Protein AF-A0A7J9LMD0-F1 (afdb_monomer_lite)

Secondary structure (DSSP, 8-state):
-----SSS-HHHHHHHHHHTTT--------SS-S---PPP-SHHHHHHHHHHHHHHHHHHHHSTT-HHHHTTTTS-HHHHHHHHHHHTTTTHHHHHHHHHHHHHHHHHHT---S--TTSTTHHHHHHHHHHHHHHHHHHHHHTT--HHHHHHHHHHHHHIIIIIHHHHHHHHHHHHTTPPP--PPPPPS---HHHHHHHHTTPPP--S--HHHHHHHHHHHHHHHHHHHHHHHHHHTTTSHHHHHHHHHHHHHHHHHHHHHTHHHHIIIII--STTSPPHHHHHHHHHHHHHHHHHHH---------PPP---------------------------------SS-------------------------SEEEEEPTTHHHHHHHHHHHHHHHHHHHHHHHHTPPPTT-HHHHHHHHHHHHHHHHHHHHHHHHHHHHTS-EEEEESS-----EEEEE--TTTS-HHHHHHHHHHHHTSSS-TTT--EEEEETT--HHHHHHHHHHHHHHHHHHHHHHHHT-SS-SHHHHHHS---

Structure (mmCIF, N/CA/C/O backbone):
data_AF-A0A7J9LMD0-F1
#
_entry.id   AF-A0A7J9LMD0-F1
#
loop_
_atom_site.group_PDB
_atom_site.id
_atom_site.type_symbol
_atom_site.label_atom_id
_atom_site.label_alt_id
_atom_site.label_comp_id
_atom_site.label_asym_id
_atom_site.label_entity_id
_atom_site.label_seq_id
_atom_site.pdbx_PDB_ins_code
_atom_site.Cartn_x
_atom_site.Cartn_y
_atom_site.Cartn_z
_atom_site.occupancy
_atom_site.B_iso_or_equiv
_atom_site.auth_seq_id
_atom_site.auth_comp_id
_atom_site.auth_asym_id
_atom_site.auth_atom_id
_atom_site.pdbx_PDB_model_num
ATOM 1 N N . MET A 1 1 ? -14.204 -9.144 31.802 1.00 52.28 1 MET A N 1
ATOM 2 C CA . MET A 1 1 ? -13.589 -9.027 30.456 1.00 52.28 1 MET A CA 1
ATOM 3 C C . MET A 1 1 ? -12.744 -7.771 30.478 1.00 52.28 1 MET A C 1
ATOM 5 O O . MET A 1 1 ? -13.214 -6.801 31.047 1.00 52.28 1 MET A O 1
ATOM 9 N N . GLY A 1 2 ? -11.543 -7.792 29.908 1.00 70.75 2 GLY A N 1
ATOM 10 C CA . GLY A 1 2 ? -10.659 -6.626 29.869 1.00 70.75 2 GLY A CA 1
ATOM 11 C C . GLY A 1 2 ? -9.892 -6.560 28.554 1.00 70.75 2 GLY A C 1
ATOM 12 O O . GLY A 1 2 ? -9.972 -7.496 27.745 1.00 70.75 2 GLY A O 1
ATOM 13 N N . LEU A 1 3 ? -9.180 -5.453 28.367 1.00 74.94 3 LEU A N 1
ATOM 14 C CA . LEU A 1 3 ? -8.283 -5.218 27.243 1.00 74.94 3 LEU A CA 1
ATOM 15 C C . LEU A 1 3 ? -7.224 -6.327 27.172 1.00 74.94 3 LEU A C 1
ATOM 17 O O . LEU A 1 3 ? -6.787 -6.874 28.188 1.00 74.94 3 LEU A O 1
ATOM 21 N N . LYS A 1 4 ? -6.881 -6.742 25.956 1.00 76.38 4 LYS A N 1
ATOM 22 C CA . LYS A 1 4 ? -5.884 -7.782 25.716 1.00 76.38 4 LYS A CA 1
ATOM 23 C C . LYS A 1 4 ? -4.528 -7.137 25.471 1.00 76.38 4 LYS A C 1
ATOM 25 O O . LYS A 1 4 ? -4.291 -6.652 24.380 1.00 76.38 4 LYS A O 1
ATOM 30 N N . TYR A 1 5 ? -3.640 -7.229 26.451 1.00 77.38 5 TYR A N 1
ATOM 31 C CA . TYR A 1 5 ? -2.284 -6.685 26.367 1.00 77.38 5 TYR A CA 1
ATOM 32 C C . TYR A 1 5 ? -1.305 -7.595 25.607 1.00 77.38 5 TYR A C 1
ATOM 34 O O . TYR A 1 5 ? -1.550 -8.794 25.414 1.00 77.38 5 TYR A O 1
ATOM 42 N N . GLY A 1 6 ? -0.160 -7.020 25.225 1.00 74.81 6 GLY A N 1
ATOM 43 C CA . GLY A 1 6 ? 1.005 -7.734 24.684 1.00 74.81 6 GLY A CA 1
ATOM 44 C C . GLY A 1 6 ? 1.191 -7.645 23.165 1.00 74.81 6 GLY A C 1
ATOM 45 O O . GLY A 1 6 ? 2.166 -8.186 22.645 1.00 74.81 6 GLY A O 1
ATOM 46 N N . ILE A 1 7 ? 0.289 -6.968 22.447 1.00 79.00 7 ILE A N 1
ATOM 47 C CA . ILE A 1 7 ? 0.409 -6.667 21.011 1.00 79.00 7 ILE A CA 1
ATOM 48 C C . ILE A 1 7 ? 0.034 -5.197 20.790 1.00 79.00 7 ILE A C 1
ATOM 50 O O . ILE A 1 7 ? -0.918 -4.716 21.389 1.00 79.00 7 ILE A O 1
ATOM 54 N N . LEU A 1 8 ? 0.747 -4.504 19.894 1.00 77.75 8 LEU A N 1
ATOM 55 C CA . LEU A 1 8 ? 0.584 -3.062 19.627 1.00 77.75 8 LEU A CA 1
ATOM 56 C C . LEU A 1 8 ? -0.832 -2.624 19.199 1.00 77.75 8 LEU A C 1
ATOM 58 O O . LEU A 1 8 ? -1.192 -1.465 19.398 1.00 77.75 8 LEU A O 1
ATOM 62 N N . VAL A 1 9 ? -1.604 -3.525 18.584 1.00 83.56 9 VAL A N 1
ATOM 63 C CA . VAL A 1 9 ? -3.025 -3.343 18.214 1.00 83.56 9 VAL A CA 1
ATOM 64 C C . VAL A 1 9 ? -3.918 -4.218 19.098 1.00 83.56 9 VAL A C 1
ATOM 66 O O . VAL A 1 9 ? -4.585 -5.164 18.662 1.00 83.56 9 VAL A O 1
ATOM 69 N N . GLU A 1 10 ? -3.859 -3.930 20.393 1.00 81.88 10 GLU A N 1
ATOM 70 C CA . GLU A 1 10 ? -4.643 -4.579 21.445 1.00 81.88 10 GLU A CA 1
ATOM 71 C C . GLU A 1 10 ? -6.157 -4.412 21.275 1.00 81.88 10 GLU A C 1
ATOM 73 O O . GLU A 1 10 ? -6.933 -5.314 21.603 1.00 81.88 10 GLU A O 1
ATOM 78 N N . ASP A 1 11 ? -6.589 -3.305 20.682 1.00 80.38 11 ASP A N 1
ATOM 79 C CA . ASP A 1 11 ? -7.967 -3.033 20.282 1.00 80.38 11 ASP A CA 1
ATOM 80 C C . ASP A 1 11 ? -8.513 -4.114 19.330 1.00 80.38 11 ASP A C 1
ATOM 82 O O . ASP A 1 11 ? -9.594 -4.675 19.558 1.00 80.38 11 ASP A O 1
ATOM 86 N N . ILE A 1 12 ? -7.732 -4.493 18.314 1.00 85.88 12 ILE A N 1
ATOM 87 C CA . ILE A 1 12 ? -8.104 -5.505 17.319 1.00 85.88 12 ILE A CA 1
ATOM 88 C C . ILE A 1 12 ? -8.210 -6.895 17.951 1.00 85.88 12 ILE A C 1
ATOM 90 O O . ILE A 1 12 ? -9.202 -7.599 17.725 1.00 85.88 12 ILE A O 1
ATOM 94 N N . ILE A 1 13 ? -7.228 -7.310 18.761 1.00 87.69 13 ILE A N 1
ATOM 95 C CA . ILE A 1 13 ? -7.275 -8.631 19.416 1.00 87.69 13 ILE A CA 1
ATOM 96 C C . ILE A 1 13 ? -8.349 -8.707 20.497 1.00 87.69 13 ILE A C 1
ATOM 98 O O . ILE A 1 13 ? -8.972 -9.760 20.669 1.00 87.69 13 ILE A O 1
ATOM 102 N N . THR A 1 14 ? -8.621 -7.602 21.189 1.00 84.81 14 THR A N 1
ATOM 103 C CA . THR A 1 14 ? -9.724 -7.512 22.147 1.00 84.81 14 THR A CA 1
ATOM 104 C C . THR A 1 14 ? -11.046 -7.694 21.412 1.00 84.81 14 THR A C 1
ATOM 106 O O . THR A 1 14 ? -11.833 -8.573 21.777 1.00 84.81 14 THR A O 1
ATOM 109 N N . GLY A 1 15 ? -11.239 -6.970 20.304 1.00 85.88 15 GLY A N 1
ATOM 110 C CA . GLY A 1 15 ? -12.392 -7.126 19.421 1.00 85.88 15 GLY A CA 1
ATOM 111 C C . GLY A 1 15 ? -12.563 -8.562 18.923 1.00 85.88 15 GLY A C 1
ATOM 112 O O . GLY A 1 15 ? -13.646 -9.133 19.056 1.00 85.88 15 GLY A O 1
ATOM 113 N N . LEU A 1 16 ? -11.497 -9.193 18.423 1.00 87.44 16 LEU A N 1
ATOM 114 C CA . LEU A 1 16 ? -11.521 -10.592 17.984 1.00 87.44 16 LEU A CA 1
ATOM 115 C C . LEU A 1 16 ? -11.897 -11.551 19.127 1.00 87.44 16 LEU A C 1
ATOM 117 O O . LEU A 1 16 ? -12.738 -12.431 18.946 1.00 87.44 16 LEU A O 1
ATOM 121 N N . SER A 1 17 ? -11.321 -11.370 20.318 1.00 88.69 17 SER A N 1
ATOM 122 C CA . SER A 1 17 ? -11.639 -12.162 21.514 1.00 88.69 17 SER A CA 1
ATOM 123 C C . SER A 1 17 ? -13.117 -12.063 21.890 1.00 88.69 17 SER A C 1
ATOM 125 O O . SER A 1 17 ? -13.746 -13.076 22.196 1.00 88.69 17 SER A O 1
ATOM 127 N N . ILE A 1 18 ? -13.693 -10.863 21.834 1.00 85.81 18 ILE A N 1
ATOM 128 C CA . ILE A 1 18 ? -15.116 -10.633 22.103 1.00 85.81 18 ILE A CA 1
ATOM 129 C C . ILE A 1 18 ? -15.981 -11.324 21.044 1.00 85.81 18 ILE A C 1
ATOM 131 O O . ILE A 1 18 ? -16.909 -12.059 21.382 1.00 85.81 18 ILE A O 1
ATOM 135 N N . LYS A 1 19 ? -15.631 -11.189 19.760 1.00 85.62 19 LYS A N 1
ATOM 136 C CA . LYS A 1 19 ? -16.315 -11.884 18.657 1.00 85.62 19 LYS A CA 1
ATOM 137 C C . LYS A 1 19 ? -16.311 -13.400 18.820 1.00 85.62 19 LYS A C 1
ATOM 139 O O . LYS A 1 19 ? -17.345 -14.035 18.634 1.00 85.62 19 LYS A O 1
ATOM 144 N N . CYS A 1 20 ? -15.181 -13.974 19.221 1.00 88.12 20 CYS A N 1
ATOM 145 C CA . CYS A 1 20 ? -15.042 -15.407 19.483 1.00 88.12 20 CYS A CA 1
ATOM 146 C C . CYS A 1 20 ? -15.902 -15.915 20.649 1.00 88.12 20 CYS A C 1
ATOM 148 O O . CYS A 1 20 ? -16.096 -17.121 20.767 1.00 88.12 20 CYS A O 1
ATOM 150 N N . ARG A 1 21 ? -16.431 -15.022 21.492 1.00 86.00 21 ARG A N 1
ATOM 151 C CA . ARG A 1 21 ? -17.380 -15.351 22.567 1.00 86.00 21 ARG A CA 1
ATOM 152 C C . ARG A 1 21 ? -18.847 -15.232 22.132 1.00 86.00 21 ARG A C 1
ATOM 154 O O . ARG A 1 21 ? -19.725 -15.241 22.982 1.00 86.00 21 ARG A O 1
ATOM 161 N N . GLY A 1 22 ? -19.117 -15.074 20.834 1.00 81.75 22 GLY A N 1
ATOM 162 C CA . GLY A 1 22 ? -20.473 -15.000 20.275 1.00 81.75 22 GLY A CA 1
ATOM 163 C C . GLY A 1 22 ? -21.041 -13.586 20.131 1.00 81.75 22 GLY A C 1
ATOM 164 O O . GLY A 1 22 ? -22.184 -13.421 19.703 1.00 81.75 22 GLY A O 1
ATOM 165 N N . TRP A 1 23 ? -20.256 -12.551 20.437 1.00 79.75 23 TRP A N 1
ATOM 166 C CA . TRP A 1 23 ? -20.729 -11.169 20.405 1.00 79.75 23 TRP A CA 1
ATOM 167 C C . TRP A 1 23 ? -20.833 -10.649 18.971 1.00 79.75 23 TRP A C 1
ATOM 169 O O . TRP A 1 23 ? -19.978 -10.894 18.112 1.00 79.75 23 TRP A O 1
ATOM 179 N N . LYS A 1 24 ? -21.882 -9.870 18.706 1.00 74.06 24 LYS A N 1
ATOM 180 C CA . LYS A 1 24 ? -22.090 -9.185 17.427 1.00 74.06 24 LYS A CA 1
ATOM 181 C C . LYS A 1 24 ? -21.657 -7.723 17.570 1.00 74.06 24 LYS A C 1
ATOM 183 O O . LYS A 1 24 ? -21.805 -7.130 18.626 1.00 74.06 24 LYS A O 1
ATOM 188 N N . SER A 1 25 ? -21.084 -7.167 16.505 1.00 71.19 25 SER A N 1
ATOM 189 C CA . SER A 1 25 ? -20.669 -5.759 16.451 1.00 71.19 25 SER A CA 1
ATOM 190 C C . SER A 1 25 ? -21.558 -5.059 15.447 1.00 71.19 25 SER A C 1
ATOM 192 O O . SER A 1 25 ? -22.014 -5.679 14.479 1.00 71.19 25 SER A O 1
ATOM 194 N N . MET A 1 26 ? -21.786 -3.779 15.695 1.00 68.25 26 MET A N 1
ATOM 195 C CA . MET A 1 26 ? -22.559 -2.902 14.837 1.00 68.25 26 MET A CA 1
ATOM 196 C C . MET A 1 26 ? -21.670 -1.740 14.418 1.00 68.25 26 MET A C 1
ATOM 198 O O . MET A 1 26 ? -20.896 -1.236 15.226 1.00 68.25 26 MET A O 1
ATOM 202 N N . TYR A 1 27 ? -21.786 -1.343 13.156 1.00 68.69 27 TYR A N 1
ATOM 203 C CA . TYR A 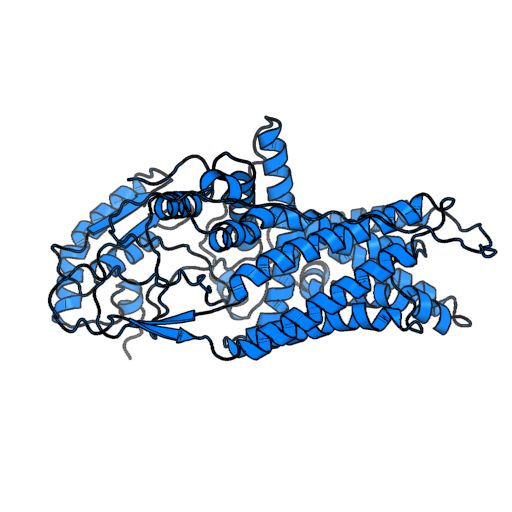1 27 ? -21.206 -0.110 12.644 1.00 68.69 27 TYR A CA 1
ATOM 204 C C . TYR A 1 27 ? -22.355 0.827 12.289 1.00 68.69 27 TYR A C 1
ATOM 206 O O . TYR A 1 27 ? -23.313 0.405 11.635 1.00 68.69 27 TYR A O 1
ATOM 214 N N . LEU A 1 28 ? -22.262 2.065 12.761 1.00 66.62 28 LEU A N 1
ATOM 215 C CA . LEU A 1 28 ? -23.253 3.105 12.555 1.00 66.62 28 LEU A CA 1
ATOM 216 C C . LEU A 1 28 ? -22.550 4.330 11.981 1.00 66.62 28 LEU A C 1
ATOM 218 O O . LEU A 1 28 ? -21.544 4.761 12.536 1.00 66.62 28 LEU A O 1
ATOM 222 N N . ASN A 1 29 ? -23.117 4.891 10.916 1.00 65.19 29 ASN A N 1
ATOM 223 C CA . ASN A 1 29 ? -22.664 6.144 10.327 1.00 65.19 29 ASN A CA 1
ATOM 224 C C . ASN A 1 29 ? -23.802 7.178 10.409 1.00 65.19 29 ASN A C 1
ATOM 226 O O . ASN A 1 29 ? -24.613 7.236 9.480 1.00 65.19 29 ASN A O 1
ATOM 230 N N . PRO A 1 30 ? -23.945 7.889 11.543 1.00 67.38 30 PRO A N 1
ATOM 231 C CA . PRO A 1 30 ? -24.973 8.918 11.709 1.00 67.38 30 PRO A CA 1
ATOM 232 C C . PRO A 1 30 ? -24.759 10.092 10.738 1.00 67.38 30 PRO A C 1
ATOM 234 O O . PRO A 1 30 ? -23.647 10.305 10.270 1.00 67.38 30 PRO A O 1
ATOM 237 N N . GLU A 1 31 ? -25.816 10.858 10.440 1.00 66.06 31 GLU A N 1
ATOM 238 C CA . GLU A 1 31 ? -25.711 12.061 9.587 1.00 66.06 31 GLU A CA 1
ATOM 239 C C . GLU A 1 31 ? -24.780 13.117 10.187 1.00 66.06 31 GLU A C 1
ATOM 241 O O . GLU A 1 31 ? -24.074 13.816 9.467 1.00 66.06 31 GLU A O 1
ATOM 246 N N . ARG A 1 32 ? -24.754 13.200 11.518 1.00 66.69 32 ARG A N 1
ATOM 247 C CA . ARG A 1 32 ? -23.808 14.022 12.261 1.00 66.69 32 ARG A CA 1
ATOM 248 C C . ARG A 1 32 ? -22.679 13.159 12.786 1.00 66.69 32 ARG A C 1
ATOM 250 O O . ARG A 1 32 ? -22.948 12.191 13.495 1.00 66.69 32 ARG A O 1
ATOM 257 N N . GLU A 1 33 ? -21.444 13.577 12.535 1.00 62.94 33 GLU A N 1
ATOM 258 C CA . GLU A 1 33 ? -20.255 12.903 13.053 1.00 62.94 33 GLU A CA 1
ATOM 259 C C . GLU A 1 33 ? -20.336 12.725 14.574 1.00 62.94 33 GLU A C 1
ATOM 261 O O . GLU A 1 33 ? -20.437 13.686 15.341 1.00 62.94 33 GLU A O 1
ATOM 266 N N . GLY A 1 34 ? -20.340 11.464 15.013 1.00 58.56 34 GLY A N 1
ATOM 267 C CA . GLY A 1 34 ? -20.474 11.115 16.428 1.00 58.56 34 GLY A CA 1
ATOM 268 C C . GLY A 1 34 ? -19.187 11.326 17.227 1.00 58.56 34 GLY A C 1
ATOM 269 O O . GLY A 1 34 ? -19.244 11.439 18.451 1.00 58.56 34 GLY A O 1
ATOM 270 N N . PHE A 1 35 ? -18.045 11.370 16.540 1.00 65.31 35 PHE A N 1
ATOM 271 C CA . PHE A 1 35 ? -16.719 11.552 17.115 1.00 65.31 35 PHE A CA 1
ATOM 272 C C . PHE A 1 35 ? -15.859 12.366 16.149 1.00 65.31 35 PHE A C 1
ATOM 274 O O . PHE A 1 35 ? -15.827 12.073 14.958 1.00 65.31 35 PHE A O 1
ATOM 281 N N . LEU A 1 36 ? -15.145 13.358 16.677 1.00 57.50 36 LEU A N 1
ATOM 282 C CA . LEU A 1 36 ? -14.135 14.119 15.948 1.00 57.50 36 LEU A CA 1
ATOM 283 C C . LEU A 1 36 ? -12.775 13.792 16.558 1.00 57.50 36 LEU A C 1
ATOM 285 O O . LEU A 1 36 ? -12.627 13.799 17.779 1.00 57.50 36 LEU A O 1
ATOM 289 N N . GLY A 1 37 ? -11.805 13.464 15.711 1.00 61.44 37 GLY A N 1
ATOM 290 C CA . GLY A 1 37 ? -10.444 13.139 16.122 1.00 61.44 37 GLY A CA 1
ATOM 291 C C . GLY A 1 37 ? -9.423 13.976 15.365 1.00 61.44 37 GLY A C 1
ATOM 292 O O . GLY A 1 37 ? -9.737 14.570 14.336 1.00 61.44 37 GLY A O 1
ATOM 293 N N . VAL A 1 38 ? -8.191 13.991 15.868 1.00 63.31 38 VAL A N 1
ATOM 294 C CA . VAL A 1 38 ? -7.062 14.657 15.213 1.00 63.31 38 VAL A CA 1
ATOM 295 C C . VAL A 1 38 ? -6.354 13.660 14.298 1.00 63.31 38 VAL A C 1
ATOM 297 O O . VAL A 1 38 ? -5.938 12.581 14.735 1.00 63.31 38 VAL A O 1
ATOM 300 N N . ALA A 1 39 ? -6.238 14.012 13.020 1.00 68.81 39 ALA A N 1
ATOM 301 C CA . ALA A 1 39 ? -5.478 13.247 12.040 1.00 68.81 39 ALA A CA 1
ATOM 302 C C . ALA A 1 39 ? -4.008 13.712 12.010 1.00 68.81 39 ALA A C 1
ATOM 304 O O . ALA A 1 39 ? -3.736 14.871 12.317 1.00 68.81 39 ALA A O 1
ATOM 305 N N . PRO A 1 40 ? -3.056 12.839 11.633 1.00 72.50 40 PRO A N 1
ATOM 306 C CA . PRO A 1 40 ? -1.682 13.257 11.365 1.00 72.50 40 PRO A CA 1
ATOM 307 C C . PRO A 1 40 ? -1.637 14.351 10.299 1.00 72.50 40 PRO A C 1
ATOM 309 O O . PRO A 1 40 ? -2.173 14.161 9.206 1.00 72.50 40 PRO A O 1
ATOM 312 N N . THR A 1 41 ? -0.960 15.455 10.600 1.00 79.88 41 THR A N 1
ATOM 313 C CA . THR A 1 41 ? -0.814 16.596 9.684 1.00 79.88 41 THR A CA 1
ATOM 314 C C . THR A 1 41 ? 0.455 16.500 8.835 1.00 79.88 41 THR A C 1
ATOM 316 O O . THR A 1 41 ? 0.536 17.112 7.774 1.00 79.88 41 THR A O 1
ATOM 319 N N . THR A 1 42 ? 1.429 15.668 9.234 1.00 84.75 42 THR A N 1
ATOM 320 C CA . THR A 1 42 ? 2.665 15.427 8.468 1.00 84.75 42 THR A CA 1
ATOM 321 C C . THR A 1 42 ? 2.760 14.004 7.917 1.00 84.75 42 THR A C 1
ATOM 323 O O . THR A 1 42 ? 2.224 13.041 8.480 1.00 84.75 42 THR A O 1
ATOM 326 N N . LEU A 1 43 ? 3.514 13.838 6.822 1.00 87.81 43 LEU A N 1
ATOM 327 C CA . LEU A 1 43 ? 3.745 12.520 6.227 1.00 87.81 43 LEU A CA 1
ATOM 328 C C . LEU A 1 43 ? 4.496 11.589 7.185 1.00 87.81 43 LEU A C 1
ATOM 330 O O . LEU A 1 43 ? 4.155 10.412 7.281 1.00 87.81 43 LEU A O 1
ATOM 334 N N . LEU A 1 44 ? 5.501 12.096 7.906 1.00 88.44 44 LEU A N 1
ATOM 335 C CA . LEU A 1 44 ? 6.286 11.263 8.817 1.00 88.44 44 LEU A CA 1
ATOM 336 C C . LEU A 1 44 ? 5.421 10.704 9.955 1.00 88.44 44 LEU A C 1
ATOM 338 O O . LEU A 1 44 ? 5.478 9.501 10.212 1.00 88.44 44 LEU A O 1
ATOM 342 N N . GLN A 1 45 ? 4.574 11.530 10.581 1.00 84.06 45 GLN A N 1
ATOM 343 C CA . GLN A 1 45 ? 3.638 11.067 11.615 1.00 84.06 45 GLN A CA 1
ATOM 344 C C . GLN A 1 45 ? 2.721 9.957 11.078 1.00 84.06 45 GLN A C 1
ATOM 346 O O . GLN A 1 45 ? 2.552 8.920 11.728 1.00 84.06 45 GLN A O 1
ATOM 351 N N . LEU A 1 46 ? 2.179 10.134 9.866 1.00 87.06 46 LEU A N 1
ATOM 352 C CA . LEU A 1 46 ? 1.349 9.127 9.206 1.00 87.06 46 LEU A CA 1
ATOM 353 C C . LEU A 1 46 ? 2.116 7.812 8.984 1.00 87.06 46 LEU A C 1
ATOM 355 O O . LEU A 1 46 ? 1.594 6.733 9.278 1.00 87.06 46 LEU A O 1
ATOM 359 N N . LEU A 1 47 ? 3.353 7.876 8.481 1.00 89.19 47 LEU A N 1
ATOM 360 C CA . LEU A 1 47 ? 4.169 6.689 8.207 1.00 89.19 47 LEU A CA 1
ATOM 361 C C . LEU A 1 47 ? 4.586 5.960 9.493 1.00 89.19 47 LEU A C 1
ATOM 363 O O . LEU A 1 47 ? 4.535 4.727 9.540 1.00 89.19 47 LEU A O 1
ATOM 367 N N . VAL A 1 48 ? 4.937 6.684 10.557 1.00 86.12 48 VAL A N 1
ATOM 368 C CA . VAL A 1 48 ? 5.258 6.101 11.872 1.00 86.12 48 VAL A CA 1
ATOM 369 C C . VAL A 1 48 ? 4.024 5.437 12.486 1.00 86.12 48 VAL A C 1
ATOM 371 O O . VAL A 1 48 ? 4.096 4.314 12.990 1.00 86.12 48 VAL A O 1
ATOM 374 N N . GLN A 1 49 ? 2.855 6.077 12.402 1.00 83.31 49 GLN A N 1
ATOM 375 C CA . GLN A 1 49 ? 1.594 5.477 12.842 1.00 83.31 49 GLN A CA 1
ATOM 376 C C . GLN A 1 49 ? 1.284 4.182 12.088 1.00 83.31 49 GLN A C 1
ATOM 378 O O . GLN A 1 49 ? 0.997 3.160 12.714 1.00 83.31 49 GLN A O 1
ATOM 383 N N . HIS A 1 50 ? 1.407 4.192 10.762 1.00 89.38 50 HIS A N 1
ATOM 384 C CA . HIS A 1 50 ? 1.162 3.003 9.952 1.00 89.38 50 HIS A CA 1
ATOM 385 C C . HIS A 1 50 ? 2.179 1.885 10.178 1.00 89.38 50 HIS A C 1
ATOM 387 O O . HIS A 1 50 ? 1.822 0.721 10.011 1.00 89.38 50 HIS A O 1
ATOM 393 N N . THR A 1 51 ? 3.406 2.212 10.588 1.00 89.44 51 THR A N 1
ATOM 394 C CA . THR A 1 51 ? 4.415 1.212 10.971 1.00 89.44 51 THR A CA 1
ATOM 395 C C . THR A 1 51 ? 3.946 0.439 12.201 1.00 89.44 51 THR A C 1
ATOM 397 O O . THR A 1 51 ? 3.851 -0.783 12.147 1.00 89.44 51 THR A O 1
ATOM 400 N N . ARG A 1 52 ? 3.517 1.145 13.260 1.00 87.88 52 ARG A N 1
ATOM 401 C CA . ARG A 1 52 ? 2.983 0.525 14.491 1.00 87.88 52 ARG A CA 1
ATOM 402 C C . ARG A 1 52 ? 1.774 -0.370 14.213 1.00 87.88 52 ARG A C 1
ATOM 404 O O . ARG A 1 52 ? 1.684 -1.480 14.732 1.00 87.88 52 ARG A O 1
ATOM 411 N N . TRP A 1 53 ? 0.848 0.106 13.380 1.00 88.19 53 TRP A N 1
ATOM 412 C CA . TRP A 1 53 ? -0.326 -0.674 12.990 1.00 88.19 53 TRP A CA 1
ATOM 413 C C . TRP A 1 53 ? 0.051 -1.923 12.201 1.00 88.19 53 TRP A C 1
ATOM 415 O O . TRP A 1 53 ? -0.413 -3.010 12.530 1.00 88.19 53 TRP A O 1
ATOM 425 N N . ALA A 1 54 ? 0.895 -1.788 11.178 1.00 92.12 54 ALA A N 1
ATOM 426 C CA . ALA A 1 54 ? 1.310 -2.912 10.348 1.00 92.12 54 ALA A CA 1
ATOM 427 C C . ALA A 1 54 ? 2.112 -3.956 11.142 1.00 92.12 54 ALA A C 1
ATOM 429 O O . ALA A 1 54 ? 1.908 -5.151 10.931 1.00 92.12 54 ALA A O 1
ATOM 430 N N . GLU A 1 55 ? 2.966 -3.520 12.074 1.00 91.62 55 GLU A N 1
ATOM 431 C CA . GLU A 1 55 ? 3.743 -4.401 12.954 1.00 91.62 55 GLU A CA 1
ATOM 432 C C . GLU A 1 55 ? 2.801 -5.208 13.843 1.00 91.62 55 GLU A C 1
ATOM 434 O O . GLU A 1 55 ? 2.828 -6.439 13.843 1.00 91.62 55 GLU A O 1
ATOM 439 N N . GLY A 1 56 ? 1.902 -4.526 14.553 1.00 90.31 56 GLY A N 1
ATOM 440 C CA . GLY A 1 56 ? 0.950 -5.201 15.417 1.00 90.31 56 GLY A CA 1
ATOM 441 C C . GLY A 1 56 ? 0.015 -6.139 14.637 1.00 90.31 56 GLY A C 1
ATOM 442 O O . GLY A 1 56 ? -0.241 -7.254 15.081 1.00 90.31 56 GLY A O 1
ATOM 443 N N . HIS A 1 57 ? -0.432 -5.756 13.440 1.00 93.81 57 HIS A N 1
ATOM 444 C CA . HIS A 1 57 ? -1.234 -6.614 12.562 1.00 93.81 57 HIS A CA 1
ATOM 445 C C . HIS A 1 57 ? -0.503 -7.896 12.141 1.00 93.81 57 HIS A C 1
ATOM 447 O O . HIS A 1 57 ? -1.091 -8.983 12.179 1.00 93.81 57 HIS A O 1
ATOM 453 N N . LEU A 1 58 ? 0.779 -7.794 11.788 1.00 94.88 58 LEU A N 1
ATOM 454 C CA . LEU A 1 58 ? 1.588 -8.958 11.438 1.00 94.88 58 LEU A CA 1
ATOM 455 C C . LEU A 1 58 ? 1.879 -9.832 12.671 1.00 94.88 58 LEU A C 1
ATOM 457 O O . LEU A 1 58 ? 1.814 -11.058 12.581 1.00 94.88 58 LEU A O 1
ATOM 461 N N . GLN A 1 59 ? 2.088 -9.228 13.845 1.00 92.56 59 GLN A N 1
ATOM 462 C CA . GLN A 1 59 ? 2.192 -9.949 15.120 1.00 92.56 59 GLN A CA 1
ATOM 463 C C . GLN A 1 59 ? 0.909 -10.728 15.449 1.00 92.56 59 GLN A C 1
ATOM 465 O O . GLN A 1 59 ? 0.982 -11.869 15.906 1.00 92.56 59 GLN A O 1
ATOM 470 N N . ILE A 1 60 ? -0.281 -10.173 15.180 1.00 92.38 60 ILE A N 1
ATOM 471 C CA . ILE A 1 60 ? -1.538 -10.929 15.308 1.00 92.38 60 ILE A CA 1
ATOM 472 C C . ILE A 1 60 ? -1.505 -12.153 14.394 1.00 92.38 60 ILE A C 1
ATOM 474 O O . ILE A 1 60 ? -1.842 -13.248 14.840 1.00 92.38 60 ILE A O 1
ATOM 478 N N . PHE A 1 61 ? -1.100 -11.983 13.132 1.00 94.50 61 PHE A N 1
ATOM 479 C CA . PHE A 1 61 ? -1.067 -13.075 12.159 1.00 94.50 61 PHE A CA 1
ATOM 480 C C . PHE A 1 61 ? -0.144 -14.225 12.574 1.00 94.50 61 PHE A C 1
ATOM 482 O O . PHE A 1 61 ? -0.502 -15.386 12.395 1.00 94.50 61 PHE A O 1
ATOM 489 N N . LEU A 1 62 ? 1.024 -13.892 13.127 1.00 92.56 62 LEU A N 1
ATOM 490 C CA . LEU A 1 62 ? 2.087 -14.842 13.468 1.00 92.56 62 LEU A CA 1
ATOM 491 C C . LEU A 1 62 ? 1.993 -15.370 14.909 1.00 92.56 62 LEU A C 1
ATOM 493 O O . LEU A 1 62 ? 2.779 -16.223 15.309 1.00 92.56 62 LEU A O 1
ATOM 497 N N . SER A 1 63 ? 1.023 -14.898 15.693 1.00 91.00 63 SER A N 1
ATOM 498 C CA . SER A 1 63 ? 0.793 -15.351 17.067 1.00 91.00 63 SER A CA 1
ATOM 499 C C . SER A 1 63 ? -0.395 -16.310 17.174 1.00 91.00 63 SER A C 1
ATOM 501 O O . SER A 1 63 ? -1.180 -16.510 16.244 1.00 91.00 63 SER A O 1
ATOM 503 N N . ARG A 1 64 ? -0.615 -16.839 18.386 1.00 89.88 64 ARG A N 1
ATOM 504 C CA . ARG A 1 64 ? -1.814 -17.625 18.738 1.00 89.88 64 ARG A CA 1
ATOM 505 C C . ARG A 1 64 ? -3.140 -16.893 18.495 1.00 89.88 64 ARG A C 1
ATOM 507 O O . ARG A 1 64 ? -4.189 -17.532 18.514 1.00 89.88 64 ARG A O 1
ATOM 514 N N . TYR A 1 65 ? -3.109 -15.567 18.324 1.00 90.19 65 TYR A N 1
ATOM 515 C CA . TYR A 1 65 ? -4.284 -14.742 18.043 1.00 90.19 65 TYR A CA 1
ATOM 516 C C . TYR A 1 65 ? -4.614 -14.644 16.550 1.00 90.19 65 TYR A C 1
ATOM 518 O O . TYR A 1 65 ? -5.546 -13.925 16.187 1.00 90.19 65 TYR A O 1
ATOM 526 N N . CYS A 1 66 ? -3.913 -15.386 15.686 1.00 93.12 66 CYS A N 1
ATOM 527 C CA . CYS A 1 66 ? -4.238 -15.473 14.269 1.00 93.12 66 CYS A CA 1
ATOM 528 C C . CYS A 1 66 ? -5.727 -15.791 14.075 1.00 93.12 66 CYS A C 1
ATOM 530 O O . CYS A 1 66 ? -6.225 -16.807 14.564 1.00 93.12 66 CYS A O 1
ATOM 532 N N . SER A 1 67 ? -6.452 -14.935 13.346 1.00 90.81 67 SER A N 1
ATOM 533 C CA . SER A 1 67 ? -7.912 -15.038 13.185 1.00 90.81 67 SER A CA 1
ATOM 534 C C . SER A 1 67 ? -8.363 -16.381 12.599 1.00 90.81 67 SER A C 1
ATOM 536 O O . SER A 1 67 ? -9.457 -16.856 12.913 1.00 90.81 67 SER A O 1
ATOM 538 N N . LEU A 1 68 ? -7.519 -17.010 11.777 1.00 93.31 68 LEU A N 1
ATOM 539 C CA . LEU A 1 68 ? -7.775 -18.311 11.160 1.00 93.31 68 LEU A CA 1
ATOM 540 C C . LEU A 1 68 ? -7.803 -19.444 12.193 1.00 93.31 68 LEU A C 1
ATOM 542 O O . LEU A 1 68 ? -8.690 -20.300 12.124 1.00 93.31 68 LEU A O 1
ATOM 546 N N . VAL A 1 69 ? -6.875 -19.400 13.154 1.00 93.50 69 VAL A N 1
ATOM 547 C CA . VAL A 1 69 ? -6.678 -20.412 14.201 1.00 93.50 69 VAL A CA 1
ATOM 548 C C . VAL A 1 69 ? -7.533 -20.088 15.423 1.00 93.50 69 VAL A C 1
ATOM 550 O O . VAL A 1 69 ? -8.390 -20.874 15.815 1.00 93.50 69 VAL A O 1
ATOM 553 N N . TYR A 1 70 ? -7.375 -18.891 15.987 1.00 92.75 70 TYR A N 1
ATOM 554 C CA . TYR A 1 70 ? -8.060 -18.459 17.205 1.00 92.75 70 TYR A CA 1
ATOM 555 C C . TYR A 1 70 ? -9.585 -18.413 17.053 1.00 92.75 70 TYR A C 1
ATOM 557 O O . TYR A 1 70 ? -10.332 -18.678 17.999 1.00 92.75 70 TYR A O 1
ATOM 565 N N . GLY A 1 71 ? -10.052 -18.068 15.850 1.00 89.69 71 GLY A N 1
ATOM 566 C CA . GLY A 1 71 ? -11.466 -18.027 15.503 1.00 89.69 71 GLY A CA 1
ATOM 567 C C . GLY A 1 71 ? -12.052 -19.366 15.054 1.00 89.69 71 GLY A C 1
ATOM 568 O O . GLY A 1 71 ? -13.252 -19.427 14.770 1.00 89.69 71 GLY A O 1
ATOM 569 N N . TYR A 1 72 ? -11.246 -20.425 14.926 1.00 92.94 72 TYR A N 1
ATOM 570 C CA . TYR A 1 72 ? -11.701 -21.720 14.420 1.00 92.94 72 TYR A CA 1
ATOM 571 C C . TYR A 1 72 ? -12.851 -22.269 15.276 1.00 92.94 72 TYR A C 1
ATOM 573 O O . TYR A 1 72 ? -12.783 -22.255 16.502 1.00 92.94 72 TYR A O 1
ATOM 581 N N . LYS A 1 73 ? -13.946 -22.689 14.625 1.00 90.19 73 LYS A N 1
ATOM 582 C CA . LYS A 1 73 ? -15.228 -23.104 15.243 1.00 90.19 73 LYS A CA 1
ATOM 583 C C . LYS A 1 73 ? -15.932 -22.058 16.135 1.00 90.19 73 LYS A C 1
ATOM 585 O O . LYS A 1 73 ? -17.044 -22.315 16.574 1.00 90.19 73 LYS A O 1
ATOM 590 N N . ARG A 1 74 ? -15.347 -20.873 16.356 1.00 90.12 74 ARG A N 1
ATOM 591 C CA . ARG A 1 74 ? -15.910 -19.794 17.194 1.00 90.12 74 ARG A CA 1
ATOM 592 C C . ARG A 1 74 ? -16.557 -18.675 16.384 1.00 90.12 74 ARG A C 1
ATOM 594 O O . ARG A 1 74 ? -17.545 -18.091 16.813 1.00 90.12 74 ARG A O 1
ATOM 601 N N . ILE A 1 75 ? -16.003 -18.373 15.209 1.00 91.25 75 ILE A N 1
ATOM 602 C CA . ILE A 1 75 ? -16.520 -17.358 14.281 1.00 91.25 75 ILE A CA 1
ATOM 603 C C . ILE A 1 75 ? -16.587 -17.893 12.841 1.00 91.25 75 ILE A C 1
ATOM 605 O O . ILE A 1 75 ? -15.794 -18.761 12.450 1.00 91.25 75 ILE A O 1
ATOM 609 N N . PRO A 1 76 ? -17.521 -17.384 12.010 1.00 90.38 76 PRO A N 1
ATOM 610 C CA . PRO A 1 76 ? -17.699 -17.867 10.644 1.00 90.38 76 PRO A CA 1
ATOM 611 C C . PRO A 1 76 ? -16.436 -17.659 9.801 1.00 90.38 76 PRO A C 1
ATOM 613 O O . PRO A 1 76 ? -15.720 -16.672 9.969 1.00 90.38 76 PRO A O 1
ATOM 616 N N . LEU A 1 77 ? -16.181 -18.571 8.853 1.00 89.75 77 LEU A N 1
ATOM 617 C CA . LEU A 1 77 ? -14.988 -18.538 7.992 1.00 89.75 77 LEU A CA 1
ATOM 618 C C . LEU A 1 77 ? -14.819 -17.192 7.280 1.00 89.75 77 LEU A C 1
ATOM 620 O O . LEU A 1 77 ? -13.728 -16.636 7.262 1.00 89.75 77 LEU A O 1
ATOM 624 N N . LYS A 1 78 ? -15.919 -16.629 6.773 1.00 87.12 78 LYS A N 1
ATOM 625 C CA . LYS A 1 78 ? -15.915 -15.321 6.116 1.00 87.12 78 LYS A CA 1
ATOM 626 C C . LYS A 1 78 ? -15.371 -14.211 7.022 1.00 87.12 78 LYS A C 1
ATOM 628 O O . LYS A 1 78 ? -14.607 -13.373 6.562 1.00 87.12 78 LYS A O 1
ATOM 633 N N . LEU A 1 79 ? -15.744 -14.217 8.305 1.00 86.50 79 LEU A N 1
ATOM 634 C CA . LEU A 1 79 ? -15.244 -13.237 9.268 1.00 86.50 79 LEU A CA 1
ATOM 635 C C . LEU A 1 79 ? -13.769 -13.490 9.588 1.00 86.50 79 LEU A C 1
ATOM 637 O O . LEU A 1 79 ? -13.007 -12.537 9.640 1.00 86.50 79 LEU A O 1
ATOM 641 N N . ARG A 1 80 ? -13.348 -14.755 9.728 1.00 90.75 80 ARG A N 1
ATOM 642 C CA . ARG A 1 80 ? -11.929 -15.106 9.929 1.00 90.75 80 ARG A CA 1
ATOM 643 C C . ARG A 1 80 ? -11.045 -14.573 8.804 1.00 90.75 80 ARG A C 1
ATOM 645 O O . ARG A 1 80 ? -10.032 -13.935 9.086 1.00 90.75 80 ARG A O 1
ATOM 652 N N . LEU A 1 81 ? -11.474 -14.791 7.560 1.00 90.25 81 LEU A N 1
ATOM 653 C CA . LEU A 1 81 ? -10.791 -14.317 6.358 1.00 90.25 81 LEU A CA 1
ATOM 654 C C . LEU A 1 81 ? -10.821 -12.789 6.231 1.00 90.25 81 LEU A C 1
ATOM 656 O O . LEU A 1 81 ? -9.860 -12.214 5.740 1.00 90.25 81 LEU A O 1
ATOM 660 N N . ALA A 1 82 ? -11.864 -12.114 6.725 1.00 87.69 82 ALA A N 1
ATOM 661 C CA . ALA A 1 82 ? -11.958 -10.652 6.679 1.00 87.69 82 ALA A CA 1
ATOM 662 C C . ALA A 1 82 ? -10.901 -9.931 7.541 1.00 87.69 82 ALA A C 1
ATOM 664 O O . ALA A 1 82 ? -10.568 -8.788 7.245 1.00 87.69 82 ALA A O 1
ATOM 665 N N . TYR A 1 83 ? -10.339 -10.584 8.567 1.00 89.69 83 TYR A N 1
ATOM 666 C CA . TYR A 1 83 ? -9.208 -10.038 9.334 1.00 89.69 83 TYR A CA 1
ATOM 667 C C . TYR A 1 83 ? -7.866 -10.165 8.589 1.00 89.69 83 TYR A C 1
ATOM 669 O O . TYR A 1 83 ? -6.953 -9.376 8.828 1.00 89.69 83 TYR A O 1
ATOM 677 N N . CYS A 1 84 ? -7.727 -11.139 7.681 1.00 91.31 84 CYS A N 1
ATOM 678 C CA . CYS A 1 84 ? -6.452 -11.456 7.032 1.00 91.31 84 CYS A CA 1
ATOM 679 C C . CYS A 1 84 ? -5.868 -10.306 6.189 1.00 91.31 84 CYS A C 1
ATOM 681 O O . CYS A 1 84 ? -4.672 -10.063 6.329 1.00 91.31 84 CYS A O 1
ATOM 683 N N . PRO A 1 85 ? -6.641 -9.554 5.374 1.00 90.00 85 PRO A N 1
ATOM 684 C CA . PRO A 1 85 ? -6.106 -8.416 4.628 1.00 90.00 85 PRO A CA 1
ATOM 685 C C . PRO A 1 85 ? -5.391 -7.373 5.489 1.00 90.00 85 PRO A C 1
ATOM 687 O O . PRO A 1 85 ? -4.382 -6.825 5.058 1.00 90.00 85 PRO A O 1
ATOM 690 N N . PHE A 1 86 ? -5.902 -7.097 6.690 1.00 89.31 86 PHE A N 1
ATOM 691 C CA . PHE A 1 86 ? -5.300 -6.138 7.619 1.00 89.31 86 PHE A CA 1
ATOM 692 C C . PHE A 1 86 ? -4.042 -6.725 8.258 1.00 89.31 86 PHE A C 1
ATOM 694 O O . PHE A 1 86 ? -2.975 -6.119 8.235 1.00 89.31 86 PHE A O 1
ATOM 701 N N . ASN A 1 87 ? -4.148 -7.971 8.722 1.00 93.31 87 ASN A N 1
ATOM 702 C CA . ASN A 1 87 ? -3.053 -8.720 9.333 1.00 93.31 87 ASN A CA 1
ATOM 703 C C . ASN A 1 87 ? -1.855 -8.945 8.386 1.00 93.31 87 ASN A C 1
ATOM 705 O O . ASN A 1 87 ? -0.728 -9.109 8.842 1.00 93.31 87 ASN A O 1
ATOM 709 N N . LEU A 1 88 ? -2.084 -8.916 7.070 1.00 94.25 88 LEU A N 1
ATOM 710 C CA . LEU A 1 88 ? -1.064 -9.082 6.030 1.00 94.25 88 LEU A CA 1
ATOM 711 C C . LEU A 1 88 ? -0.628 -7.761 5.372 1.00 94.25 88 LEU A C 1
ATOM 713 O O . LEU A 1 88 ? -0.000 -7.784 4.314 1.00 94.25 88 LEU A O 1
ATOM 717 N N . TRP A 1 89 ? -0.932 -6.600 5.967 1.00 93.50 89 TRP A N 1
ATOM 718 C CA . TRP A 1 89 ? -0.467 -5.303 5.458 1.00 93.50 89 TRP A CA 1
ATOM 719 C C . TRP A 1 89 ? 1.045 -5.251 5.282 1.00 93.50 89 TRP A C 1
ATOM 721 O O . TRP A 1 89 ? 1.502 -4.997 4.169 1.00 93.50 89 TRP A O 1
ATOM 731 N N . ALA A 1 90 ? 1.798 -5.569 6.337 1.00 94.75 90 ALA A N 1
ATOM 732 C CA . ALA A 1 90 ? 3.257 -5.555 6.319 1.00 94.75 90 ALA A CA 1
ATOM 733 C C . ALA A 1 90 ? 3.829 -6.424 5.182 1.00 94.75 90 ALA A C 1
ATOM 735 O O . ALA A 1 90 ? 4.641 -5.957 4.394 1.00 94.75 90 ALA A O 1
ATOM 736 N N . ALA A 1 91 ? 3.320 -7.648 5.008 1.00 95.19 91 ALA A N 1
ATOM 737 C CA . ALA A 1 91 ? 3.804 -8.587 3.994 1.00 95.19 91 ALA A CA 1
ATOM 738 C C . ALA A 1 91 ? 3.611 -8.109 2.535 1.00 95.19 91 ALA A C 1
ATOM 740 O O . ALA A 1 91 ? 4.351 -8.530 1.646 1.00 95.19 91 ALA A O 1
ATOM 741 N N . ASN A 1 92 ? 2.689 -7.172 2.266 1.00 93.19 92 ASN A N 1
ATOM 742 C CA . ASN A 1 92 ? 2.554 -6.570 0.931 1.00 93.19 92 ASN A CA 1
ATOM 743 C C . ASN A 1 92 ? 3.759 -5.725 0.502 1.00 93.19 92 ASN A C 1
ATOM 745 O O . ASN A 1 92 ? 3.857 -5.390 -0.685 1.00 93.19 92 ASN A O 1
ATOM 749 N N . CYS A 1 93 ? 4.652 -5.352 1.426 1.00 95.88 93 CYS A N 1
ATOM 750 C CA . CYS A 1 93 ? 5.841 -4.582 1.081 1.00 95.88 93 CYS A CA 1
ATOM 751 C C . CYS A 1 93 ? 6.716 -5.325 0.068 1.00 95.88 93 CYS A C 1
ATOM 753 O O . CYS A 1 93 ? 7.206 -4.699 -0.863 1.00 95.88 93 CYS A O 1
ATOM 755 N N . LEU A 1 94 ? 6.843 -6.653 0.184 1.00 94.69 94 LEU A N 1
ATOM 756 C CA . LEU A 1 94 ? 7.735 -7.462 -0.651 1.00 94.69 94 LEU A CA 1
ATOM 757 C C . LEU A 1 94 ? 7.317 -7.423 -2.123 1.00 94.69 94 LEU A C 1
ATOM 759 O O . LEU A 1 94 ? 8.108 -7.045 -2.984 1.00 94.69 94 LEU A O 1
ATOM 763 N N . ALA A 1 95 ? 6.048 -7.731 -2.405 1.00 95.38 95 ALA A N 1
ATOM 764 C CA . ALA A 1 95 ? 5.507 -7.682 -3.761 1.00 95.38 95 ALA A CA 1
ATOM 765 C C . ALA A 1 95 ? 5.547 -6.257 -4.345 1.00 95.38 95 ALA A C 1
ATOM 767 O O . ALA A 1 95 ? 5.842 -6.070 -5.524 1.00 95.38 95 ALA A O 1
ATOM 768 N N . THR A 1 96 ? 5.301 -5.238 -3.512 1.00 95.75 96 THR A N 1
ATOM 769 C CA . THR A 1 96 ? 5.320 -3.831 -3.948 1.00 95.75 96 THR A CA 1
ATOM 770 C C . THR A 1 96 ? 6.732 -3.363 -4.283 1.00 95.75 96 THR A C 1
ATOM 772 O O . THR A 1 96 ? 6.944 -2.803 -5.353 1.00 95.75 96 THR A O 1
ATOM 775 N N . LEU A 1 97 ? 7.710 -3.628 -3.414 1.00 96.31 97 LEU A N 1
ATOM 776 C CA . LEU A 1 97 ? 9.113 -3.293 -3.656 1.00 96.31 97 LEU A CA 1
ATOM 777 C C . LEU A 1 97 ? 9.638 -3.991 -4.910 1.00 96.31 97 LEU A C 1
ATOM 779 O O . LEU A 1 97 ? 10.333 -3.362 -5.703 1.00 96.31 97 LEU A O 1
ATOM 783 N N . TYR A 1 98 ? 9.236 -5.245 -5.139 1.00 95.25 98 TYR A N 1
ATOM 784 C CA . TYR A 1 98 ? 9.591 -5.962 -6.359 1.00 95.25 98 TYR A CA 1
ATOM 785 C C . TYR A 1 98 ? 9.125 -5.211 -7.613 1.00 95.25 98 TYR A C 1
ATOM 787 O O . TYR A 1 98 ? 9.925 -4.951 -8.507 1.00 95.25 98 TYR A O 1
ATOM 795 N N . TYR A 1 99 ? 7.859 -4.786 -7.649 1.00 93.81 99 TYR A N 1
ATOM 796 C CA . TYR A 1 99 ? 7.289 -4.025 -8.766 1.00 93.81 99 TYR A CA 1
ATOM 797 C C . TYR A 1 99 ? 7.883 -2.625 -8.951 1.00 93.81 99 TYR A C 1
ATOM 799 O O . TYR A 1 99 ? 7.910 -2.124 -10.071 1.00 93.81 99 TYR A O 1
ATOM 807 N N . VAL A 1 100 ? 8.338 -1.984 -7.875 1.00 95.44 100 VAL A N 1
ATOM 808 C CA . VAL A 1 100 ? 8.910 -0.628 -7.929 1.00 95.44 100 VAL A CA 1
ATOM 809 C C . VAL A 1 100 ? 10.385 -0.643 -8.342 1.00 95.44 100 VAL A C 1
ATOM 811 O O . VAL A 1 100 ? 10.860 0.323 -8.931 1.00 95.44 100 VAL A O 1
ATOM 814 N N . VAL A 1 101 ? 11.117 -1.720 -8.042 1.00 95.06 101 VAL A N 1
ATOM 815 C CA . VAL A 1 101 ? 12.571 -1.807 -8.265 1.00 95.06 101 VAL A CA 1
ATOM 816 C C . VAL A 1 101 ? 12.910 -2.626 -9.509 1.00 95.06 101 VAL A C 1
ATOM 818 O O . VAL A 1 101 ? 13.648 -2.168 -10.383 1.00 95.06 101 VAL A O 1
ATOM 821 N N . VAL A 1 102 ? 12.384 -3.848 -9.613 1.00 94.19 102 VAL A N 1
ATOM 822 C CA . VAL A 1 102 ? 12.876 -4.842 -10.579 1.00 94.19 102 VAL A CA 1
ATOM 823 C C . VAL A 1 102 ? 12.545 -4.486 -12.030 1.00 94.19 102 VAL A C 1
ATOM 825 O O . VAL A 1 102 ? 13.453 -4.583 -12.857 1.00 94.19 102 VAL A O 1
ATOM 828 N N . PRO A 1 103 ? 11.326 -4.025 -12.381 1.00 93.31 103 PRO A N 1
ATOM 829 C CA . PRO A 1 103 ? 11.023 -3.606 -13.748 1.00 93.31 103 PRO A CA 1
ATOM 830 C C . PRO A 1 103 ? 11.938 -2.501 -14.270 1.00 93.31 103 PRO A C 1
ATOM 832 O O . PRO A 1 103 ? 12.358 -2.574 -15.423 1.00 93.31 103 PRO A O 1
ATOM 835 N N . CYS A 1 104 ? 12.293 -1.541 -13.412 1.00 93.50 104 CYS A N 1
ATOM 836 C CA . CYS A 1 104 ? 13.209 -0.448 -13.724 1.00 93.50 104 CYS A CA 1
ATOM 837 C C . CYS A 1 104 ? 14.632 -0.961 -14.000 1.00 93.50 104 CYS A C 1
ATOM 839 O O . CYS A 1 104 ? 15.232 -0.638 -15.024 1.00 93.50 104 CYS A O 1
ATOM 841 N N . LEU A 1 105 ? 15.170 -1.817 -13.127 1.00 92.00 105 LEU A N 1
ATOM 842 C CA . LEU A 1 105 ? 16.503 -2.400 -13.326 1.00 92.00 105 LEU A CA 1
ATOM 843 C C . LEU A 1 105 ? 16.558 -3.311 -14.563 1.00 92.00 105 LEU A C 1
ATOM 845 O O . LEU A 1 105 ? 17.530 -3.289 -15.318 1.00 92.00 105 LEU A O 1
ATOM 849 N N . CYS A 1 106 ? 15.496 -4.080 -14.813 1.00 90.56 106 CYS A N 1
ATOM 850 C CA . CYS A 1 106 ? 15.384 -4.924 -16.002 1.00 90.56 106 CYS A CA 1
ATOM 851 C C . CYS A 1 106 ? 15.303 -4.093 -17.288 1.00 90.56 106 CYS A C 1
ATOM 853 O O . CYS A 1 106 ? 15.924 -4.466 -18.281 1.00 90.56 106 CYS A O 1
ATOM 855 N N . LEU A 1 107 ? 14.622 -2.944 -17.261 1.00 89.50 107 LEU A N 1
ATOM 856 C CA . LEU A 1 107 ? 14.566 -2.004 -18.383 1.00 89.50 107 LEU A CA 1
ATOM 857 C C . LEU A 1 107 ? 15.962 -1.475 -18.748 1.00 89.50 107 LEU A C 1
ATOM 859 O O . LEU A 1 107 ? 16.347 -1.481 -19.920 1.00 89.50 107 LEU A O 1
ATOM 863 N N . LEU A 1 108 ? 16.771 -1.108 -17.749 1.00 87.19 108 LEU A N 1
ATOM 864 C CA . LEU A 1 108 ? 18.162 -0.691 -17.960 1.00 87.19 108 LEU A CA 1
ATOM 865 C C . LEU A 1 108 ? 19.027 -1.824 -18.526 1.00 87.19 108 LEU A C 1
ATOM 867 O O . LEU A 1 108 ? 19.828 -1.588 -19.430 1.00 87.19 108 LEU A O 1
ATOM 871 N N . LYS A 1 109 ? 18.795 -3.065 -18.093 1.00 85.31 109 LYS A N 1
ATOM 872 C CA . LYS A 1 109 ? 19.508 -4.251 -18.591 1.00 85.31 109 LYS A CA 1
ATOM 873 C C . LYS A 1 109 ? 19.030 -4.752 -19.963 1.00 85.31 109 LYS A C 1
ATOM 875 O O . LYS A 1 109 ? 19.769 -5.451 -20.644 1.00 85.31 109 LYS A O 1
ATOM 880 N N . GLY A 1 110 ? 17.823 -4.380 -20.390 1.00 84.38 110 GLY A N 1
ATOM 881 C CA . GLY A 1 110 ? 17.209 -4.861 -21.635 1.00 84.38 110 GLY A CA 1
ATOM 882 C C . GLY A 1 110 ? 16.434 -6.177 -21.488 1.00 84.38 110 GLY A C 1
ATOM 883 O O . GLY A 1 110 ? 16.214 -6.876 -22.472 1.00 84.38 110 GLY A O 1
ATOM 884 N N . PHE A 1 111 ? 16.006 -6.529 -20.274 1.00 87.62 111 PHE A N 1
ATOM 885 C CA . PHE A 1 111 ? 15.143 -7.686 -20.023 1.00 87.62 111 PHE A CA 1
ATOM 886 C C . PHE A 1 111 ? 13.674 -7.268 -20.050 1.00 87.62 111 PHE A C 1
ATOM 888 O O . PHE A 1 111 ? 13.246 -6.436 -19.242 1.00 87.62 111 PHE A O 1
ATOM 895 N N . SER A 1 112 ? 12.908 -7.850 -20.978 1.00 89.81 112 SER A N 1
ATOM 896 C CA . SER A 1 112 ? 11.473 -7.586 -21.080 1.00 89.81 112 SER A CA 1
ATOM 897 C C . SER A 1 112 ? 10.703 -8.478 -20.108 1.00 89.81 112 SER A C 1
ATOM 899 O O . SER A 1 112 ? 10.772 -9.703 -20.180 1.00 89.81 112 SER A O 1
ATOM 901 N N . LEU A 1 113 ? 9.992 -7.859 -19.165 1.00 91.31 113 LEU A N 1
ATOM 902 C CA . LEU A 1 113 ? 9.190 -8.558 -18.151 1.00 91.31 113 LEU A CA 1
ATOM 903 C C . LEU A 1 113 ? 7.696 -8.586 -18.484 1.00 91.31 113 LEU A C 1
ATOM 905 O O . LEU A 1 113 ? 6.906 -9.151 -17.730 1.00 91.31 113 LEU A O 1
ATOM 909 N N . PHE A 1 114 ? 7.277 -7.949 -19.568 1.00 93.31 114 PHE A N 1
ATOM 910 C CA . PHE A 1 114 ? 5.874 -7.776 -19.932 1.00 93.31 114 PHE A CA 1
ATOM 911 C C . PHE A 1 114 ? 5.681 -8.144 -21.406 1.00 93.31 114 PHE A C 1
ATOM 913 O O . PHE A 1 114 ? 6.659 -8.207 -22.147 1.00 93.31 114 PHE A O 1
ATOM 920 N N . PRO A 1 115 ? 4.450 -8.452 -21.841 1.00 93.88 115 PRO A N 1
ATOM 921 C CA . PRO A 1 115 ? 4.203 -8.743 -23.247 1.00 93.88 115 PRO A CA 1
ATOM 922 C C . PRO A 1 115 ? 4.502 -7.525 -24.123 1.00 93.88 115 PRO A C 1
ATOM 924 O O . PRO A 1 115 ? 4.341 -6.381 -23.692 1.00 93.88 115 PRO A O 1
ATOM 927 N N . LYS A 1 116 ? 4.905 -7.799 -25.366 1.00 92.62 116 LYS A N 1
ATOM 928 C CA . LYS A 1 116 ? 5.097 -6.776 -26.399 1.00 92.62 116 LYS A CA 1
ATOM 929 C C . LYS A 1 116 ? 3.798 -6.031 -26.682 1.00 92.62 116 LYS A C 1
ATOM 931 O O . LYS A 1 116 ? 2.778 -6.709 -26.741 1.00 92.62 116 LYS A O 1
ATOM 936 N N . ILE A 1 117 ? 3.828 -4.719 -26.939 1.00 92.12 117 ILE A N 1
ATOM 937 C CA . ILE A 1 117 ? 2.633 -3.893 -27.227 1.00 92.12 117 ILE A CA 1
ATOM 938 C C . ILE A 1 117 ? 1.763 -4.502 -28.340 1.00 92.12 117 ILE A C 1
ATOM 940 O O . ILE A 1 117 ? 0.542 -4.542 -28.214 1.00 92.12 117 ILE A O 1
ATOM 944 N N . SER A 1 118 ? 2.389 -5.012 -29.398 1.00 90.44 118 SER A N 1
ATOM 945 C CA . SER A 1 118 ? 1.740 -5.668 -30.539 1.00 90.44 118 SER A CA 1
ATOM 946 C C . SER A 1 118 ? 1.055 -6.998 -30.202 1.00 90.44 118 SER A C 1
ATOM 948 O O . SER A 1 118 ? 0.236 -7.493 -30.977 1.00 90.44 118 SER A O 1
ATOM 950 N N . SER A 1 119 ? 1.376 -7.603 -29.058 1.00 94.00 119 SER A N 1
ATOM 951 C CA . SER A 1 119 ? 0.835 -8.893 -28.645 1.00 94.00 119 SER A CA 1
ATOM 952 C C . SER A 1 119 ? -0.555 -8.746 -28.017 1.00 94.00 119 SER A C 1
ATOM 954 O O . SER A 1 119 ? -0.745 -7.902 -27.136 1.00 94.00 119 SER A O 1
ATOM 956 N N . PRO A 1 120 ? -1.512 -9.644 -28.329 1.00 94.56 120 PRO A N 1
ATOM 957 C CA . PRO A 1 120 ? -2.825 -9.645 -27.677 1.00 94.56 120 PRO A CA 1
ATOM 958 C C . PRO A 1 120 ? -2.733 -9.840 -26.154 1.00 94.56 120 PRO A C 1
ATOM 960 O O . PRO A 1 120 ? -3.626 -9.427 -25.414 1.00 94.56 120 PRO A O 1
ATOM 963 N N . TRP A 1 121 ? -1.631 -10.412 -25.656 1.00 95.06 121 TRP A N 1
ATOM 964 C CA . TRP A 1 121 ? -1.390 -10.609 -24.226 1.00 95.06 121 TRP A CA 1
ATOM 965 C C . TRP A 1 121 ? -1.218 -9.315 -23.429 1.00 95.06 121 TRP A C 1
ATOM 967 O O . TRP A 1 121 ? -1.278 -9.367 -22.205 1.00 95.06 121 TRP A O 1
ATOM 977 N N . VAL A 1 122 ? -1.050 -8.159 -24.075 1.00 95.38 122 VAL A N 1
ATOM 978 C CA . VAL A 1 122 ? -1.024 -6.844 -23.408 1.00 95.38 122 VAL A CA 1
ATOM 979 C C . VAL A 1 122 ? -2.377 -6.467 -22.829 1.00 95.38 122 VAL A C 1
ATOM 981 O O . VAL A 1 122 ? -2.434 -5.819 -21.781 1.00 95.38 122 VAL A O 1
ATOM 984 N N . VAL A 1 123 ? -3.463 -6.898 -23.477 1.00 95.50 123 VAL A N 1
ATOM 985 C CA . VAL A 1 123 ? -4.830 -6.509 -23.117 1.00 95.50 123 VAL A CA 1
ATOM 986 C C . VAL A 1 123 ? -5.136 -6.830 -21.647 1.00 95.50 123 VAL A C 1
ATOM 988 O O . VAL A 1 123 ? -5.546 -5.909 -20.940 1.00 95.50 123 VAL A O 1
ATOM 991 N N . PRO A 1 124 ? -4.863 -8.043 -21.117 1.00 96.06 124 PRO A N 1
ATOM 992 C CA . PRO A 1 124 ? -5.035 -8.325 -19.694 1.00 96.06 124 PRO A CA 1
ATOM 993 C C . PRO A 1 124 ? -4.301 -7.372 -18.739 1.00 96.06 124 PRO A C 1
ATOM 995 O O . PRO A 1 124 ? -4.873 -6.938 -17.737 1.00 96.06 124 PRO A O 1
ATOM 998 N N . PHE A 1 125 ? -3.048 -7.017 -19.040 1.00 94.50 125 PHE A N 1
ATOM 999 C CA . PHE A 1 125 ? -2.239 -6.153 -18.174 1.00 94.50 125 PHE A CA 1
ATOM 1000 C C . PHE A 1 125 ? -2.774 -4.723 -18.151 1.00 94.50 125 PHE A C 1
ATOM 1002 O O . PHE A 1 125 ? -2.960 -4.148 -17.076 1.00 94.50 125 PHE A O 1
ATOM 1009 N N . VAL A 1 126 ? -3.063 -4.165 -19.329 1.00 94.00 126 VAL A N 1
ATOM 1010 C CA . VAL A 1 126 ? -3.623 -2.813 -19.458 1.00 94.00 126 VAL A CA 1
ATOM 1011 C C . VAL A 1 126 ? -5.019 -2.754 -18.848 1.00 94.00 126 VAL A C 1
ATOM 1013 O O . VAL A 1 126 ? -5.320 -1.814 -18.115 1.00 94.00 126 VAL A O 1
ATOM 1016 N N . TYR A 1 127 ? -5.846 -3.778 -19.074 1.00 95.56 127 TYR A N 1
ATOM 1017 C CA . TYR A 1 127 ? -7.188 -3.861 -18.508 1.00 95.56 127 TYR A CA 1
ATOM 1018 C C . TYR A 1 127 ? -7.152 -3.827 -16.979 1.00 95.56 127 TYR A C 1
ATOM 1020 O O . TYR A 1 127 ? -7.806 -2.978 -16.379 1.00 95.56 127 TYR A O 1
ATOM 1028 N N . VAL A 1 128 ? -6.358 -4.689 -16.329 1.00 92.88 128 VAL A N 1
ATOM 1029 C CA . VAL A 1 128 ? -6.256 -4.689 -14.859 1.00 92.88 128 VAL A CA 1
ATOM 1030 C C . VAL A 1 128 ? -5.716 -3.355 -14.352 1.00 92.88 128 VAL A C 1
ATOM 1032 O O . VAL A 1 128 ? -6.282 -2.801 -13.412 1.00 92.88 128 VAL A O 1
ATOM 1035 N N . ALA A 1 129 ? -4.667 -2.811 -14.976 1.00 88.62 129 ALA A N 1
ATOM 1036 C CA . ALA A 1 129 ? -4.074 -1.545 -14.554 1.00 88.62 129 ALA A CA 1
ATOM 1037 C C . ALA A 1 129 ? -5.064 -0.374 -14.662 1.00 88.62 129 ALA A C 1
ATOM 1039 O O . ALA A 1 129 ? -5.206 0.396 -13.713 1.00 88.62 129 ALA A O 1
ATOM 1040 N N . PHE A 1 130 ? -5.779 -0.254 -15.781 1.00 91.25 130 PHE A N 1
ATOM 1041 C CA . PHE A 1 130 ? -6.703 0.849 -16.026 1.00 91.25 130 PHE A CA 1
ATOM 1042 C C . PHE A 1 130 ? -8.019 0.681 -15.263 1.00 91.25 130 PHE A C 1
ATOM 1044 O O . PHE A 1 130 ? -8.408 1.565 -14.502 1.00 91.25 130 PHE A O 1
ATOM 1051 N N . VAL A 1 131 ? -8.690 -0.465 -15.404 1.00 93.25 131 VAL A N 1
ATOM 1052 C CA . VAL A 1 131 ? -10.031 -0.694 -14.842 1.00 93.25 131 VAL A CA 1
ATOM 1053 C C . VAL A 1 131 ? -9.997 -0.697 -13.317 1.00 93.25 131 VAL A C 1
ATOM 1055 O O . VAL A 1 131 ? -10.891 -0.133 -12.688 1.00 93.25 131 VAL A O 1
ATOM 1058 N N . HIS A 1 132 ? -8.942 -1.240 -12.698 1.00 89.00 132 HIS A N 1
ATOM 1059 C CA . HIS A 1 132 ? -8.778 -1.164 -11.246 1.00 89.00 132 HIS A CA 1
ATOM 1060 C C . HIS A 1 132 ? -8.665 0.285 -10.750 1.00 89.00 132 HIS A C 1
ATOM 1062 O O . HIS A 1 132 ? -9.302 0.651 -9.760 1.00 89.00 132 HIS A O 1
ATOM 1068 N N . ARG A 1 133 ? -7.882 1.124 -11.442 1.00 89.25 133 ARG A N 1
ATOM 1069 C CA . ARG A 1 133 ? -7.685 2.534 -11.069 1.00 89.25 133 ARG A CA 1
ATOM 1070 C C . ARG A 1 133 ? -8.924 3.374 -11.357 1.00 89.25 133 ARG A C 1
ATOM 1072 O O . ARG A 1 133 ? -9.316 4.151 -10.496 1.00 89.25 133 ARG A O 1
ATOM 1079 N N . ALA A 1 134 ? -9.579 3.163 -12.496 1.00 92.19 134 ALA A N 1
ATOM 1080 C CA . ALA A 1 134 ? -10.830 3.828 -12.847 1.00 92.19 134 ALA A CA 1
ATOM 1081 C C . ALA A 1 134 ? -11.942 3.505 -11.837 1.00 92.19 134 ALA A C 1
ATOM 1083 O O . ALA A 1 134 ? -12.616 4.412 -11.352 1.00 92.19 134 ALA A O 1
ATOM 1084 N N . TYR A 1 135 ? -12.085 2.232 -11.445 1.00 90.50 135 TYR A N 1
ATOM 1085 C CA . TYR A 1 135 ? -13.041 1.838 -10.409 1.00 90.50 135 TYR A CA 1
ATOM 1086 C C . TYR A 1 135 ? -12.692 2.458 -9.051 1.00 90.50 135 TYR A C 1
ATOM 1088 O O . TYR A 1 135 ? -13.575 2.972 -8.369 1.00 90.50 135 TYR A O 1
ATOM 1096 N N . SER A 1 136 ? -11.412 2.450 -8.661 1.00 88.69 136 SER A N 1
ATOM 1097 C CA . SER A 1 136 ? -10.956 3.083 -7.417 1.00 88.69 136 SER A CA 1
ATOM 1098 C C . SER A 1 136 ? -11.240 4.587 -7.394 1.00 88.69 136 SER A C 1
ATOM 1100 O O . SER A 1 136 ? -11.704 5.088 -6.373 1.00 88.69 136 SER A O 1
ATOM 1102 N N . LEU A 1 137 ? -11.007 5.292 -8.503 1.00 90.00 137 LEU A N 1
ATOM 1103 C CA . LEU A 1 137 ? -11.330 6.710 -8.635 1.00 90.00 137 LEU A CA 1
ATOM 1104 C C . LEU A 1 137 ? -12.842 6.935 -8.533 1.00 90.00 137 LEU A C 1
ATOM 1106 O O . LEU A 1 137 ? -13.282 7.789 -7.770 1.00 90.00 137 LEU A O 1
ATOM 1110 N N . GLY A 1 138 ? -13.642 6.129 -9.237 1.00 89.56 138 GLY A N 1
ATOM 1111 C CA . GLY A 1 138 ? -15.101 6.179 -9.150 1.00 89.56 138 GLY A CA 1
ATOM 1112 C C . GLY A 1 138 ? -15.618 5.955 -7.725 1.00 89.56 138 GLY A C 1
ATOM 1113 O O . GLY A 1 138 ? -16.467 6.710 -7.261 1.00 89.56 138 GLY A O 1
ATOM 1114 N N . GLU A 1 139 ? -15.070 4.973 -6.997 1.00 85.88 139 GLU A N 1
ATOM 1115 C CA . GLU A 1 139 ? -15.412 4.705 -5.589 1.00 85.88 139 GLU A CA 1
ATOM 1116 C C . GLU A 1 139 ? -15.028 5.890 -4.686 1.00 85.88 139 GLU A C 1
ATOM 1118 O O . GLU A 1 139 ? -15.802 6.266 -3.804 1.00 85.88 139 GLU A O 1
ATOM 1123 N N . PHE A 1 140 ? -13.870 6.513 -4.930 1.00 84.12 140 PHE A N 1
ATOM 1124 C CA . PHE A 1 140 ? -13.381 7.657 -4.157 1.00 84.12 140 PHE A CA 1
ATOM 1125 C C . PHE A 1 140 ? -14.250 8.907 -4.355 1.00 84.12 140 PHE A C 1
ATOM 1127 O O . PHE A 1 140 ? -14.676 9.523 -3.376 1.00 84.12 140 PHE A O 1
ATOM 1134 N N . LEU A 1 141 ? -14.583 9.239 -5.607 1.00 88.25 141 LEU A N 1
ATOM 1135 C CA . LEU A 1 141 ? -15.473 10.355 -5.947 1.00 88.25 141 LEU A CA 1
ATOM 1136 C C . LEU A 1 141 ? -16.899 10.114 -5.433 1.00 88.25 141 LEU A C 1
ATOM 1138 O O . LEU A 1 141 ? -17.519 11.014 -4.873 1.00 88.25 141 LEU A O 1
ATOM 1142 N N . TRP A 1 142 ? -17.403 8.878 -5.534 1.00 84.00 142 TRP A N 1
ATOM 1143 C CA . TRP A 1 142 ? -18.712 8.499 -4.987 1.00 84.00 142 TRP A CA 1
ATOM 1144 C C . TRP A 1 142 ? -18.791 8.671 -3.462 1.00 84.00 142 TRP A C 1
ATOM 1146 O O . TRP A 1 142 ? -19.866 8.890 -2.902 1.00 84.00 142 TRP A O 1
ATOM 1156 N N . CYS A 1 143 ? -17.653 8.583 -2.770 1.00 79.50 143 CYS A N 1
ATOM 1157 C CA . CYS A 1 143 ? -17.560 8.834 -1.334 1.00 79.50 143 CYS A CA 1
ATOM 1158 C C . CYS A 1 143 ? -17.393 10.321 -0.971 1.00 79.50 143 CYS A C 1
ATOM 1160 O O . CYS A 1 143 ? -17.214 10.612 0.209 1.00 79.50 143 CYS A O 1
ATOM 1162 N N . GLY A 1 144 ? -17.478 11.241 -1.939 1.00 81.81 144 GLY A N 1
ATOM 1163 C CA . GLY A 1 144 ? -17.313 12.682 -1.725 1.00 81.81 144 GLY A CA 1
ATOM 1164 C C . GLY A 1 144 ? -15.860 13.161 -1.753 1.00 81.81 144 GLY A C 1
ATOM 1165 O O . GLY A 1 144 ? -15.582 14.278 -1.331 1.00 81.81 144 GLY A O 1
ATOM 1166 N N . GLY A 1 145 ? -14.923 12.327 -2.214 1.00 81.62 145 GLY A N 1
ATOM 1167 C CA . GLY A 1 145 ? -13.526 12.719 -2.382 1.00 81.62 145 GLY A CA 1
ATOM 1168 C C . GLY A 1 145 ? -13.282 13.548 -3.650 1.00 81.62 145 GLY A C 1
ATOM 1169 O O . GLY A 1 145 ? -14.090 13.550 -4.575 1.00 81.62 145 GLY A O 1
ATOM 1170 N N . THR A 1 146 ? -12.135 14.229 -3.716 1.00 88.44 146 THR A N 1
ATOM 1171 C CA . THR A 1 146 ? -11.685 14.995 -4.893 1.00 88.44 146 THR A CA 1
ATOM 1172 C C . THR A 1 146 ? -10.701 14.189 -5.749 1.00 88.44 146 THR A C 1
ATOM 1174 O O . THR A 1 146 ? -10.061 13.252 -5.270 1.00 88.44 146 THR A O 1
ATOM 1177 N N . PHE A 1 147 ? -10.513 14.562 -7.021 1.00 89.06 147 PHE A N 1
ATOM 1178 C CA . PHE A 1 147 ? -9.500 13.922 -7.877 1.00 89.06 147 PHE A CA 1
ATOM 1179 C C . PHE A 1 147 ? -8.075 14.091 -7.318 1.00 89.06 147 PHE A C 1
ATOM 1181 O O . PHE A 1 147 ? -7.290 13.141 -7.298 1.00 89.06 147 PHE A O 1
ATOM 1188 N N . ARG A 1 148 ? -7.747 15.285 -6.801 1.00 88.06 148 ARG A N 1
ATOM 1189 C CA . ARG A 1 148 ? -6.459 15.552 -6.140 1.00 88.06 148 ARG A CA 1
ATOM 1190 C C . ARG A 1 148 ? -6.290 14.695 -4.881 1.00 88.06 148 ARG A C 1
ATOM 1192 O O . ARG A 1 148 ? -5.227 14.097 -4.704 1.00 88.06 148 ARG A O 1
ATOM 1199 N N . GLY A 1 149 ? -7.353 14.549 -4.088 1.00 85.50 149 GLY A N 1
ATOM 1200 C CA . GLY A 1 149 ? -7.409 13.647 -2.940 1.00 85.50 149 GLY A CA 1
ATOM 1201 C C . GLY A 1 149 ? -7.159 12.187 -3.321 1.00 85.50 149 GLY A C 1
ATOM 1202 O O . GLY A 1 149 ? -6.353 11.525 -2.673 1.00 85.50 149 GLY A O 1
ATOM 1203 N N . TRP A 1 150 ? -7.750 11.701 -4.418 1.00 87.50 150 TRP A N 1
ATOM 1204 C CA . TRP A 1 150 ? -7.506 10.341 -4.912 1.00 87.50 150 TRP A CA 1
ATOM 1205 C C . TRP A 1 150 ? -6.044 10.142 -5.324 1.00 87.50 150 TRP A C 1
ATOM 1207 O O . TRP A 1 150 ? -5.420 9.159 -4.927 1.00 87.50 150 TRP A O 1
ATOM 1217 N N . CYS A 1 151 ? -5.462 11.095 -6.059 1.00 89.69 151 CYS A N 1
ATOM 1218 C CA . CYS A 1 151 ? -4.042 11.067 -6.412 1.00 89.69 151 CYS A CA 1
ATOM 1219 C C . CYS A 1 151 ? -3.143 11.025 -5.164 1.00 89.69 151 CYS A C 1
ATOM 1221 O O . CYS A 1 151 ? -2.171 10.269 -5.126 1.00 89.69 151 CYS A O 1
ATOM 1223 N N . ASN A 1 152 ? -3.472 11.800 -4.128 1.00 88.56 152 ASN A N 1
ATOM 1224 C CA . ASN A 1 152 ? -2.764 11.768 -2.849 1.00 88.56 152 ASN A CA 1
ATOM 1225 C C . ASN A 1 152 ? -2.938 10.425 -2.125 1.00 88.56 152 ASN A C 1
ATOM 1227 O O . ASN A 1 152 ? -1.959 9.899 -1.597 1.00 88.56 152 ASN A O 1
ATOM 1231 N N . ASP A 1 153 ? -4.123 9.817 -2.169 1.00 86.19 153 ASP A N 1
ATOM 1232 C CA . ASP A 1 153 ? -4.354 8.477 -1.624 1.00 86.19 153 ASP A CA 1
ATOM 1233 C C . ASP A 1 153 ? -3.497 7.417 -2.337 1.00 86.19 153 ASP A C 1
ATOM 1235 O O . ASP A 1 153 ? -2.836 6.614 -1.676 1.00 86.19 153 ASP A O 1
ATOM 1239 N N . GLN A 1 154 ? -3.383 7.476 -3.672 1.00 90.69 154 GLN A N 1
ATOM 1240 C CA . GLN A 1 154 ? -2.514 6.563 -4.430 1.00 90.69 154 GLN A CA 1
ATOM 1241 C C . GLN A 1 154 ? -1.033 6.707 -4.037 1.00 90.69 154 GLN A C 1
ATOM 1243 O O . GLN A 1 154 ? -0.316 5.708 -3.924 1.00 90.69 154 GLN A O 1
ATOM 1248 N N . ARG A 1 155 ? -0.570 7.940 -3.787 1.00 91.56 155 ARG A N 1
ATOM 1249 C CA . ARG A 1 155 ? 0.798 8.223 -3.312 1.00 91.56 155 ARG A CA 1
ATOM 1250 C C . ARG A 1 155 ? 1.038 7.645 -1.932 1.00 91.56 155 ARG A C 1
ATOM 1252 O O . ARG A 1 155 ? 1.981 6.890 -1.719 1.00 91.56 155 ARG A O 1
ATOM 1259 N N . VAL A 1 156 ? 0.149 7.968 -1.003 1.00 90.19 156 VAL A N 1
ATOM 1260 C CA . VAL A 1 156 ? 0.227 7.524 0.386 1.00 90.19 156 VAL A CA 1
ATOM 1261 C C . VAL A 1 156 ? 0.138 5.996 0.475 1.00 90.19 156 VAL A C 1
ATOM 1263 O O . VAL A 1 156 ? 0.852 5.386 1.273 1.00 90.19 156 VAL A O 1
ATOM 1266 N N . TRP A 1 157 ? -0.673 5.358 -0.372 1.00 92.62 157 TRP A N 1
ATOM 1267 C CA . TRP A 1 157 ? -0.728 3.904 -0.518 1.00 92.62 157 TRP A CA 1
ATOM 1268 C C . TRP A 1 157 ? 0.630 3.310 -0.909 1.00 92.62 157 TRP A C 1
ATOM 1270 O O . TRP A 1 157 ? 1.064 2.330 -0.294 1.00 92.62 157 TRP A O 1
ATOM 1280 N N . LEU A 1 158 ? 1.320 3.914 -1.884 1.00 94.31 158 LEU A N 1
ATOM 1281 C CA . LEU A 1 158 ? 2.652 3.479 -2.302 1.00 94.31 158 LEU A CA 1
ATOM 1282 C C . LEU A 1 158 ? 3.665 3.684 -1.169 1.00 94.31 158 LEU A C 1
ATOM 1284 O O . LEU A 1 158 ? 4.363 2.741 -0.802 1.00 94.31 158 LEU A O 1
ATOM 1288 N N . PHE A 1 159 ? 3.678 4.873 -0.558 1.00 94.94 159 PHE A N 1
ATOM 1289 C CA . PHE A 1 159 ? 4.640 5.236 0.485 1.00 94.94 159 PHE A CA 1
ATOM 1290 C C . PHE A 1 159 ? 4.541 4.319 1.702 1.00 94.94 159 PHE A C 1
ATOM 1292 O O . PHE A 1 159 ? 5.561 3.819 2.180 1.00 94.94 159 PHE A O 1
ATOM 1299 N N . LYS A 1 160 ? 3.321 4.024 2.171 1.00 94.69 160 LYS A N 1
ATOM 1300 C CA . LYS A 1 160 ? 3.097 3.093 3.289 1.00 94.69 160 LYS A CA 1
ATOM 1301 C C . LYS A 1 160 ? 3.672 1.710 2.988 1.00 94.69 160 LYS A C 1
ATOM 1303 O O . LYS A 1 160 ? 4.297 1.109 3.856 1.00 94.69 160 LYS A O 1
ATOM 1308 N N . ARG A 1 161 ? 3.486 1.205 1.764 1.00 95.19 161 ARG A N 1
ATOM 1309 C CA . ARG A 1 161 ? 3.922 -0.143 1.369 1.00 95.19 161 ARG A CA 1
ATOM 1310 C C . ARG A 1 161 ? 5.429 -0.264 1.196 1.00 95.19 161 ARG A C 1
ATOM 1312 O O . ARG A 1 161 ? 5.981 -1.297 1.558 1.00 95.19 161 ARG A O 1
ATOM 1319 N N . THR A 1 162 ? 6.086 0.758 0.659 1.00 96.19 162 THR A N 1
ATOM 1320 C CA . THR A 1 162 ? 7.539 0.739 0.440 1.00 96.19 162 THR A CA 1
ATOM 1321 C C . THR A 1 162 ? 8.337 1.099 1.690 1.00 96.19 162 THR A C 1
ATOM 1323 O O . THR A 1 162 ? 9.502 0.732 1.772 1.00 96.19 162 THR A O 1
ATOM 1326 N N . THR A 1 163 ? 7.728 1.788 2.664 1.00 95.44 163 THR A N 1
ATOM 1327 C CA . THR A 1 163 ? 8.403 2.217 3.902 1.00 95.44 163 THR A CA 1
ATOM 1328 C C . THR A 1 163 ? 7.806 1.589 5.153 1.00 95.44 163 THR A C 1
ATOM 1330 O O . THR A 1 163 ? 8.362 0.622 5.661 1.00 95.44 163 THR A O 1
ATOM 1333 N N . SER A 1 164 ? 6.670 2.086 5.649 1.00 94.38 164 SER A N 1
ATOM 1334 C CA . SER A 1 164 ? 6.065 1.659 6.914 1.00 94.38 164 SER A CA 1
ATOM 1335 C C . SER A 1 164 ? 5.901 0.146 7.010 1.00 94.38 164 SER A C 1
ATOM 1337 O O . SER A 1 164 ? 6.252 -0.463 8.013 1.00 94.38 164 SER A O 1
ATOM 1339 N N . TYR A 1 165 ? 5.377 -0.475 5.955 1.00 95.56 165 TYR A N 1
ATOM 1340 C CA . TYR A 1 165 ? 5.135 -1.914 5.906 1.00 95.56 165 TYR A CA 1
ATOM 1341 C C . TYR A 1 165 ? 6.436 -2.704 5.796 1.00 95.56 165 TYR A C 1
ATOM 1343 O O . TYR A 1 165 ? 6.526 -3.778 6.379 1.00 95.56 165 TYR A O 1
ATOM 1351 N N . PHE A 1 166 ? 7.443 -2.158 5.109 1.00 95.44 166 PHE A N 1
ATOM 1352 C CA . PHE A 1 166 ? 8.775 -2.750 5.027 1.00 95.44 166 PHE A CA 1
ATOM 1353 C C . PHE A 1 166 ? 9.463 -2.771 6.398 1.00 95.44 166 PHE A C 1
ATOM 1355 O O . PHE A 1 166 ? 9.888 -3.835 6.849 1.00 95.44 166 PHE A O 1
ATOM 1362 N N . PHE A 1 167 ? 9.480 -1.635 7.104 1.00 93.56 167 PHE A N 1
ATOM 1363 C CA . PHE A 1 167 ? 9.996 -1.558 8.473 1.00 93.56 167 PHE A CA 1
ATOM 1364 C C . PHE A 1 167 ? 9.226 -2.480 9.418 1.00 93.56 167 PHE A C 1
ATOM 1366 O O . PHE A 1 167 ? 9.841 -3.274 10.123 1.00 93.56 167 PHE A O 1
ATOM 1373 N N . ALA A 1 168 ? 7.892 -2.442 9.376 1.00 92.88 168 ALA A N 1
ATOM 1374 C CA . ALA A 1 168 ? 7.045 -3.289 10.207 1.00 92.88 168 ALA A CA 1
ATOM 1375 C C . ALA A 1 168 ? 7.269 -4.789 9.954 1.00 92.88 168 ALA A C 1
ATOM 1377 O O . ALA A 1 168 ? 7.304 -5.581 10.898 1.00 92.88 168 ALA A O 1
ATOM 1378 N N . PHE A 1 169 ? 7.427 -5.190 8.687 1.00 95.06 169 PHE A N 1
ATOM 1379 C CA . PHE A 1 169 ? 7.726 -6.568 8.313 1.00 95.06 169 PHE A CA 1
ATOM 1380 C C . PHE A 1 169 ? 9.064 -6.998 8.912 1.00 95.06 169 PHE A C 1
ATOM 1382 O O . PHE A 1 169 ? 9.115 -7.978 9.652 1.00 95.06 169 PHE A O 1
ATOM 1389 N N . PHE A 1 170 ? 10.125 -6.227 8.664 1.00 91.69 170 PHE A N 1
ATOM 1390 C CA . PHE A 1 170 ? 11.464 -6.564 9.134 1.00 91.69 170 PHE A CA 1
ATOM 1391 C C . PHE A 1 170 ? 11.558 -6.575 10.665 1.00 91.69 170 PHE A C 1
ATOM 1393 O O . PHE A 1 170 ? 12.061 -7.537 11.234 1.00 91.69 170 PHE A O 1
ATOM 1400 N N . GLN A 1 171 ? 10.990 -5.573 11.343 1.00 89.75 171 GLN A N 1
ATOM 1401 C CA . GLN A 1 171 ? 10.914 -5.524 12.808 1.00 89.75 171 GLN A CA 1
ATOM 1402 C C . GLN A 1 171 ? 10.181 -6.738 13.384 1.00 89.75 171 GLN A C 1
ATOM 1404 O O . GLN A 1 171 ? 10.632 -7.321 14.368 1.00 89.75 171 GLN A O 1
ATOM 1409 N N . THR A 1 172 ? 9.072 -7.154 12.768 1.00 90.94 172 THR A N 1
ATOM 1410 C CA . THR A 1 172 ? 8.325 -8.328 13.238 1.00 90.94 172 THR A CA 1
ATOM 1411 C C . THR A 1 172 ? 9.132 -9.612 13.058 1.00 90.94 172 THR A C 1
ATOM 1413 O O . THR A 1 172 ? 9.161 -10.433 13.969 1.00 90.94 172 THR A O 1
ATOM 1416 N N . ILE A 1 173 ? 9.817 -9.781 11.922 1.00 90.94 173 ILE A N 1
ATOM 1417 C CA . ILE A 1 173 ? 10.687 -10.941 11.687 1.00 90.94 173 ILE A CA 1
ATOM 1418 C C . ILE A 1 173 ? 11.865 -10.953 12.667 1.00 90.94 173 ILE A C 1
ATOM 1420 O O . ILE A 1 173 ? 12.110 -11.977 13.296 1.00 90.94 173 ILE A O 1
ATOM 1424 N N . LEU A 1 174 ? 12.545 -9.821 12.873 1.00 89.31 174 LEU A N 1
ATOM 1425 C CA . LEU A 1 174 ? 13.624 -9.702 13.859 1.00 89.31 174 LEU A CA 1
ATOM 1426 C C . LEU A 1 174 ? 13.157 -10.063 15.273 1.00 89.31 174 LEU A C 1
ATOM 1428 O O . LEU A 1 174 ? 13.837 -10.809 15.973 1.00 89.31 174 LEU A O 1
ATOM 1432 N N . LYS A 1 175 ? 11.966 -9.595 15.664 1.00 86.69 175 LYS A N 1
ATOM 1433 C CA . LYS A 1 175 ? 11.358 -9.918 16.958 1.00 86.69 175 LYS A CA 1
ATOM 1434 C C . LYS A 1 175 ? 11.049 -11.410 17.093 1.00 86.69 175 LYS A C 1
ATOM 1436 O O . LYS A 1 175 ? 11.218 -11.966 18.173 1.00 86.69 175 LYS A O 1
ATOM 1441 N N . LEU A 1 176 ? 10.625 -12.072 16.013 1.00 86.56 176 LEU A N 1
ATOM 1442 C CA . LEU A 1 176 ? 10.425 -13.528 15.999 1.00 86.56 176 LEU A CA 1
ATOM 1443 C C . LEU A 1 176 ? 11.740 -14.307 16.108 1.00 86.56 176 LEU A C 1
ATOM 1445 O O . LEU A 1 176 ? 11.743 -15.400 16.664 1.00 86.56 176 LEU A O 1
ATOM 1449 N N . LEU A 1 177 ? 12.841 -13.741 15.614 1.00 87.19 177 LEU A N 1
ATOM 1450 C CA . LEU A 1 177 ? 14.189 -14.303 15.729 1.00 87.19 177 LEU A CA 1
ATOM 1451 C C . LEU A 1 177 ? 14.876 -13.978 17.071 1.00 87.19 177 LEU A C 1
ATOM 1453 O O . LEU A 1 177 ? 16.003 -14.410 17.288 1.00 87.19 177 LEU A O 1
ATOM 1457 N N . GLY A 1 178 ? 14.215 -13.245 17.974 1.00 83.25 178 GLY A N 1
ATOM 1458 C CA . GLY A 1 178 ? 14.734 -12.925 19.308 1.00 83.25 178 GLY A CA 1
ATOM 1459 C C . GLY A 1 178 ? 15.602 -11.665 19.397 1.00 83.25 178 GLY A C 1
ATOM 1460 O O . GLY A 1 178 ? 16.170 -11.406 20.455 1.00 83.25 178 GLY A O 1
ATOM 1461 N N . TYR A 1 179 ? 15.692 -10.860 18.334 1.00 79.88 179 TYR A N 1
ATOM 1462 C CA . TYR A 1 179 ? 16.417 -9.584 18.359 1.00 79.88 179 TYR A CA 1
ATOM 1463 C C . TYR A 1 179 ? 15.569 -8.446 18.956 1.00 79.88 179 TYR A C 1
ATOM 1465 O O . TYR A 1 179 ? 14.337 -8.443 18.862 1.00 79.88 179 TYR A O 1
ATOM 1473 N N . SER A 1 180 ? 16.238 -7.462 19.571 1.00 60.62 180 SER A N 1
ATOM 1474 C CA . SER A 1 180 ? 15.609 -6.278 20.168 1.00 60.62 180 SER A CA 1
ATOM 1475 C C . SER A 1 180 ? 15.019 -5.326 19.115 1.00 60.62 180 SER A C 1
ATOM 1477 O O . SER A 1 180 ? 15.337 -5.383 17.926 1.00 60.62 180 SER A O 1
ATOM 1479 N N . GLN A 1 181 ? 14.099 -4.458 19.550 1.00 60.00 181 GLN A N 1
ATOM 1480 C CA . GLN A 1 181 ? 13.372 -3.556 18.656 1.00 60.00 181 GLN A CA 1
ATOM 1481 C C . GLN A 1 181 ? 14.276 -2.463 18.069 1.00 60.00 181 GLN A C 1
ATOM 1483 O O . GLN A 1 181 ? 15.047 -1.830 18.784 1.00 60.00 181 GLN A O 1
ATOM 1488 N N . LEU A 1 182 ? 14.101 -2.169 16.777 1.00 53.59 182 LEU A N 1
ATOM 1489 C CA . LEU A 1 182 ? 14.538 -0.899 16.195 1.00 53.59 182 LEU A CA 1
ATOM 1490 C C . LEU A 1 182 ? 13.624 0.200 16.746 1.00 53.59 182 LEU A C 1
ATOM 1492 O O . LEU A 1 182 ? 12.486 0.333 16.290 1.00 53.59 182 LEU A O 1
ATOM 1496 N N . THR A 1 183 ? 14.093 0.946 17.744 1.00 48.03 183 THR A N 1
ATOM 1497 C CA . THR A 1 183 ? 13.341 2.030 18.383 1.00 48.03 183 THR A CA 1
ATOM 1498 C C . THR A 1 183 ? 13.073 3.134 17.362 1.00 48.03 183 THR A C 1
ATOM 1500 O O . THR A 1 183 ? 13.949 3.939 17.054 1.00 48.03 183 THR A O 1
ATOM 1503 N N . PHE A 1 184 ? 11.864 3.181 16.801 1.00 48.91 184 PHE A N 1
ATOM 1504 C CA . PHE A 1 184 ? 11.422 4.360 16.063 1.00 48.91 184 PHE A CA 1
ATOM 1505 C C . PHE A 1 184 ? 10.898 5.389 17.062 1.00 48.91 184 PHE A C 1
ATOM 1507 O O . PHE A 1 184 ? 9.995 5.097 17.847 1.00 48.91 184 PHE A O 1
ATOM 1514 N N . ALA A 1 185 ? 11.482 6.587 17.026 1.00 45.53 185 ALA A N 1
ATOM 1515 C CA . ALA A 1 185 ? 11.101 7.701 17.879 1.00 45.53 185 ALA A CA 1
ATOM 1516 C C . ALA A 1 185 ? 9.605 8.026 17.728 1.00 45.53 185 ALA A C 1
ATOM 1518 O O . ALA A 1 185 ? 9.082 8.196 16.620 1.00 45.53 185 ALA A O 1
ATOM 1519 N N . LEU A 1 186 ? 8.915 8.091 18.867 1.00 44.91 186 LEU A N 1
ATOM 1520 C CA . LEU A 1 186 ? 7.515 8.486 18.967 1.00 44.91 186 LEU A CA 1
ATOM 1521 C C . LEU A 1 186 ? 7.403 9.968 18.596 1.00 44.91 186 LEU A C 1
ATOM 1523 O O . LEU A 1 186 ? 8.050 10.813 19.202 1.00 44.91 186 LEU A O 1
ATOM 1527 N N . THR A 1 187 ? 6.601 10.282 17.583 1.00 46.84 187 THR A N 1
ATOM 1528 C CA . THR A 1 187 ? 6.357 11.665 17.151 1.00 46.84 187 THR A CA 1
ATOM 1529 C C . THR A 1 187 ? 5.060 12.183 17.770 1.00 46.84 187 THR A C 1
ATOM 1531 O O . THR A 1 187 ? 4.033 11.496 17.726 1.00 46.84 187 THR A O 1
ATOM 1534 N N . ALA A 1 188 ? 5.112 13.386 18.346 1.00 50.25 188 ALA A N 1
ATOM 1535 C CA . ALA A 1 188 ? 3.957 14.089 18.901 1.00 50.25 188 ALA A CA 1
ATOM 1536 C C . ALA A 1 188 ? 2.925 14.403 17.803 1.00 50.25 188 ALA A C 1
ATOM 1538 O O . ALA A 1 188 ? 3.301 14.638 16.654 1.00 50.25 188 ALA A O 1
ATOM 1539 N N . LYS A 1 189 ? 1.629 14.392 18.147 1.00 49.34 189 LYS A N 1
ATOM 1540 C CA . LYS A 1 189 ? 0.515 14.684 17.217 1.00 49.34 189 LYS A CA 1
ATOM 1541 C C . LYS A 1 189 ? 0.148 16.172 17.123 1.00 49.34 189 LYS A C 1
ATOM 1543 O O . LYS A 1 189 ? -0.769 16.515 16.386 1.00 49.34 189 LYS A O 1
ATOM 1548 N N . VAL A 1 190 ? 0.829 17.042 17.866 1.00 51.47 190 VAL A N 1
ATOM 1549 C CA . VAL A 1 190 ? 0.619 18.495 17.813 1.00 51.47 190 VAL A CA 1
ATOM 1550 C C . VAL A 1 190 ? 1.562 19.075 16.765 1.00 51.47 190 VAL A C 1
ATOM 1552 O O . VAL A 1 190 ? 2.745 18.739 16.755 1.00 51.47 190 VAL A O 1
ATOM 1555 N N . SER A 1 191 ? 1.031 19.892 15.860 1.00 58.09 191 SER A N 1
ATOM 1556 C CA . SER A 1 191 ? 1.796 20.526 14.788 1.00 58.09 191 SER A CA 1
ATOM 1557 C C . SER A 1 191 ? 1.711 22.042 14.878 1.00 58.09 191 SER A C 1
ATOM 1559 O O . SER A 1 191 ? 0.634 22.571 15.147 1.00 58.09 191 SER A O 1
ATOM 1561 N N . ASP A 1 192 ? 2.827 22.713 14.603 1.00 66.19 192 ASP A N 1
ATOM 1562 C CA . ASP A 1 192 ? 2.926 24.174 14.556 1.00 66.19 192 ASP A CA 1
ATOM 1563 C C . ASP A 1 192 ? 1.978 24.777 13.500 1.00 66.19 192 ASP A C 1
ATOM 1565 O O . ASP A 1 192 ? 1.645 24.125 12.506 1.00 66.19 192 ASP A O 1
ATOM 1569 N N . GLU A 1 193 ? 1.573 26.041 13.664 1.00 68.50 193 GLU A N 1
ATOM 1570 C CA . GLU A 1 193 ? 0.610 26.719 12.770 1.00 68.50 193 GLU A CA 1
ATOM 1571 C C . GLU A 1 193 ? 1.028 26.654 11.289 1.00 68.50 193 GLU A C 1
ATOM 1573 O O . GLU A 1 193 ? 0.230 26.278 10.430 1.00 68.50 193 GLU A O 1
ATOM 1578 N N . ASN A 1 194 ? 2.318 26.859 11.004 1.00 74.88 194 ASN A N 1
ATOM 1579 C CA . ASN A 1 194 ? 2.887 26.769 9.653 1.00 74.88 194 ASN A CA 1
ATOM 1580 C C . ASN A 1 194 ? 2.730 25.375 9.007 1.00 74.88 194 ASN A C 1
ATOM 1582 O O . ASN A 1 194 ? 2.669 25.256 7.782 1.00 74.88 194 ASN A O 1
ATOM 1586 N N . VAL A 1 195 ? 2.730 24.303 9.805 1.00 77.62 195 VAL A N 1
ATOM 1587 C CA . VAL A 1 195 ? 2.504 22.923 9.334 1.00 77.62 195 VAL A CA 1
ATOM 1588 C C . VAL A 1 195 ? 1.025 22.722 9.011 1.00 77.62 195 VAL A C 1
ATOM 1590 O O . VAL A 1 195 ? 0.690 22.127 7.986 1.00 77.62 195 VAL A O 1
ATOM 1593 N N . SER A 1 196 ? 0.145 23.261 9.859 1.00 75.94 196 SER A N 1
ATOM 1594 C CA . SER A 1 196 ? -1.304 23.177 9.677 1.00 75.94 196 SER A CA 1
ATOM 1595 C C . SER A 1 196 ? -1.760 23.885 8.400 1.00 75.94 196 SER A C 1
ATOM 1597 O O . SER A 1 196 ? -2.548 23.321 7.648 1.00 75.94 196 SER A O 1
ATOM 1599 N N . GLU A 1 197 ? -1.231 25.073 8.097 1.00 79.50 197 GLU A N 1
ATOM 1600 C CA . GLU A 1 197 ? -1.571 25.794 6.860 1.00 79.50 197 GLU A CA 1
ATOM 1601 C C . GLU A 1 197 ? -1.209 24.998 5.599 1.00 79.50 197 GLU A C 1
ATOM 1603 O O . GLU A 1 197 ? -2.000 24.908 4.659 1.00 79.50 197 GLU A O 1
ATOM 1608 N N . ARG A 1 198 ? -0.032 24.357 5.583 1.00 80.12 198 ARG A N 1
ATOM 1609 C CA . ARG A 1 198 ? 0.376 23.492 4.464 1.00 80.12 198 ARG A CA 1
ATOM 1610 C C . ARG A 1 198 ? -0.536 22.279 4.321 1.00 80.12 198 ARG A C 1
ATOM 1612 O O . ARG A 1 198 ? -0.861 21.892 3.198 1.00 80.12 198 ARG A O 1
ATOM 1619 N N . TYR A 1 199 ? -0.939 21.687 5.442 1.00 79.69 199 TYR A N 1
ATOM 1620 C CA . TYR A 1 199 ? -1.866 20.564 5.453 1.00 79.69 199 TYR A CA 1
ATOM 1621 C C . TYR A 1 199 ? -3.224 20.948 4.841 1.00 79.69 199 TYR A C 1
ATOM 1623 O O . TYR A 1 199 ? -3.698 20.242 3.950 1.00 79.69 199 TYR A O 1
ATOM 1631 N N . GLU A 1 200 ? -3.792 22.096 5.227 1.00 79.62 200 GLU A N 1
ATOM 1632 C CA . GLU A 1 200 ? -5.051 22.619 4.664 1.00 79.62 200 GLU A CA 1
ATOM 1633 C C . GLU A 1 200 ? -4.948 22.918 3.156 1.00 79.62 200 GLU A C 1
ATOM 1635 O O . GLU A 1 200 ? -5.908 22.746 2.407 1.00 79.62 200 GLU A O 1
ATOM 1640 N N . GLN A 1 201 ? -3.763 23.290 2.663 1.00 81.00 201 GLN A N 1
ATOM 1641 C CA . GLN A 1 201 ? -3.491 23.482 1.229 1.00 81.00 201 GLN A CA 1
ATOM 1642 C C . GLN A 1 201 ? -3.232 22.168 0.453 1.00 81.00 201 GLN A C 1
ATOM 1644 O O . GLN A 1 201 ? -2.850 22.192 -0.728 1.00 81.00 201 GLN A O 1
ATOM 1649 N N . GLU A 1 202 ? -3.411 21.009 1.098 1.00 77.94 202 GLU A N 1
ATOM 1650 C CA . GLU A 1 202 ? -3.083 19.676 0.580 1.00 77.94 202 GLU A CA 1
ATOM 1651 C C . GLU A 1 202 ? -1.614 19.558 0.104 1.00 77.94 202 GLU A C 1
ATOM 1653 O O . GLU A 1 202 ? -1.325 18.918 -0.921 1.00 77.94 202 GLU A O 1
ATOM 1658 N N . LEU A 1 203 ? -0.678 20.208 0.812 1.00 81.00 203 LEU A N 1
ATOM 1659 C CA . LEU A 1 203 ? 0.767 20.128 0.576 1.00 81.00 203 LEU A CA 1
ATOM 1660 C C . LEU A 1 203 ? 1.424 19.150 1.558 1.00 81.00 203 LEU A C 1
ATOM 1662 O O . LEU A 1 203 ? 1.327 19.285 2.773 1.00 81.00 203 LEU A O 1
ATOM 1666 N N . ILE A 1 204 ? 2.147 18.164 1.022 1.00 84.69 204 ILE A N 1
ATOM 1667 C CA . ILE A 1 204 ? 2.801 17.119 1.821 1.00 84.69 204 ILE A CA 1
ATOM 1668 C C . ILE A 1 204 ? 4.076 17.665 2.468 1.00 84.69 204 ILE A C 1
ATOM 1670 O O . ILE A 1 204 ? 4.900 18.275 1.792 1.00 84.69 204 ILE A O 1
ATOM 1674 N N . GLU A 1 205 ? 4.287 17.402 3.753 1.00 86.75 205 GLU A N 1
ATOM 1675 C CA . GLU A 1 205 ? 5.497 17.807 4.474 1.00 86.75 205 GLU A CA 1
ATOM 1676 C C . GLU A 1 205 ? 6.611 16.748 4.436 1.00 86.75 205 GLU A C 1
ATOM 1678 O O . GLU A 1 205 ? 6.391 15.603 4.835 1.00 86.75 205 GLU A O 1
ATOM 1683 N N . PHE A 1 206 ? 7.818 17.149 4.011 1.00 86.50 206 PHE A N 1
ATOM 1684 C CA . PHE A 1 206 ? 9.010 16.288 3.933 1.00 86.50 206 PHE A CA 1
ATOM 1685 C C . PHE A 1 206 ? 10.204 16.791 4.766 1.00 86.50 206 PHE A C 1
ATOM 1687 O O . PHE A 1 206 ? 11.287 16.222 4.663 1.00 86.50 206 PHE A O 1
ATOM 1694 N N . GLY A 1 207 ? 10.019 17.829 5.591 1.00 81.94 207 GLY A N 1
ATOM 1695 C CA . GLY A 1 207 ? 11.095 18.522 6.320 1.00 81.94 207 GLY A CA 1
ATOM 1696 C C . GLY A 1 207 ? 11.880 17.675 7.326 1.00 81.94 207 GLY A C 1
ATOM 1697 O O . GLY A 1 207 ? 13.019 17.994 7.657 1.00 81.94 207 GLY A O 1
ATOM 1698 N N . ALA A 1 208 ? 11.298 16.579 7.808 1.00 83.44 208 ALA A N 1
ATOM 1699 C CA . ALA A 1 208 ? 11.906 15.750 8.840 1.00 83.44 208 ALA A CA 1
ATOM 1700 C C . ALA A 1 208 ? 13.004 14.815 8.299 1.00 83.44 208 ALA A C 1
ATOM 1702 O O . ALA A 1 208 ? 12.923 14.302 7.186 1.00 83.44 208 ALA A O 1
ATOM 1703 N N . THR A 1 209 ? 14.015 14.515 9.114 1.00 82.06 209 THR A N 1
ATOM 1704 C CA . THR A 1 209 ? 15.017 13.483 8.813 1.00 82.06 209 THR A CA 1
ATOM 1705 C C . THR A 1 209 ? 14.493 12.104 9.221 1.00 82.06 209 THR A C 1
ATOM 1707 O O . THR A 1 209 ? 14.142 11.868 10.375 1.00 82.06 209 THR A O 1
ATOM 1710 N N . SER A 1 210 ? 14.410 11.163 8.275 1.00 87.81 210 SER A N 1
ATOM 1711 C CA . SER A 1 210 ? 13.951 9.797 8.556 1.00 87.81 210 SER A CA 1
ATOM 1712 C C . SER A 1 210 ? 14.476 8.793 7.525 1.00 87.81 210 SER A C 1
ATOM 1714 O O . SER A 1 210 ? 14.406 9.080 6.326 1.00 87.81 210 SER A O 1
ATOM 1716 N N . PRO A 1 211 ? 14.881 7.574 7.940 1.00 89.19 211 PRO A N 1
ATOM 1717 C CA . PRO A 1 211 ? 15.209 6.484 7.017 1.00 89.19 211 PRO A CA 1
ATOM 1718 C C . PRO A 1 211 ? 14.066 6.126 6.055 1.00 89.19 211 PRO A C 1
ATOM 1720 O O . PRO A 1 211 ? 14.294 5.610 4.964 1.00 89.19 211 PRO A O 1
ATOM 1723 N N . MET A 1 212 ? 12.812 6.408 6.431 1.00 92.06 212 MET A N 1
ATOM 1724 C CA . MET A 1 212 ? 11.670 6.219 5.533 1.00 92.06 212 MET A CA 1
ATOM 1725 C C . MET A 1 212 ? 11.766 7.144 4.317 1.00 92.06 212 MET A C 1
ATOM 1727 O O . MET A 1 212 ? 11.493 6.717 3.199 1.00 92.06 212 MET A O 1
ATOM 1731 N N . PHE A 1 213 ? 12.198 8.391 4.510 1.00 93.44 213 PHE A N 1
ATOM 1732 C CA . PHE A 1 213 ? 12.386 9.333 3.410 1.00 93.44 213 PHE A CA 1
ATOM 1733 C C . PHE A 1 213 ? 13.601 8.981 2.555 1.00 93.44 213 PHE A C 1
ATOM 1735 O O . PHE A 1 213 ? 13.505 9.109 1.337 1.00 93.44 213 PHE A O 1
ATOM 1742 N N . ASP A 1 214 ? 14.668 8.435 3.150 1.00 92.19 214 ASP A N 1
ATOM 1743 C CA . ASP A 1 214 ? 15.793 7.867 2.393 1.00 92.19 214 ASP A CA 1
ATOM 1744 C C . ASP A 1 214 ? 15.304 6.789 1.403 1.00 92.19 214 ASP A C 1
ATOM 1746 O O . ASP A 1 214 ? 15.658 6.826 0.222 1.00 92.19 214 ASP A O 1
ATOM 1750 N N . ILE A 1 215 ? 14.424 5.873 1.836 1.00 95.12 215 ILE A N 1
ATOM 1751 C CA . ILE A 1 215 ? 13.836 4.841 0.960 1.00 95.12 215 ILE A CA 1
ATOM 1752 C C . ILE A 1 215 ? 12.943 5.465 -0.122 1.00 95.12 215 ILE A C 1
ATOM 1754 O O . ILE A 1 215 ? 13.091 5.121 -1.295 1.00 95.12 215 ILE A O 1
ATOM 1758 N N . LEU A 1 216 ? 12.026 6.377 0.234 1.00 95.88 216 LEU A N 1
ATOM 1759 C CA . LEU A 1 216 ? 11.133 7.017 -0.748 1.00 95.88 216 LEU A CA 1
ATOM 1760 C C . LEU A 1 216 ? 11.919 7.759 -1.826 1.00 95.88 216 LEU A C 1
ATOM 1762 O O . LEU A 1 216 ? 11.666 7.559 -3.014 1.00 95.88 216 LEU A O 1
ATOM 1766 N N . ALA A 1 217 ? 12.886 8.578 -1.413 1.00 96.25 217 ALA A N 1
ATOM 1767 C CA . ALA A 1 217 ? 13.725 9.340 -2.320 1.00 96.25 217 ALA A CA 1
ATOM 1768 C C . ALA A 1 217 ? 14.559 8.411 -3.210 1.00 96.25 217 ALA A C 1
ATOM 1770 O O . ALA A 1 217 ? 14.597 8.607 -4.420 1.00 96.25 217 ALA A O 1
ATOM 1771 N N . THR A 1 218 ? 15.157 7.351 -2.654 1.00 96.88 218 THR A N 1
ATOM 1772 C CA . THR A 1 218 ? 15.957 6.392 -3.438 1.00 96.88 218 THR A CA 1
ATOM 1773 C C . THR A 1 218 ? 15.112 5.674 -4.492 1.00 96.88 218 THR A C 1
ATOM 1775 O O . THR A 1 218 ? 15.524 5.578 -5.645 1.00 96.88 218 THR A O 1
ATOM 1778 N N . LEU A 1 219 ? 13.905 5.212 -4.141 1.00 97.25 219 LEU A N 1
ATOM 1779 C CA . LEU A 1 219 ? 13.000 4.550 -5.091 1.00 97.25 219 LEU A CA 1
ATOM 1780 C C . LEU A 1 219 ? 12.478 5.508 -6.170 1.00 97.25 219 LEU A C 1
ATOM 1782 O O . LEU A 1 219 ? 12.339 5.109 -7.331 1.00 97.25 219 LEU A O 1
ATOM 1786 N N . ALA A 1 220 ? 12.208 6.765 -5.806 1.00 96.81 220 ALA A N 1
ATOM 1787 C CA . ALA A 1 220 ? 11.836 7.807 -6.754 1.00 96.81 220 ALA A CA 1
ATOM 1788 C C . ALA A 1 220 ? 12.995 8.105 -7.722 1.00 96.81 220 ALA A C 1
ATOM 1790 O O . ALA A 1 220 ? 12.795 8.108 -8.937 1.00 96.81 220 ALA A O 1
ATOM 1791 N N . MET A 1 221 ? 14.216 8.293 -7.216 1.00 96.69 221 MET A N 1
ATOM 1792 C CA . MET A 1 221 ? 15.400 8.545 -8.046 1.00 96.69 221 MET A CA 1
ATOM 1793 C C . MET A 1 221 ? 15.737 7.356 -8.949 1.00 96.69 221 MET A C 1
ATOM 1795 O O . MET A 1 221 ? 16.046 7.558 -10.121 1.00 96.69 221 MET A O 1
ATOM 1799 N N . LEU A 1 222 ? 15.596 6.123 -8.454 1.00 96.19 222 LEU A N 1
ATOM 1800 C CA . LEU A 1 222 ? 15.792 4.910 -9.247 1.00 96.19 222 LEU A CA 1
ATOM 1801 C C . LEU A 1 222 ? 14.872 4.888 -10.476 1.00 96.19 222 LEU A C 1
ATOM 1803 O O . LEU A 1 222 ? 15.350 4.727 -11.595 1.00 96.19 222 LEU A O 1
ATOM 1807 N N . ASN A 1 223 ? 13.567 5.100 -10.284 1.00 95.75 223 ASN A N 1
ATOM 1808 C CA . ASN A 1 223 ? 12.599 5.094 -11.387 1.00 95.75 223 ASN A CA 1
ATOM 1809 C C . ASN A 1 223 ? 12.763 6.296 -12.330 1.00 95.75 223 ASN A C 1
ATOM 1811 O O . ASN A 1 223 ? 12.499 6.173 -13.529 1.00 95.75 223 ASN A O 1
ATOM 1815 N N . LEU A 1 224 ? 13.247 7.433 -11.820 1.00 95.38 224 LEU A N 1
ATOM 1816 C CA . LEU A 1 224 ? 13.601 8.588 -12.644 1.00 95.38 224 LEU A CA 1
ATOM 1817 C C . LEU A 1 224 ? 14.791 8.266 -13.559 1.00 95.38 224 LEU A C 1
ATOM 1819 O O . LEU A 1 224 ? 14.701 8.449 -14.771 1.00 95.38 224 LEU A O 1
ATOM 1823 N N . PHE A 1 225 ? 15.877 7.721 -13.006 1.00 93.62 225 PHE A N 1
ATOM 1824 C CA . PHE A 1 225 ? 17.043 7.299 -13.786 1.00 93.62 225 PHE A CA 1
ATOM 1825 C C . PHE A 1 225 ? 16.716 6.163 -14.756 1.00 93.62 225 PHE A C 1
ATOM 1827 O O . PHE A 1 225 ? 17.189 6.184 -15.889 1.00 93.62 225 PHE A O 1
ATOM 1834 N N . GLY A 1 226 ? 15.863 5.218 -14.359 1.00 90.38 226 GLY A N 1
ATOM 1835 C CA . GLY A 1 226 ? 15.331 4.190 -15.253 1.00 90.38 226 GLY A CA 1
ATOM 1836 C C . GLY A 1 226 ? 14.593 4.772 -16.452 1.00 90.38 226 GLY A C 1
ATOM 1837 O O . GLY A 1 226 ? 14.837 4.358 -17.584 1.00 90.38 226 GLY A O 1
ATOM 1838 N N . SER A 1 227 ? 13.744 5.773 -16.213 1.00 90.06 227 SER A N 1
ATOM 1839 C CA . SER A 1 227 ? 13.000 6.468 -17.268 1.00 90.06 227 SER A CA 1
ATOM 1840 C C . SER A 1 227 ? 13.936 7.232 -18.208 1.00 90.06 227 SER A C 1
ATOM 1842 O O . SER A 1 227 ? 13.801 7.114 -19.422 1.00 90.06 227 SER A O 1
ATOM 1844 N N . PHE A 1 228 ? 14.943 7.937 -17.678 1.00 90.12 228 PHE A N 1
ATOM 1845 C CA . PHE A 1 228 ? 15.975 8.576 -18.505 1.00 90.12 228 PHE A CA 1
ATOM 1846 C C . PHE A 1 228 ? 16.786 7.563 -19.316 1.00 90.12 228 PHE A C 1
ATOM 1848 O O . PHE A 1 228 ? 17.047 7.789 -20.494 1.00 90.12 228 PHE A O 1
ATOM 1855 N N . GLY A 1 229 ? 17.155 6.430 -18.715 1.00 86.19 229 GLY A N 1
ATOM 1856 C CA . GLY A 1 229 ? 17.839 5.346 -19.414 1.00 86.19 229 GLY A CA 1
ATOM 1857 C C . GLY A 1 229 ? 16.994 4.756 -20.543 1.00 86.19 229 GLY A C 1
ATOM 1858 O O . GLY A 1 229 ? 17.529 4.453 -21.605 1.00 86.19 229 GLY A O 1
ATOM 1859 N N . ALA A 1 230 ? 15.679 4.648 -20.350 1.00 84.25 230 ALA A N 1
ATOM 1860 C CA . ALA A 1 230 ? 14.753 4.204 -21.385 1.00 84.25 230 ALA A CA 1
ATOM 1861 C C . ALA A 1 230 ? 14.625 5.218 -22.525 1.00 84.25 230 ALA A C 1
ATOM 1863 O O . ALA A 1 230 ? 14.754 4.838 -23.682 1.00 84.25 230 ALA A O 1
ATOM 1864 N N . ILE A 1 231 ? 14.449 6.504 -22.205 1.00 84.25 231 ILE A N 1
ATOM 1865 C CA . ILE A 1 231 ? 14.397 7.584 -23.201 1.00 84.25 231 ILE A CA 1
ATOM 1866 C C . ILE A 1 231 ? 15.699 7.629 -24.006 1.00 84.25 231 ILE A C 1
ATOM 1868 O O . ILE A 1 231 ? 15.657 7.720 -25.226 1.00 84.25 231 ILE A O 1
ATOM 1872 N N . LYS A 1 232 ? 16.855 7.499 -23.343 1.00 84.00 232 LYS A N 1
ATOM 1873 C CA . LYS A 1 232 ? 18.158 7.432 -24.013 1.00 84.00 232 LYS A CA 1
ATOM 1874 C C . LYS A 1 232 ? 18.245 6.249 -24.980 1.00 84.00 232 LYS A C 1
ATOM 1876 O O . LYS A 1 232 ? 18.781 6.422 -26.064 1.00 84.00 232 LYS A O 1
ATOM 1881 N N . LYS A 1 233 ? 17.747 5.067 -24.594 1.00 78.25 233 LYS A N 1
ATOM 1882 C CA . LYS A 1 233 ? 17.715 3.890 -25.479 1.00 78.25 233 LYS A CA 1
ATOM 1883 C C . LYS A 1 233 ? 16.835 4.113 -26.703 1.00 78.25 233 LYS A C 1
ATOM 1885 O O . LYS A 1 233 ? 17.251 3.746 -27.782 1.00 78.25 233 LYS A O 1
ATOM 1890 N N . VAL A 1 234 ? 15.669 4.736 -26.529 1.00 80.00 234 VAL A N 1
ATOM 1891 C CA . VAL A 1 234 ? 14.797 5.108 -27.652 1.00 80.00 234 VAL A CA 1
ATOM 1892 C C . VAL A 1 234 ? 15.553 6.079 -28.571 1.00 80.00 234 VAL A C 1
ATOM 1894 O O . VAL A 1 234 ? 15.935 5.711 -29.664 1.00 80.00 234 VAL A O 1
ATOM 1897 N N . ILE A 1 235 ? 15.961 7.250 -28.072 1.00 79.81 235 ILE A N 1
ATOM 1898 C CA . ILE A 1 235 ? 16.590 8.298 -28.901 1.00 79.81 235 ILE A CA 1
ATOM 1899 C C . ILE A 1 235 ? 17.865 7.834 -29.632 1.00 79.81 235 ILE A C 1
ATOM 1901 O O . ILE A 1 235 ? 18.115 8.274 -30.752 1.00 79.81 235 ILE A O 1
ATOM 1905 N N . LEU A 1 236 ? 18.712 7.012 -28.999 1.00 75.56 236 LEU A N 1
ATOM 1906 C CA . LEU A 1 236 ? 19.964 6.558 -29.619 1.00 75.56 236 LEU A CA 1
ATOM 1907 C C . LEU A 1 236 ? 19.757 5.476 -30.684 1.00 75.56 236 LEU A C 1
ATOM 1909 O O . LEU A 1 236 ? 20.561 5.402 -31.610 1.00 75.56 236 LEU A O 1
ATOM 1913 N N . ASP A 1 237 ? 18.697 4.676 -30.572 1.00 68.00 237 ASP A N 1
ATOM 1914 C CA . ASP A 1 237 ? 18.373 3.598 -31.506 1.00 68.00 237 ASP A CA 1
ATOM 1915 C C . ASP A 1 237 ? 17.265 4.051 -32.482 1.00 68.00 237 ASP A C 1
ATOM 1917 O O . ASP A 1 237 ? 16.332 3.300 -32.749 1.00 68.00 237 ASP A O 1
ATOM 1921 N N . ALA A 1 238 ? 17.364 5.277 -33.018 1.00 58.50 238 ALA A N 1
ATOM 1922 C CA . ALA A 1 238 ? 16.303 5.967 -33.773 1.00 58.50 238 ALA A CA 1
ATOM 1923 C C . ALA A 1 238 ? 15.724 5.192 -34.985 1.00 58.50 238 ALA A C 1
ATOM 1925 O O . ALA A 1 238 ? 14.574 5.406 -35.360 1.00 58.50 238 ALA A O 1
ATOM 1926 N N . ASP A 1 239 ? 16.474 4.254 -35.578 1.00 61.62 239 ASP A N 1
ATOM 1927 C CA . ASP A 1 239 ? 15.982 3.361 -36.650 1.00 61.62 239 ASP A CA 1
ATOM 1928 C C . ASP A 1 239 ? 15.142 2.169 -36.122 1.00 61.62 239 ASP A C 1
ATOM 1930 O O . ASP A 1 239 ? 14.420 1.507 -36.869 1.00 61.62 239 ASP A O 1
ATOM 1934 N N . GLU A 1 240 ? 15.203 1.883 -34.817 1.00 67.00 240 GLU A N 1
ATOM 1935 C CA . GLU A 1 240 ? 14.509 0.791 -34.120 1.00 67.00 240 GLU A CA 1
ATOM 1936 C C . GLU A 1 240 ? 13.536 1.286 -33.028 1.00 67.00 240 GLU A C 1
ATOM 1938 O O . GLU A 1 240 ? 13.022 0.475 -32.250 1.00 67.00 240 GLU A O 1
ATOM 1943 N N . ASP A 1 241 ? 13.212 2.584 -32.991 1.00 68.00 241 ASP A N 1
ATOM 1944 C CA . ASP A 1 241 ? 12.321 3.213 -31.998 1.00 68.00 241 ASP A CA 1
ATOM 1945 C C . ASP A 1 241 ? 11.034 2.414 -31.756 1.00 68.00 241 ASP A C 1
ATOM 1947 O O . ASP A 1 241 ? 10.637 2.131 -30.617 1.00 68.00 241 ASP A O 1
ATOM 1951 N N . PHE A 1 242 ? 10.399 1.978 -32.847 1.00 76.12 242 PHE A N 1
ATOM 1952 C CA . PHE A 1 242 ? 9.164 1.205 -32.788 1.00 76.12 242 PHE A CA 1
ATOM 1953 C C . PHE A 1 242 ? 9.362 -0.168 -32.128 1.00 76.12 242 PHE A C 1
ATOM 1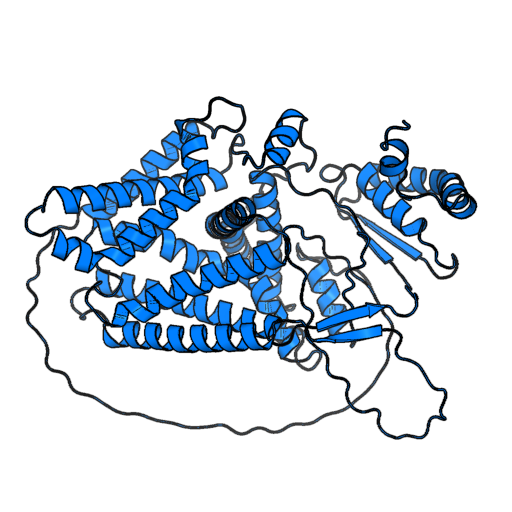955 O O . PHE A 1 242 ? 8.480 -0.640 -31.413 1.00 76.12 242 PHE A O 1
ATOM 1962 N N . LYS A 1 243 ? 10.527 -0.805 -32.305 1.00 81.56 243 LYS A N 1
ATOM 1963 C CA . LYS A 1 243 ? 10.851 -2.107 -31.700 1.00 81.56 243 LYS A CA 1
ATOM 1964 C C . LYS A 1 243 ? 11.139 -1.979 -30.207 1.00 81.56 243 LYS A C 1
ATOM 1966 O O . LYS A 1 243 ? 10.695 -2.830 -29.435 1.00 81.56 243 LYS A O 1
ATOM 1971 N N . VAL A 1 244 ? 11.831 -0.919 -29.782 1.00 83.44 244 VAL A N 1
ATOM 1972 C CA . VAL A 1 244 ? 12.096 -0.654 -28.357 1.00 83.44 244 VAL A CA 1
ATOM 1973 C C . VAL A 1 244 ? 10.787 -0.380 -27.619 1.00 83.44 244 VAL A C 1
ATOM 1975 O O . VAL A 1 244 ? 10.537 -0.967 -26.560 1.00 83.44 244 VAL A O 1
ATOM 1978 N N . LEU A 1 245 ? 9.920 0.459 -28.196 1.00 85.12 245 LEU A N 1
ATOM 1979 C CA . LEU A 1 245 ? 8.603 0.747 -27.635 1.00 85.12 245 LEU A CA 1
ATOM 1980 C C . LEU A 1 245 ? 7.723 -0.511 -27.600 1.00 85.12 245 LEU A C 1
ATOM 1982 O O . LEU A 1 245 ? 7.104 -0.793 -26.574 1.00 85.12 245 LEU A O 1
ATOM 1986 N N . ASP A 1 246 ? 7.712 -1.300 -28.677 1.00 88.19 246 ASP A N 1
ATOM 1987 C CA . ASP A 1 246 ? 6.969 -2.558 -28.735 1.00 88.19 246 ASP A CA 1
ATOM 1988 C C . ASP A 1 246 ? 7.439 -3.537 -27.653 1.00 88.19 246 ASP A C 1
ATOM 1990 O O . ASP A 1 246 ? 6.618 -4.121 -26.951 1.00 88.19 246 ASP A O 1
ATOM 1994 N N . GLN A 1 247 ? 8.750 -3.678 -27.444 1.00 89.56 247 GLN A N 1
ATOM 1995 C CA . GLN A 1 247 ? 9.314 -4.652 -26.508 1.00 89.56 247 GLN A CA 1
ATOM 1996 C C . GLN A 1 247 ? 9.242 -4.237 -25.032 1.00 89.56 247 GLN A C 1
ATOM 1998 O O . GLN A 1 247 ? 9.079 -5.104 -24.165 1.00 89.56 247 GLN A O 1
ATOM 2003 N N . PHE A 1 248 ? 9.396 -2.947 -24.725 1.00 90.75 248 PHE A N 1
ATOM 2004 C CA . PHE A 1 248 ? 9.532 -2.450 -23.349 1.00 90.75 248 PHE A CA 1
ATOM 2005 C C . PHE A 1 248 ? 8.417 -1.502 -22.911 1.00 90.75 248 PHE A C 1
ATOM 2007 O O . PHE A 1 248 ? 8.419 -1.049 -21.765 1.00 90.75 248 PHE A O 1
ATOM 2014 N N . GLY A 1 249 ? 7.448 -1.202 -23.772 1.00 90.75 249 GLY A N 1
ATOM 2015 C CA . GLY A 1 249 ? 6.499 -0.117 -23.547 1.00 90.75 249 GLY A CA 1
ATOM 2016 C C . GLY A 1 249 ? 5.701 -0.202 -22.246 1.00 90.75 249 GLY A C 1
ATOM 2017 O O . GLY A 1 249 ? 5.534 0.813 -21.576 1.00 90.75 249 GLY A O 1
ATOM 2018 N N . LEU A 1 250 ? 5.294 -1.399 -21.802 1.00 92.50 250 LEU A N 1
ATOM 2019 C CA . LEU A 1 250 ? 4.628 -1.564 -20.500 1.00 92.50 250 LEU A CA 1
ATOM 2020 C C . LEU A 1 250 ? 5.557 -1.281 -19.302 1.00 92.50 250 LEU A C 1
ATOM 2022 O O . LEU A 1 250 ? 5.097 -0.747 -18.294 1.00 92.50 250 LEU A O 1
ATOM 2026 N N . GLN A 1 251 ? 6.857 -1.590 -19.399 1.00 92.81 251 GLN A N 1
ATOM 2027 C CA . GLN A 1 251 ? 7.841 -1.242 -18.358 1.00 92.81 251 GLN A CA 1
ATOM 2028 C C . GLN A 1 251 ? 8.122 0.254 -18.340 1.00 92.81 251 GLN A C 1
ATOM 2030 O O . GLN A 1 251 ? 8.181 0.841 -17.263 1.00 92.81 251 GLN A O 1
ATOM 2035 N N . ILE A 1 252 ? 8.255 0.866 -19.520 1.00 92.00 252 ILE A N 1
ATOM 2036 C CA . ILE A 1 252 ? 8.428 2.314 -19.661 1.00 92.00 252 ILE A CA 1
ATOM 2037 C C . ILE A 1 252 ? 7.220 3.027 -19.047 1.00 92.00 252 ILE A C 1
ATOM 2039 O O . ILE A 1 252 ? 7.391 3.888 -18.187 1.00 92.00 252 ILE A O 1
ATOM 2043 N N . LEU A 1 253 ? 6.001 2.607 -19.403 1.00 92.56 253 LEU A N 1
ATOM 2044 C CA . LEU A 1 253 ? 4.766 3.145 -18.838 1.00 92.56 253 LEU A CA 1
ATOM 2045 C C . LEU A 1 253 ? 4.723 2.992 -17.313 1.00 92.56 253 LEU A C 1
ATOM 2047 O O . LEU A 1 253 ? 4.381 3.945 -16.617 1.00 92.56 253 LEU A O 1
ATOM 2051 N N . LEU A 1 254 ? 5.100 1.828 -16.776 1.00 93.31 254 LEU A N 1
ATOM 2052 C CA . LEU A 1 254 ? 5.159 1.605 -15.330 1.00 93.31 254 LEU A CA 1
ATOM 2053 C C . LEU A 1 254 ? 6.140 2.569 -14.643 1.00 93.31 254 LEU A C 1
ATOM 2055 O O . LEU A 1 254 ? 5.778 3.181 -13.638 1.00 93.31 254 LEU A O 1
ATOM 2059 N N . CYS A 1 255 ? 7.350 2.740 -15.183 1.00 93.50 255 CYS A N 1
ATOM 2060 C CA . CYS A 1 255 ? 8.335 3.681 -14.647 1.00 93.50 255 CYS A CA 1
ATOM 2061 C C . CYS A 1 255 ? 7.821 5.127 -14.698 1.00 93.50 255 CYS A C 1
ATOM 2063 O O . CYS A 1 255 ? 7.905 5.831 -13.693 1.00 93.50 255 CYS A O 1
ATOM 2065 N N . LEU A 1 256 ? 7.200 5.549 -15.804 1.00 94.06 256 LEU A N 1
ATOM 2066 C CA . LEU A 1 256 ? 6.595 6.880 -15.931 1.00 94.06 256 LEU A CA 1
ATOM 2067 C C . LEU A 1 256 ? 5.452 7.093 -14.925 1.00 94.06 256 LEU A C 1
ATOM 2069 O O . LEU A 1 256 ? 5.367 8.142 -14.284 1.00 94.06 256 LEU A O 1
ATOM 2073 N N . VAL A 1 257 ? 4.596 6.090 -14.714 1.00 93.44 257 VAL A N 1
ATOM 2074 C CA . VAL A 1 257 ? 3.546 6.139 -13.683 1.00 93.44 257 VAL A CA 1
ATOM 2075 C C . VAL A 1 257 ? 4.160 6.265 -12.282 1.00 93.44 257 VAL A C 1
ATOM 2077 O O . VAL A 1 257 ? 3.686 7.053 -11.467 1.00 93.44 257 VAL A O 1
ATOM 2080 N N . LEU A 1 258 ? 5.250 5.556 -11.986 1.00 95.44 258 LEU A N 1
ATOM 2081 C CA . LEU A 1 258 ? 5.941 5.687 -10.700 1.00 95.44 258 LEU A CA 1
ATOM 2082 C C . LEU A 1 258 ? 6.602 7.062 -10.526 1.00 95.44 258 LEU A C 1
ATOM 2084 O O . LEU A 1 258 ? 6.537 7.624 -9.432 1.00 95.44 258 LEU A O 1
ATOM 2088 N N . VAL A 1 259 ? 7.180 7.636 -11.584 1.00 96.44 259 VAL A N 1
ATOM 2089 C CA . VAL A 1 259 ? 7.729 9.003 -11.578 1.00 96.44 259 VAL A CA 1
ATOM 2090 C C . VAL A 1 259 ? 6.614 10.023 -11.314 1.00 96.44 259 VAL A C 1
ATOM 2092 O O . VAL A 1 259 ? 6.737 10.862 -10.425 1.00 96.44 259 VAL A O 1
ATOM 2095 N N . THR A 1 260 ? 5.477 9.921 -12.005 1.00 93.75 260 THR A N 1
ATOM 2096 C CA . THR A 1 260 ? 4.343 10.852 -11.822 1.00 93.75 260 THR A CA 1
ATOM 2097 C C . THR A 1 260 ? 3.702 10.764 -10.434 1.00 93.75 260 THR A C 1
ATOM 2099 O O . THR A 1 260 ? 3.372 11.795 -9.839 1.00 93.75 260 THR A O 1
ATOM 2102 N N . ILE A 1 261 ? 3.578 9.562 -9.860 1.00 92.88 261 ILE A N 1
ATOM 2103 C CA . ILE A 1 261 ? 3.136 9.386 -8.468 1.00 92.88 261 ILE A CA 1
ATOM 2104 C C . ILE A 1 261 ? 4.105 10.109 -7.518 1.00 92.88 261 ILE A C 1
ATOM 2106 O O . ILE A 1 261 ? 3.659 10.846 -6.637 1.00 92.88 261 ILE A O 1
ATOM 2110 N N . ASN A 1 262 ? 5.415 9.978 -7.737 1.00 95.56 262 ASN A N 1
ATOM 2111 C CA . ASN A 1 262 ? 6.458 10.583 -6.905 1.00 95.56 262 ASN A CA 1
ATOM 2112 C C . ASN A 1 262 ? 6.748 12.068 -7.199 1.00 95.56 262 ASN A C 1
ATOM 2114 O O . ASN A 1 262 ? 7.681 12.618 -6.618 1.00 95.56 262 ASN A O 1
ATOM 2118 N N . LEU A 1 263 ? 5.948 12.759 -8.020 1.00 94.19 263 LEU A N 1
ATOM 2119 C CA . LEU A 1 263 ? 6.179 14.174 -8.346 1.00 94.19 263 LEU A CA 1
ATOM 2120 C C . LEU A 1 263 ? 6.383 15.087 -7.113 1.00 94.19 263 LEU A C 1
ATOM 2122 O O . LEU A 1 263 ? 7.341 15.864 -7.117 1.00 94.19 263 LEU A O 1
ATOM 2126 N N . PRO A 1 264 ? 5.593 14.967 -6.022 1.00 93.12 264 PRO A N 1
ATOM 2127 C CA . PRO A 1 264 ? 5.825 15.755 -4.808 1.00 93.12 264 PRO A CA 1
ATOM 2128 C C . PRO A 1 264 ? 7.166 15.462 -4.119 1.00 93.12 264 PRO A C 1
ATOM 2130 O O . PRO A 1 264 ? 7.715 16.338 -3.457 1.00 93.12 264 PRO A O 1
ATOM 2133 N N . VAL A 1 265 ? 7.715 14.252 -4.286 1.00 94.94 265 VAL A N 1
ATOM 2134 C CA . VAL A 1 265 ? 9.036 13.884 -3.754 1.00 94.94 265 VAL A CA 1
ATOM 2135 C C . VAL A 1 265 ? 10.125 14.636 -4.515 1.00 94.94 265 VAL A C 1
ATOM 2137 O O . VAL A 1 265 ? 10.985 15.237 -3.884 1.00 94.94 265 VAL A O 1
ATOM 2140 N N . TYR A 1 266 ? 10.064 14.706 -5.851 1.00 95.25 266 TYR A N 1
ATOM 2141 C CA . TYR A 1 266 ? 11.032 15.499 -6.626 1.00 95.25 266 TYR A CA 1
ATOM 2142 C C . TYR A 1 266 ? 10.914 16.999 -6.340 1.00 95.25 266 TYR A C 1
ATOM 2144 O O . TYR A 1 266 ? 11.930 17.683 -6.219 1.00 95.25 266 TYR A O 1
ATOM 2152 N N . GLN A 1 267 ? 9.686 17.505 -6.170 1.00 93.31 267 GLN A N 1
ATOM 2153 C CA . GLN A 1 267 ? 9.463 18.877 -5.707 1.00 93.31 267 GLN A CA 1
ATOM 2154 C C . GLN A 1 267 ? 10.153 19.120 -4.362 1.00 93.31 267 GLN A C 1
ATOM 2156 O O . GLN A 1 267 ? 10.864 20.112 -4.217 1.00 93.31 267 GLN A O 1
ATOM 2161 N N . ALA A 1 268 ? 10.010 18.200 -3.408 1.00 92.56 268 ALA A N 1
ATOM 2162 C CA . ALA A 1 268 ? 10.648 18.301 -2.101 1.00 92.56 268 ALA A CA 1
ATOM 2163 C C . ALA A 1 268 ? 12.175 18.146 -2.129 1.00 92.56 268 ALA A C 1
ATOM 2165 O O . ALA A 1 268 ? 12.843 18.781 -1.317 1.00 92.56 268 ALA A O 1
ATOM 2166 N N . LEU A 1 269 ? 12.726 17.341 -3.041 1.00 93.38 269 LEU A N 1
ATOM 2167 C CA . LEU A 1 269 ? 14.170 17.118 -3.175 1.00 93.38 269 LEU A CA 1
ATOM 2168 C C . LEU A 1 269 ? 14.897 18.310 -3.813 1.00 93.38 269 LEU A C 1
ATOM 2170 O O . LEU A 1 269 ? 15.975 18.682 -3.348 1.00 93.38 269 LEU A O 1
ATOM 2174 N N . PHE A 1 270 ? 14.324 18.895 -4.871 1.00 93.19 270 PHE A N 1
ATOM 2175 C CA . PHE A 1 270 ? 15.049 19.825 -5.747 1.00 93.19 270 PHE A CA 1
ATOM 2176 C C . PHE A 1 270 ? 14.484 21.247 -5.781 1.00 93.19 270 PHE A C 1
ATOM 2178 O O . PHE A 1 270 ? 15.256 22.198 -5.875 1.00 93.19 270 PHE A O 1
ATOM 2185 N N . PHE A 1 271 ? 13.160 21.414 -5.707 1.00 91.25 271 PHE A N 1
ATOM 2186 C CA . PHE A 1 271 ? 12.512 22.677 -6.089 1.00 91.25 271 PHE A CA 1
ATOM 2187 C C . PHE A 1 271 ? 11.956 23.483 -4.911 1.00 91.25 271 PHE A C 1
ATOM 2189 O O . PHE A 1 271 ? 11.887 24.710 -4.987 1.00 91.25 271 PHE A O 1
ATOM 2196 N N . ARG A 1 272 ? 11.569 22.825 -3.813 1.00 90.69 272 ARG A N 1
ATOM 2197 C CA . ARG A 1 272 ? 11.037 23.502 -2.623 1.00 90.69 272 ARG A CA 1
ATOM 2198 C C . ARG A 1 272 ? 12.109 24.329 -1.918 1.00 90.69 272 ARG A C 1
ATOM 2200 O O . ARG A 1 272 ? 13.258 23.906 -1.787 1.00 90.69 272 ARG A O 1
ATOM 2207 N N . LYS A 1 273 ? 11.695 25.505 -1.442 1.00 86.69 273 LYS A N 1
ATOM 2208 C CA . LYS A 1 273 ? 12.516 26.444 -0.658 1.00 86.69 273 LYS A CA 1
ATOM 2209 C C . LYS A 1 273 ? 11.976 26.676 0.757 1.00 86.69 273 LYS A C 1
ATOM 2211 O O . LYS A 1 273 ? 12.639 27.326 1.552 1.00 86.69 273 LYS A O 1
ATOM 2216 N N . ASP A 1 274 ? 10.788 26.166 1.054 1.00 87.44 274 ASP A N 1
ATOM 2217 C CA . ASP A 1 274 ? 10.128 26.274 2.350 1.00 87.44 274 ASP A CA 1
ATOM 2218 C C . ASP A 1 274 ? 10.530 25.127 3.297 1.00 87.44 274 ASP A C 1
ATOM 2220 O O . ASP A 1 274 ? 11.169 24.155 2.892 1.00 87.44 274 ASP A O 1
ATOM 2224 N N . ASN A 1 275 ? 10.099 25.202 4.560 1.00 82.69 275 ASN A N 1
ATOM 2225 C CA . ASN A 1 275 ? 10.444 24.220 5.601 1.00 82.69 275 ASN A CA 1
ATOM 2226 C C . ASN A 1 275 ? 9.905 22.801 5.342 1.00 82.69 275 ASN A C 1
ATOM 2228 O O . ASN A 1 275 ? 10.316 21.854 6.006 1.00 82.69 275 ASN A O 1
ATOM 2232 N N . GLY A 1 276 ? 9.006 22.618 4.369 1.00 82.94 276 GLY A N 1
ATOM 2233 C CA . GLY A 1 276 ? 8.574 21.289 3.934 1.00 82.94 276 GLY A CA 1
ATOM 2234 C C . GLY A 1 276 ? 9.497 20.622 2.905 1.00 82.94 276 GLY A C 1
ATOM 2235 O O . GLY A 1 276 ? 9.160 19.532 2.435 1.00 82.94 276 GLY A O 1
ATOM 2236 N N . LYS A 1 277 ? 10.621 21.254 2.535 1.00 90.19 277 LYS A N 1
ATOM 2237 C CA . LYS A 1 277 ? 11.684 20.688 1.689 1.00 90.19 277 LYS A CA 1
ATOM 2238 C C . LYS A 1 277 ? 12.353 19.492 2.369 1.00 90.19 277 LYS A C 1
ATOM 2240 O O . LYS A 1 277 ? 12.611 19.523 3.564 1.00 90.19 277 LYS A O 1
ATOM 2245 N N . MET A 1 278 ? 12.694 18.461 1.602 1.00 91.81 278 MET A N 1
ATOM 2246 C CA . MET A 1 278 ? 13.429 17.315 2.135 1.00 91.81 278 MET A CA 1
ATOM 2247 C C . MET A 1 278 ? 14.885 17.703 2.483 1.00 91.81 278 MET A C 1
ATOM 2249 O O . MET A 1 278 ? 15.499 18.471 1.734 1.00 91.81 278 MET A O 1
ATOM 2253 N N . PRO A 1 279 ? 15.471 17.191 3.586 1.00 91.06 279 PRO A N 1
ATOM 2254 C CA . PRO A 1 279 ? 16.848 17.507 3.963 1.00 91.06 279 PRO A CA 1
ATOM 2255 C C . PRO A 1 279 ? 17.854 17.150 2.864 1.00 91.06 279 PRO A C 1
ATOM 2257 O O . PRO A 1 279 ? 17.800 16.060 2.294 1.00 91.06 279 PRO A O 1
ATOM 2260 N N . SER A 1 280 ? 18.837 18.022 2.618 1.00 90.94 280 SER A N 1
ATOM 2261 C CA . SER A 1 280 ? 19.832 17.830 1.549 1.00 90.94 280 SER A CA 1
ATOM 2262 C C . SER A 1 280 ? 20.614 16.516 1.676 1.00 90.94 280 SER A C 1
ATOM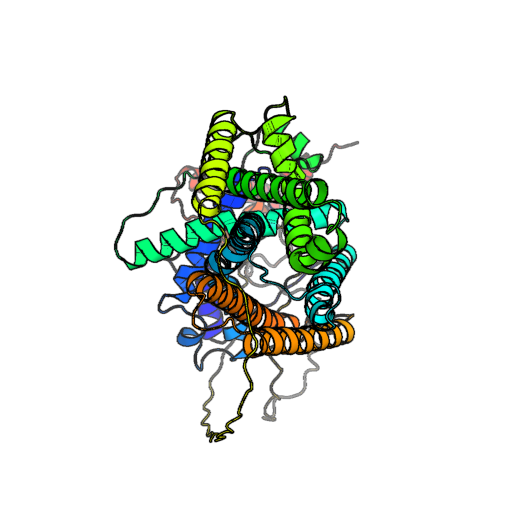 2264 O O . SER A 1 280 ? 20.997 15.925 0.669 1.00 90.94 280 SER A O 1
ATOM 2266 N N . SER A 1 281 ? 20.824 16.022 2.901 1.00 91.50 281 SER A N 1
ATOM 2267 C CA . SER A 1 281 ? 21.476 14.731 3.154 1.00 91.50 281 SER A CA 1
ATOM 2268 C C . SER A 1 281 ? 20.716 13.552 2.534 1.00 91.50 281 SER A C 1
ATOM 2270 O O . SER A 1 281 ? 21.347 12.642 1.999 1.00 91.50 281 SER A O 1
ATOM 2272 N N . VAL A 1 282 ? 19.379 13.589 2.543 1.00 92.25 282 VAL A N 1
ATOM 2273 C CA . VAL A 1 282 ? 18.518 12.579 1.908 1.00 92.25 282 VAL A CA 1
ATOM 2274 C C . VAL A 1 282 ? 18.659 12.647 0.386 1.00 92.25 282 VAL A C 1
ATOM 2276 O O . VAL A 1 282 ? 18.772 11.616 -0.280 1.00 92.25 282 VAL A O 1
ATOM 2279 N N . THR A 1 283 ? 18.743 13.856 -0.177 1.00 92.88 283 THR A N 1
ATOM 2280 C CA . THR A 1 283 ? 18.975 14.059 -1.614 1.00 92.88 283 THR A CA 1
ATOM 2281 C C . THR A 1 283 ? 20.292 13.428 -2.064 1.00 92.88 283 THR A C 1
ATOM 2283 O O . THR A 1 283 ? 20.289 12.614 -2.985 1.00 92.88 283 THR A O 1
ATOM 2286 N N . TYR A 1 284 ? 21.406 13.706 -1.379 1.00 93.19 284 TYR A N 1
ATOM 2287 C CA . TYR A 1 284 ? 22.702 13.111 -1.732 1.00 93.19 284 TYR A CA 1
ATOM 2288 C C . TYR A 1 284 ? 22.701 11.583 -1.610 1.00 93.19 284 TYR A C 1
ATOM 2290 O O . TYR A 1 284 ? 23.106 10.894 -2.548 1.00 93.19 284 TYR A O 1
ATOM 2298 N N . LYS A 1 285 ? 22.193 11.038 -0.494 1.00 94.12 285 LYS A N 1
ATOM 2299 C CA . LYS A 1 285 ? 22.091 9.583 -0.291 1.00 94.12 285 LYS A CA 1
ATOM 2300 C C . LYS A 1 285 ? 21.258 8.913 -1.381 1.00 94.12 285 LYS A C 1
ATOM 2302 O O . LYS A 1 285 ? 21.689 7.912 -1.945 1.00 94.12 285 LYS A O 1
ATOM 2307 N N . SER A 1 286 ? 20.088 9.470 -1.694 1.00 95.38 286 SER A N 1
ATOM 2308 C CA . SER A 1 286 ? 19.171 8.884 -2.677 1.00 95.38 286 SER A CA 1
ATOM 2309 C C . SER A 1 286 ? 19.747 8.855 -4.090 1.00 95.38 286 SER A C 1
ATOM 2311 O O . SER A 1 286 ? 19.602 7.844 -4.774 1.00 95.38 286 SER A O 1
ATOM 2313 N N . ILE A 1 287 ? 20.452 9.912 -4.510 1.00 94.94 287 ILE A N 1
ATOM 2314 C CA . ILE A 1 287 ? 21.154 9.951 -5.799 1.00 94.94 287 ILE A CA 1
ATOM 2315 C C . ILE A 1 287 ? 22.242 8.875 -5.838 1.00 94.94 287 ILE A C 1
ATOM 2317 O O . ILE A 1 287 ? 22.278 8.088 -6.782 1.00 94.94 287 ILE A O 1
ATOM 2321 N N . ILE A 1 288 ? 23.094 8.806 -4.808 1.00 94.88 288 ILE A N 1
ATOM 2322 C CA . ILE A 1 288 ? 24.194 7.834 -4.742 1.00 94.88 288 ILE A CA 1
ATOM 2323 C C . ILE A 1 288 ? 23.649 6.404 -4.784 1.00 94.88 288 ILE A C 1
ATOM 2325 O O . ILE A 1 288 ? 24.070 5.616 -5.628 1.00 94.88 288 ILE A O 1
ATOM 2329 N N . PHE A 1 289 ? 22.681 6.064 -3.928 1.00 94.25 289 PHE A N 1
ATOM 2330 C CA . PHE A 1 289 ? 22.115 4.715 -3.890 1.00 94.25 289 PHE A CA 1
ATOM 2331 C C . PHE A 1 289 ? 21.393 4.339 -5.186 1.00 94.25 289 PHE A C 1
ATOM 2333 O O . PHE A 1 289 ? 21.552 3.214 -5.662 1.00 94.25 289 PHE A O 1
ATOM 2340 N N . ALA A 1 290 ? 20.643 5.264 -5.792 1.00 94.19 290 ALA A N 1
ATOM 2341 C CA . ALA A 1 290 ? 19.980 5.009 -7.067 1.00 94.19 290 ALA A CA 1
ATOM 2342 C C . ALA A 1 290 ? 20.990 4.803 -8.208 1.00 94.19 290 ALA A C 1
ATOM 2344 O O . ALA A 1 290 ? 20.831 3.871 -8.995 1.00 94.19 290 ALA A O 1
ATOM 2345 N N . LEU A 1 291 ? 22.057 5.608 -8.279 1.00 92.19 291 LEU A N 1
ATOM 2346 C CA . LEU A 1 291 ? 23.121 5.429 -9.272 1.00 92.19 291 LEU A CA 1
ATOM 2347 C C . LEU A 1 291 ? 23.853 4.099 -9.083 1.00 92.19 291 LEU A C 1
ATOM 2349 O O . LEU A 1 291 ? 24.030 3.376 -10.060 1.00 92.19 291 LEU A O 1
ATOM 2353 N N . LEU A 1 292 ? 24.220 3.744 -7.846 1.00 91.06 292 LEU A N 1
ATOM 2354 C CA . LEU A 1 292 ? 24.856 2.460 -7.531 1.00 91.06 292 LEU A CA 1
ATOM 2355 C C . LEU A 1 292 ? 23.977 1.272 -7.943 1.00 91.06 292 LEU A C 1
ATOM 2357 O O . LEU A 1 292 ? 24.474 0.295 -8.506 1.00 91.06 292 LEU A O 1
ATOM 2361 N N . ALA A 1 293 ? 22.665 1.350 -7.709 1.00 88.81 293 ALA A N 1
ATOM 2362 C CA . ALA A 1 293 ? 21.725 0.322 -8.150 1.00 88.81 293 ALA A CA 1
ATOM 2363 C C . ALA A 1 293 ? 21.663 0.221 -9.687 1.00 88.81 293 ALA A C 1
ATOM 2365 O O . ALA A 1 293 ? 21.692 -0.881 -10.232 1.00 88.81 293 ALA A O 1
ATOM 2366 N N . CYS A 1 294 ? 21.637 1.352 -10.398 1.00 86.12 294 CYS A N 1
ATOM 2367 C CA . CYS A 1 294 ? 21.629 1.378 -11.862 1.00 86.12 294 CYS A CA 1
ATOM 2368 C C . CYS A 1 294 ? 22.931 0.833 -12.477 1.00 86.12 294 CYS A C 1
ATOM 2370 O O . CYS A 1 294 ? 22.881 0.086 -13.455 1.00 86.12 294 CYS A O 1
ATOM 2372 N N . THR A 1 295 ? 24.097 1.181 -11.923 1.00 82.69 295 THR A N 1
ATOM 2373 C CA . THR A 1 295 ? 25.405 0.779 -12.471 1.00 82.69 295 THR A CA 1
ATOM 2374 C C . THR A 1 295 ? 25.734 -0.681 -12.177 1.00 82.69 295 THR A C 1
ATOM 2376 O O . THR A 1 295 ? 26.167 -1.397 -13.081 1.00 82.69 295 THR A O 1
ATOM 2379 N N . SER A 1 296 ? 25.460 -1.157 -10.958 1.00 75.06 296 SER A N 1
ATOM 2380 C CA . SER A 1 296 ? 25.680 -2.560 -10.570 1.00 75.06 296 SER A CA 1
ATOM 2381 C C . SER A 1 296 ? 24.850 -3.547 -11.398 1.00 75.06 296 SER A C 1
ATOM 2383 O O . SER A 1 296 ? 25.309 -4.651 -11.686 1.00 75.06 296 SER A O 1
ATOM 2385 N N . PHE A 1 297 ? 23.658 -3.143 -11.850 1.00 65.19 297 PHE A N 1
ATOM 2386 C CA . PHE A 1 297 ? 22.815 -3.955 -12.733 1.00 65.19 297 PHE A CA 1
ATOM 2387 C C . PHE A 1 297 ? 23.084 -3.751 -14.237 1.00 65.19 297 PHE A C 1
ATOM 2389 O O . PHE A 1 297 ? 22.738 -4.633 -15.028 1.00 65.19 297 PHE A O 1
ATOM 2396 N N . GLY A 1 298 ? 23.700 -2.633 -14.641 1.00 50.44 298 GLY A N 1
ATOM 2397 C CA . GLY A 1 298 ? 23.960 -2.271 -16.043 1.00 50.44 298 GLY A CA 1
ATOM 2398 C C . GLY A 1 298 ? 25.235 -2.860 -16.668 1.00 50.44 298 GLY A C 1
ATOM 2399 O O . GLY A 1 298 ? 25.358 -2.872 -17.888 1.00 50.44 298 GLY A O 1
ATOM 2400 N N . ALA A 1 299 ? 26.176 -3.382 -15.874 1.00 38.91 299 ALA A N 1
ATOM 2401 C CA . ALA A 1 299 ? 27.502 -3.800 -16.358 1.00 38.91 299 ALA A CA 1
ATOM 2402 C C . ALA A 1 299 ? 27.570 -5.175 -17.074 1.00 38.91 299 ALA A C 1
ATOM 2404 O O . ALA A 1 299 ? 28.644 -5.581 -17.512 1.00 38.91 299 ALA A O 1
ATOM 2405 N N . ALA A 1 300 ? 26.462 -5.911 -17.232 1.00 36.91 300 ALA A N 1
ATOM 2406 C CA . ALA A 1 300 ? 26.466 -7.226 -17.891 1.00 36.91 300 ALA A CA 1
ATOM 2407 C C . ALA A 1 300 ? 26.057 -7.114 -19.376 1.00 36.91 300 ALA A C 1
ATOM 2409 O O . ALA A 1 300 ? 24.871 -7.054 -19.696 1.00 36.91 300 ALA A O 1
ATOM 2410 N N . LYS A 1 301 ? 27.051 -7.060 -20.271 1.00 34.78 301 LYS A N 1
ATOM 2411 C CA . LYS A 1 301 ? 26.912 -6.858 -21.727 1.00 34.78 301 LYS A CA 1
ATOM 2412 C C . LYS A 1 301 ? 26.315 -8.083 -22.450 1.00 34.78 301 LYS A C 1
ATOM 2414 O O . LYS A 1 301 ? 26.602 -9.222 -22.092 1.00 34.78 301 LYS A O 1
ATOM 2419 N N . LEU A 1 302 ? 25.493 -7.806 -23.470 1.00 35.25 302 LEU A N 1
ATOM 2420 C CA . LEU A 1 302 ? 24.765 -8.736 -24.343 1.00 35.25 302 LEU A CA 1
ATOM 2421 C C . LEU A 1 302 ? 25.681 -9.678 -25.146 1.00 35.25 302 LEU A C 1
ATOM 2423 O O . LEU A 1 302 ? 26.427 -9.206 -25.997 1.00 35.25 302 LEU A O 1
ATOM 2427 N N . THR A 1 303 ? 25.482 -10.991 -25.016 1.00 30.12 303 THR A N 1
ATOM 2428 C CA . THR A 1 303 ? 25.691 -11.971 -26.097 1.00 30.12 303 THR A CA 1
ATOM 2429 C C . THR A 1 303 ? 24.768 -13.176 -25.883 1.00 30.12 303 THR A C 1
ATOM 2431 O O . THR A 1 303 ? 25.005 -13.984 -24.997 1.00 30.12 303 THR A O 1
ATOM 2434 N N . SER A 1 304 ? 23.705 -13.318 -26.681 1.00 27.81 304 SER A N 1
ATOM 2435 C CA . SER A 1 304 ? 23.235 -14.639 -27.139 1.00 27.81 304 SER A CA 1
ATOM 2436 C C . SER A 1 304 ? 22.131 -14.501 -28.196 1.00 27.81 304 SER A C 1
ATOM 2438 O O . SER A 1 304 ? 21.080 -13.908 -27.950 1.00 27.81 304 SER A O 1
ATOM 2440 N N . LYS A 1 305 ? 22.395 -15.056 -29.385 1.00 30.44 305 LYS A N 1
ATOM 2441 C CA . LYS A 1 305 ? 21.449 -15.254 -30.492 1.00 30.44 305 LYS A CA 1
ATOM 2442 C C . LYS A 1 305 ? 20.450 -16.358 -30.105 1.00 30.44 305 LYS A C 1
ATOM 2444 O O . LYS A 1 305 ? 20.873 -17.449 -29.740 1.00 30.44 305 LYS A O 1
ATOM 2449 N N . ARG A 1 306 ? 19.138 -16.111 -30.224 1.00 29.06 306 ARG A N 1
ATOM 2450 C CA . ARG A 1 306 ? 18.087 -17.144 -30.081 1.00 29.06 306 ARG A CA 1
ATOM 2451 C C . ARG A 1 306 ? 17.827 -17.846 -31.420 1.00 29.06 306 ARG A C 1
ATOM 2453 O O . ARG A 1 306 ? 17.571 -17.168 -32.410 1.00 29.06 306 ARG A O 1
ATOM 2460 N N . HIS A 1 307 ? 17.769 -19.178 -31.402 1.00 26.64 307 HIS A N 1
ATOM 2461 C CA . HIS A 1 307 ? 17.026 -19.998 -32.370 1.00 26.64 307 HIS A CA 1
ATOM 2462 C C . HIS A 1 307 ? 15.937 -20.821 -31.640 1.00 26.64 307 HIS A C 1
ATOM 2464 O O . HIS A 1 307 ? 16.077 -21.067 -30.441 1.00 26.64 307 HIS A O 1
ATOM 2470 N N . PRO A 1 308 ? 14.819 -21.169 -32.311 1.00 28.80 308 PRO A N 1
ATOM 2471 C CA . PRO A 1 308 ? 13.561 -21.564 -31.670 1.00 28.80 308 PRO A CA 1
ATOM 2472 C C . PRO A 1 308 ? 13.454 -23.066 -31.348 1.00 28.80 308 PRO A C 1
ATOM 2474 O O . PRO A 1 308 ? 13.936 -23.912 -32.097 1.00 28.80 308 PRO A O 1
ATOM 2477 N N . CYS A 1 309 ? 12.746 -23.385 -30.257 1.00 26.69 309 CYS A N 1
ATOM 2478 C CA . CYS A 1 309 ? 12.400 -24.745 -29.830 1.00 26.69 309 CYS A CA 1
ATOM 2479 C C . CYS A 1 309 ? 11.018 -25.187 -30.343 1.00 26.69 309 CYS A C 1
ATOM 2481 O O . CYS A 1 309 ? 10.062 -24.413 -30.303 1.00 26.69 309 CYS A O 1
ATOM 2483 N N . ASN A 1 310 ? 10.909 -26.469 -30.706 1.00 25.38 310 ASN A N 1
ATOM 2484 C CA . ASN A 1 310 ? 9.652 -27.198 -30.899 1.00 25.38 310 ASN A CA 1
ATOM 2485 C C . ASN A 1 310 ? 9.237 -27.909 -29.599 1.00 25.38 310 ASN A C 1
ATOM 2487 O O . ASN A 1 310 ? 10.077 -28.445 -28.878 1.00 25.38 310 ASN A O 1
ATOM 2491 N N . GLY A 1 311 ? 7.935 -27.887 -29.305 1.00 27.64 311 GLY A N 1
ATOM 2492 C CA . GLY A 1 311 ? 7.352 -28.363 -28.049 1.00 27.64 311 GLY A CA 1
ATOM 2493 C C . GLY A 1 311 ? 7.055 -29.861 -27.973 1.00 27.64 311 GLY A C 1
ATOM 2494 O O . GLY A 1 311 ? 7.226 -30.596 -28.943 1.00 27.64 311 GLY A O 1
ATOM 2495 N N . LYS A 1 312 ? 6.548 -30.278 -26.804 1.00 27.09 312 LYS A N 1
ATOM 2496 C CA . LYS A 1 312 ? 5.628 -31.412 -26.606 1.00 27.09 312 LYS A CA 1
ATOM 2497 C C . LYS A 1 312 ? 4.973 -31.343 -25.217 1.00 27.09 312 LYS A C 1
ATOM 2499 O O . LYS A 1 312 ? 5.622 -31.042 -24.221 1.00 27.09 312 LYS A O 1
ATOM 2504 N N . ASN A 1 313 ? 3.667 -31.600 -25.219 1.00 26.66 313 ASN A N 1
ATOM 2505 C CA . ASN A 1 313 ? 2.723 -31.601 -24.099 1.00 26.66 313 ASN A CA 1
ATOM 2506 C C . ASN A 1 313 ? 2.906 -32.805 -23.164 1.00 26.66 313 ASN A C 1
ATOM 2508 O O . ASN A 1 313 ? 3.305 -33.867 -23.634 1.00 26.66 313 ASN A O 1
ATOM 2512 N N . LEU A 1 314 ? 2.444 -32.691 -21.910 1.00 27.94 314 LEU A N 1
ATOM 2513 C CA . LEU A 1 314 ? 1.868 -33.823 -21.170 1.00 27.94 314 LEU A CA 1
ATOM 2514 C C . LEU A 1 314 ? 0.868 -33.375 -20.081 1.00 27.94 314 LEU A C 1
ATOM 2516 O O . LEU A 1 314 ? 1.166 -32.572 -19.200 1.00 27.94 314 LEU A O 1
ATOM 2520 N N . VAL A 1 315 ? -0.338 -33.928 -20.228 1.00 25.77 315 VAL A N 1
ATOM 2521 C CA . VAL A 1 315 ? -1.517 -34.039 -19.341 1.00 25.77 315 VAL A CA 1
ATOM 2522 C C . VAL A 1 315 ? -1.126 -34.863 -18.095 1.00 25.77 315 VAL A C 1
ATOM 2524 O O . VAL A 1 315 ? -0.231 -35.688 -18.208 1.00 25.77 315 VAL A O 1
ATOM 2527 N N . GLY A 1 316 ? -1.675 -34.809 -16.879 1.00 24.25 316 GLY A N 1
ATOM 2528 C CA . GLY A 1 316 ? -2.856 -34.240 -16.222 1.00 24.25 316 GLY A CA 1
ATOM 2529 C C . GLY A 1 316 ? -3.185 -35.177 -15.034 1.00 24.25 316 GLY A C 1
ATOM 2530 O O . GLY A 1 316 ? -2.917 -36.368 -15.139 1.00 24.25 316 GLY A O 1
ATOM 2531 N N . ALA A 1 317 ? -3.736 -34.695 -13.910 1.00 24.22 317 ALA A N 1
ATOM 2532 C CA . ALA A 1 317 ? -4.418 -35.553 -12.921 1.00 24.22 317 ALA A CA 1
ATOM 2533 C C . ALA A 1 317 ? -5.285 -34.739 -11.941 1.00 24.22 317 ALA A C 1
ATOM 2535 O O . ALA A 1 317 ? -4.813 -33.848 -11.238 1.00 24.22 317 ALA A O 1
ATOM 2536 N N . HIS A 1 318 ? -6.570 -35.085 -11.903 1.00 24.73 318 HIS A N 1
ATOM 2537 C CA . HIS A 1 318 ? -7.596 -34.629 -10.965 1.00 24.73 318 HIS A CA 1
ATOM 2538 C C . HIS A 1 318 ? -7.653 -35.551 -9.738 1.00 24.73 318 HIS A C 1
ATOM 2540 O O . HIS A 1 318 ? -7.537 -36.755 -9.914 1.00 24.73 318 HIS A O 1
ATOM 2546 N N . PHE A 1 319 ? -8.005 -35.034 -8.550 1.00 22.20 319 PHE A N 1
ATOM 2547 C CA . PHE A 1 319 ? -8.898 -35.739 -7.609 1.00 22.20 319 PHE A CA 1
ATOM 2548 C C . PHE A 1 319 ? -9.562 -34.761 -6.613 1.00 22.20 319 PHE A C 1
ATOM 2550 O O . PHE A 1 319 ? -8.970 -33.758 -6.216 1.00 22.20 319 PHE A O 1
ATOM 2557 N N . ARG A 1 320 ? -10.831 -35.023 -6.265 1.00 23.67 320 ARG A N 1
ATOM 2558 C CA . ARG A 1 320 ? -11.752 -34.175 -5.473 1.00 23.67 320 ARG A CA 1
ATOM 2559 C C . ARG A 1 320 ? -12.104 -34.812 -4.101 1.00 23.67 320 ARG A C 1
ATOM 2561 O O . ARG A 1 320 ? -11.774 -35.972 -3.881 1.00 23.67 320 ARG A O 1
ATOM 2568 N N . PRO A 1 321 ? -12.762 -34.063 -3.183 1.00 29.75 321 PRO A N 1
ATOM 2569 C CA . PRO A 1 321 ? -12.697 -34.233 -1.724 1.00 29.75 321 PRO A CA 1
ATOM 2570 C C . PRO A 1 321 ? -13.923 -34.934 -1.107 1.00 29.75 321 PRO A C 1
ATOM 2572 O O . PRO A 1 321 ? -14.936 -35.128 -1.777 1.00 29.75 321 PRO A O 1
ATOM 2575 N N . LYS A 1 322 ? -13.888 -35.195 0.212 1.00 21.81 322 LYS A N 1
ATOM 2576 C CA . LYS A 1 322 ? -15.086 -35.478 1.026 1.00 21.81 322 LYS A CA 1
ATOM 2577 C C . LYS A 1 322 ? -15.074 -34.764 2.384 1.00 21.81 322 LYS A C 1
ATOM 2579 O O . LYS A 1 322 ? -14.036 -34.486 2.971 1.00 21.81 322 LYS A O 1
ATOM 2584 N N . LEU A 1 323 ? -16.290 -34.443 2.808 1.00 21.94 323 LEU A N 1
ATOM 2585 C CA . LEU A 1 323 ? -16.752 -33.577 3.892 1.00 21.94 323 LEU A CA 1
ATOM 2586 C C . LEU A 1 323 ? -17.450 -34.455 4.950 1.00 21.94 323 LEU A C 1
ATOM 2588 O O . LEU A 1 323 ? -18.077 -35.425 4.538 1.00 21.94 323 LEU A O 1
ATOM 2592 N N . LEU A 1 324 ? -17.467 -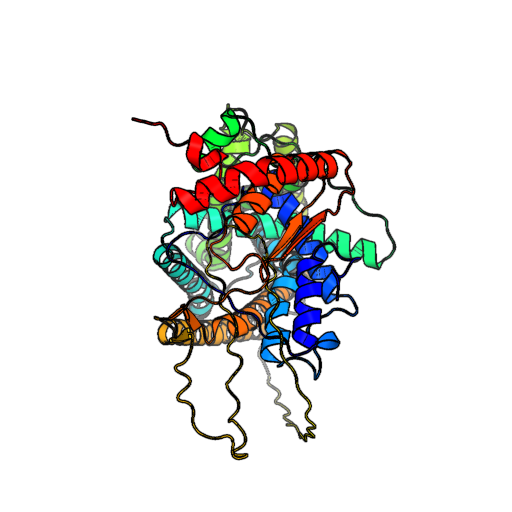34.085 6.241 1.00 21.02 324 LEU A N 1
ATOM 2593 C CA . LEU A 1 324 ? -18.672 -34.216 7.088 1.00 21.02 324 LEU A CA 1
ATOM 2594 C C . LEU A 1 324 ? -18.580 -33.417 8.410 1.00 21.02 324 LEU A C 1
ATOM 2596 O O . LEU A 1 324 ? -17.497 -33.128 8.914 1.00 21.02 324 LEU A O 1
ATOM 2600 N N . PHE A 1 325 ? -19.753 -33.034 8.923 1.00 21.11 325 PHE A N 1
ATOM 2601 C CA . PHE A 1 325 ? -20.046 -32.080 10.003 1.00 21.11 325 PHE A CA 1
ATOM 2602 C C . PHE A 1 325 ? -20.349 -32.751 11.358 1.00 21.11 325 PHE A C 1
ATOM 2604 O O . PHE A 1 325 ? -20.837 -33.872 11.381 1.00 21.11 325 PHE A O 1
ATOM 2611 N N . HIS A 1 326 ? -20.247 -31.989 12.460 1.00 20.03 326 HIS A N 1
ATOM 2612 C CA . HIS A 1 326 ? -21.197 -32.083 13.585 1.00 20.03 326 HIS A CA 1
ATOM 2613 C C . HIS A 1 326 ? -21.301 -30.752 14.369 1.00 20.03 326 HIS A C 1
ATOM 2615 O O . HIS A 1 326 ? -20.319 -30.020 14.501 1.00 20.03 326 HIS A O 1
ATOM 2621 N N . LEU A 1 327 ? -22.514 -30.431 14.839 1.00 21.22 327 LEU A N 1
ATOM 2622 C CA . LEU A 1 327 ? -22.949 -29.203 15.528 1.00 21.22 327 LEU A CA 1
ATOM 2623 C C . LEU A 1 327 ? -23.277 -29.500 17.001 1.00 21.22 327 LEU A C 1
ATOM 2625 O O . LEU A 1 327 ? -23.817 -30.560 17.294 1.00 21.22 327 LEU A O 1
ATOM 2629 N N . SER A 1 328 ? -23.064 -28.527 17.892 1.00 20.75 328 SER A N 1
ATOM 2630 C CA . SER A 1 328 ? -23.821 -28.383 19.146 1.00 20.75 328 SER A CA 1
ATOM 2631 C C . SER A 1 328 ? -23.789 -26.921 19.626 1.00 20.75 328 SER A C 1
ATOM 2633 O O . SER A 1 328 ? -22.834 -26.188 19.366 1.00 20.75 328 SER A O 1
ATOM 2635 N N . SER A 1 329 ? -24.891 -26.497 20.242 1.00 22.25 329 SER A N 1
ATOM 2636 C CA . SER A 1 329 ? -25.362 -25.129 20.501 1.00 22.25 329 SER A CA 1
ATOM 2637 C C . SER A 1 329 ? -25.160 -24.650 21.947 1.00 22.25 329 SER A C 1
ATOM 2639 O O . SER A 1 329 ? -25.137 -25.467 22.859 1.00 22.25 329 SER A O 1
ATOM 2641 N N . GLY A 1 330 ? -25.181 -23.329 22.183 1.00 20.95 330 GLY A N 1
ATOM 2642 C CA . GLY A 1 330 ? -25.424 -22.741 23.514 1.00 20.95 330 GLY A CA 1
ATOM 2643 C C . GLY A 1 330 ? -25.139 -21.230 23.592 1.00 20.95 330 GLY A C 1
ATOM 2644 O O . GLY A 1 330 ? -24.126 -20.772 23.083 1.00 20.95 330 GLY A O 1
ATOM 2645 N N . ALA A 1 331 ? -26.052 -20.451 24.182 1.00 21.98 331 ALA A N 1
ATOM 2646 C CA . ALA A 1 331 ? -26.268 -19.009 23.966 1.00 21.98 331 ALA A CA 1
ATOM 2647 C C . ALA A 1 331 ? -25.679 -18.042 25.024 1.00 21.98 331 ALA A C 1
ATOM 2649 O O . ALA A 1 331 ? -25.442 -18.448 26.159 1.00 21.98 331 ALA A O 1
ATOM 2650 N N . ARG A 1 332 ? -25.577 -16.738 24.678 1.00 21.23 332 ARG A N 1
ATOM 2651 C CA . ARG A 1 332 ? -26.160 -15.543 25.367 1.00 21.23 332 ARG A CA 1
ATOM 2652 C C . ARG A 1 332 ? -25.447 -14.234 24.964 1.00 21.23 332 ARG A C 1
ATOM 2654 O O . ARG A 1 332 ? -24.243 -14.218 24.729 1.00 21.23 332 ARG A O 1
ATOM 2661 N N . TYR A 1 333 ? -26.214 -13.148 24.854 1.00 22.78 333 TYR A N 1
ATOM 2662 C CA . TYR A 1 333 ? -25.808 -11.842 24.317 1.00 22.78 333 TYR A CA 1
ATOM 2663 C C . TYR A 1 333 ? -25.573 -10.822 25.438 1.00 22.78 333 TYR A C 1
ATOM 2665 O O . TYR A 1 333 ? -26.423 -10.716 26.308 1.00 22.78 333 TYR A O 1
ATOM 2673 N N . ASN A 1 334 ? -24.524 -10.000 25.338 1.00 23.42 334 ASN A N 1
ATOM 2674 C CA . ASN A 1 334 ? -24.659 -8.556 25.582 1.00 23.42 334 ASN A CA 1
ATOM 2675 C C . ASN A 1 334 ? -23.962 -7.811 24.413 1.00 23.42 334 ASN A C 1
ATOM 2677 O O . ASN A 1 334 ? -23.557 -8.461 23.444 1.00 23.42 334 ASN A O 1
ATOM 2681 N N . VAL A 1 335 ? -23.845 -6.478 24.438 1.00 23.47 335 VAL A N 1
ATOM 2682 C CA . VAL A 1 335 ? -23.232 -5.666 23.360 1.00 23.47 335 VAL A CA 1
ATOM 2683 C C . VAL A 1 335 ? -22.068 -4.835 23.920 1.00 23.47 335 VAL A C 1
ATOM 2685 O O . VAL A 1 335 ? -22.203 -4.240 24.980 1.00 23.47 335 VAL A O 1
ATOM 2688 N N . LEU A 1 336 ? -20.918 -4.823 23.232 1.00 24.52 336 LEU A N 1
ATOM 2689 C CA . LEU A 1 336 ? -19.744 -3.996 23.550 1.00 24.52 336 LEU A CA 1
ATOM 2690 C C . LEU A 1 336 ? -19.288 -3.286 22.267 1.00 24.52 336 LEU A C 1
ATOM 2692 O O . LEU A 1 336 ? -19.092 -3.942 21.239 1.00 24.52 336 LEU A O 1
ATOM 2696 N N . VAL A 1 337 ? -19.127 -1.964 22.318 1.00 23.94 337 VAL A N 1
ATOM 2697 C CA . VAL A 1 337 ? -18.679 -1.132 21.192 1.00 23.94 337 VAL A CA 1
ATOM 2698 C C . VAL A 1 337 ? -17.222 -0.727 21.425 1.00 23.94 337 VAL A C 1
ATOM 2700 O O . VAL A 1 337 ? -16.920 -0.021 22.381 1.00 23.94 337 VAL A O 1
ATOM 2703 N N . LEU A 1 338 ? -16.322 -1.192 20.554 1.00 22.92 338 LEU A N 1
ATOM 2704 C CA . LEU A 1 338 ? -14.913 -0.789 20.505 1.00 22.92 338 LEU A CA 1
ATOM 2705 C C . LEU A 1 338 ? -14.725 0.156 19.314 1.00 22.92 338 LEU A C 1
ATOM 2707 O O . LEU A 1 338 ? -14.960 -0.245 18.171 1.00 22.92 338 LEU A O 1
ATOM 2711 N N . GLY A 1 339 ? -14.350 1.406 19.585 1.00 21.61 339 GLY A N 1
ATOM 2712 C CA . GLY A 1 339 ? -13.986 2.382 18.561 1.00 21.61 339 GLY A CA 1
ATOM 2713 C C . GLY A 1 339 ? -12.560 2.133 18.080 1.00 21.61 339 GLY A C 1
ATOM 2714 O O . GLY A 1 339 ? -11.629 2.205 18.872 1.00 21.61 339 GLY A O 1
ATOM 2715 N N . ILE A 1 340 ? -12.397 1.831 16.793 1.00 23.80 340 ILE A N 1
ATOM 2716 C CA . ILE A 1 340 ? -11.090 1.789 16.126 1.00 23.80 340 ILE A CA 1
ATOM 2717 C C . ILE A 1 340 ? -10.914 3.144 15.441 1.00 23.80 340 ILE A C 1
ATOM 2719 O O . ILE A 1 340 ? -11.689 3.492 14.548 1.00 23.80 340 ILE A O 1
ATOM 2723 N N . GLY A 1 341 ? -9.921 3.916 15.878 1.00 21.36 341 GLY A N 1
ATOM 2724 C CA . GLY A 1 341 ? -9.543 5.175 15.245 1.00 21.36 341 GLY A CA 1
ATOM 2725 C C . GLY A 1 341 ? -8.755 4.921 13.962 1.00 21.36 341 GLY A C 1
ATOM 2726 O O . GLY A 1 341 ? -7.612 4.473 14.008 1.00 21.36 341 GLY A O 1
ATOM 2727 N N . GLY A 1 342 ? -9.347 5.234 12.813 1.00 21.78 342 GLY A N 1
ATOM 2728 C CA . GLY A 1 342 ? -8.651 5.293 11.532 1.00 21.78 342 GLY A CA 1
ATOM 2729 C C . GLY A 1 342 ? -9.272 6.374 10.659 1.00 21.78 342 GLY A C 1
ATOM 2730 O O . GLY A 1 342 ? -10.474 6.328 10.419 1.00 21.78 342 GLY A O 1
ATOM 2731 N N . HIS A 1 343 ? -8.474 7.336 10.186 1.00 23.95 343 HIS A N 1
ATOM 2732 C CA . HIS A 1 343 ? -8.930 8.313 9.199 1.00 23.95 343 HIS A CA 1
ATOM 2733 C C . HIS A 1 343 ? -8.103 8.236 7.914 1.00 23.95 343 HIS A C 1
ATOM 2735 O O . HIS A 1 343 ? -6.885 8.398 7.912 1.00 23.95 343 HIS A O 1
ATOM 2741 N N . SER A 1 344 ? -8.819 7.951 6.833 1.00 22.00 344 SER A N 1
ATOM 2742 C CA . SER A 1 344 ? -8.671 8.471 5.473 1.00 22.00 344 SER A CA 1
ATOM 2743 C C . SER A 1 344 ? -9.732 7.731 4.662 1.00 22.00 344 SER A C 1
ATOM 2745 O O . SER A 1 344 ? -9.588 6.536 4.424 1.00 22.00 344 SER A O 1
ATOM 2747 N N . SER A 1 345 ? -10.825 8.425 4.337 1.00 23.20 345 SER A N 1
ATOM 2748 C CA . SER A 1 345 ? -11.859 8.060 3.352 1.00 23.20 345 SER A CA 1
ATOM 2749 C C . SER A 1 345 ? -12.171 6.561 3.182 1.00 23.20 345 SER A C 1
ATOM 2751 O O . SER A 1 345 ? -11.613 5.855 2.348 1.00 23.20 345 SER A O 1
ATOM 2753 N N . GLY A 1 346 ? -13.152 6.057 3.929 1.00 23.86 346 GLY A N 1
ATOM 2754 C CA . GLY A 1 346 ? -13.691 4.735 3.631 1.00 23.86 346 GLY A CA 1
ATOM 2755 C C . GLY A 1 346 ? -14.657 4.240 4.681 1.00 23.86 346 GLY A C 1
ATOM 2756 O O . GLY A 1 346 ? -14.251 3.681 5.693 1.00 23.86 346 GLY A O 1
ATOM 2757 N N . LYS A 1 347 ? -15.952 4.401 4.406 1.00 23.58 347 LYS A N 1
ATOM 2758 C CA . LYS A 1 347 ? -17.034 3.685 5.087 1.00 23.58 347 LYS A CA 1
ATOM 2759 C C . LYS A 1 347 ? -16.636 2.209 5.209 1.00 23.58 347 LYS A C 1
ATOM 2761 O O . LYS A 1 347 ? -16.517 1.508 4.204 1.00 23.58 347 LYS A O 1
ATOM 2766 N N . PHE A 1 348 ? -16.383 1.742 6.428 1.00 24.47 348 PHE A N 1
ATOM 2767 C CA . PHE A 1 348 ? -16.014 0.350 6.652 1.00 24.47 348 PHE A CA 1
ATOM 2768 C C . PHE A 1 348 ? -17.249 -0.536 6.473 1.00 24.47 348 PHE A C 1
ATOM 2770 O O . PHE A 1 348 ? -18.285 -0.349 7.110 1.00 24.47 348 PHE A O 1
ATOM 2777 N N . TRP A 1 349 ? -17.136 -1.532 5.601 1.00 25.20 349 TRP A N 1
ATOM 2778 C CA . TRP A 1 349 ? -18.208 -2.476 5.311 1.00 25.20 349 TRP A CA 1
ATOM 2779 C C . TRP A 1 349 ? -18.103 -3.696 6.226 1.00 25.20 349 TRP A C 1
ATOM 2781 O O . TRP A 1 349 ? -17.150 -4.470 6.140 1.00 25.20 349 TRP A O 1
ATOM 2791 N N . VAL A 1 350 ? -19.093 -3.899 7.099 1.00 24.30 350 VAL A N 1
ATOM 2792 C CA . VAL A 1 350 ? -19.143 -5.080 7.973 1.00 24.30 350 VAL A CA 1
ATOM 2793 C C . VAL A 1 350 ? -19.832 -6.246 7.265 1.00 24.30 350 VAL A C 1
ATOM 2795 O O . VAL A 1 350 ? -20.929 -6.130 6.718 1.00 24.30 350 VAL A O 1
ATOM 2798 N N . VAL A 1 351 ? -19.187 -7.411 7.327 1.00 23.22 351 VAL A N 1
ATOM 2799 C CA . VAL A 1 351 ? -19.691 -8.687 6.816 1.00 23.22 351 VAL A CA 1
ATOM 2800 C C . VAL A 1 351 ? -21.002 -9.090 7.504 1.00 23.22 351 VAL A C 1
ATOM 2802 O O . VAL A 1 351 ? -21.058 -9.282 8.718 1.00 23.22 351 VAL A O 1
ATOM 2805 N N . LYS A 1 352 ? -22.038 -9.308 6.682 1.00 27.39 352 LYS A N 1
ATOM 2806 C CA . LYS A 1 352 ? -23.316 -9.961 7.016 1.00 27.39 352 LYS A CA 1
ATOM 2807 C C . LYS A 1 352 ? -23.102 -11.218 7.882 1.00 27.39 352 LYS A C 1
ATOM 2809 O O . LYS A 1 352 ? -22.617 -12.235 7.389 1.00 27.39 352 LYS A O 1
ATOM 2814 N N . SER A 1 353 ? -23.508 -11.168 9.151 1.00 22.02 353 SER A N 1
ATOM 2815 C CA . SER A 1 353 ? -23.879 -12.365 9.918 1.00 22.02 353 SER A CA 1
ATOM 2816 C C . SER A 1 353 ? -25.336 -12.638 9.564 1.00 22.02 353 SER A C 1
ATOM 2818 O O . SER A 1 353 ? -26.185 -11.790 9.823 1.00 22.02 353 SER A O 1
ATOM 2820 N N . TRP A 1 354 ? -25.594 -13.740 8.860 1.00 24.34 354 TRP A N 1
ATOM 2821 C CA . TRP A 1 354 ? -26.948 -14.140 8.491 1.00 24.34 354 TRP A CA 1
ATOM 2822 C C . TRP A 1 354 ? -27.799 -14.389 9.736 1.00 24.34 354 TRP A C 1
ATOM 2824 O O . TRP A 1 354 ? -27.326 -14.975 10.713 1.00 24.34 354 TRP A O 1
ATOM 2834 N N . ASP A 1 355 ? -29.047 -13.943 9.646 1.00 24.16 355 ASP A N 1
ATOM 2835 C CA . ASP A 1 355 ? -30.146 -14.345 10.507 1.00 24.16 355 ASP A CA 1
ATOM 2836 C C . ASP A 1 355 ? -30.388 -15.837 10.282 1.00 24.16 355 ASP A C 1
ATOM 2838 O O . ASP A 1 355 ? -30.791 -16.258 9.196 1.00 24.16 355 ASP A O 1
ATOM 2842 N N . PHE A 1 356 ? -30.055 -16.645 11.286 1.00 20.80 356 PHE A N 1
ATOM 2843 C CA . PHE A 1 356 ? -30.505 -18.024 11.328 1.00 20.80 356 PHE A CA 1
ATOM 2844 C C . PHE A 1 356 ? -31.870 -18.036 12.005 1.00 20.80 356 PHE A C 1
ATOM 2846 O O . PHE A 1 356 ? -32.049 -17.459 13.078 1.00 20.80 356 PHE A O 1
ATOM 2853 N N . ILE A 1 357 ? -32.802 -18.657 11.293 1.00 24.77 357 ILE A N 1
ATOM 2854 C CA . ILE A 1 357 ? -34.202 -18.902 11.609 1.00 24.77 357 ILE A CA 1
ATOM 2855 C C . ILE A 1 357 ? -34.368 -19.192 13.102 1.00 24.77 357 ILE A C 1
ATOM 2857 O O . ILE A 1 357 ? -33.793 -20.143 13.633 1.00 24.77 357 ILE A O 1
ATOM 2861 N N . MET A 1 358 ? -35.158 -18.341 13.763 1.00 23.89 358 MET A N 1
ATOM 2862 C CA . MET A 1 358 ? -35.711 -18.614 15.084 1.00 23.89 358 MET A CA 1
ATOM 2863 C C . MET A 1 358 ? -36.357 -19.995 15.034 1.00 23.89 358 MET A C 1
ATOM 2865 O O . MET A 1 358 ? -37.315 -20.218 14.292 1.00 23.89 358 MET A O 1
ATOM 2869 N N . ASN A 1 359 ? -35.798 -20.921 15.807 1.00 24.09 359 ASN A N 1
ATOM 2870 C CA . ASN A 1 359 ? -36.424 -22.196 16.088 1.00 24.09 359 ASN A CA 1
ATOM 2871 C C . ASN A 1 359 ? -37.823 -21.874 16.636 1.00 24.09 359 ASN A C 1
ATOM 2873 O O . ASN A 1 359 ? -37.931 -21.131 17.614 1.00 24.09 359 ASN A O 1
ATOM 2877 N N . LYS A 1 360 ? -38.883 -22.346 15.967 1.00 28.69 360 LYS A N 1
ATOM 2878 C CA . LYS A 1 360 ? -40.276 -22.199 16.414 1.00 28.69 360 LYS A CA 1
ATOM 2879 C C . LYS A 1 360 ? -40.479 -23.017 17.698 1.00 28.69 360 LYS A C 1
ATOM 2881 O O . LYS A 1 360 ? -41.099 -24.071 17.684 1.00 28.69 360 LYS A O 1
ATOM 2886 N N . GLY A 1 361 ? -39.947 -22.531 18.811 1.00 27.03 361 GLY A N 1
ATOM 2887 C CA . GLY A 1 361 ? -40.419 -22.840 20.152 1.00 27.03 361 GLY A CA 1
ATOM 2888 C C . GLY A 1 361 ? -41.277 -21.665 20.592 1.00 27.03 361 GLY A C 1
ATOM 2889 O O . GLY A 1 361 ? -40.768 -20.551 20.670 1.00 27.03 361 GLY A O 1
ATOM 2890 N N . LYS A 1 362 ? -42.579 -21.912 20.778 1.00 28.12 362 LYS A N 1
ATOM 2891 C CA . LYS A 1 362 ? -43.611 -20.955 21.206 1.00 28.12 362 LYS A CA 1
ATOM 2892 C C . LYS A 1 362 ? -43.061 -19.905 22.187 1.00 28.12 362 LYS A C 1
ATOM 2894 O O . LYS A 1 362 ? -42.869 -20.199 23.360 1.00 28.12 362 LYS A O 1
ATOM 2899 N N . LEU A 1 363 ? -42.866 -18.678 21.711 1.00 28.09 363 LEU A N 1
ATOM 2900 C CA . LEU A 1 363 ? -42.923 -17.484 22.546 1.00 28.09 363 LEU A CA 1
ATOM 2901 C C . LEU A 1 363 ? -43.935 -16.542 21.904 1.00 28.09 363 LEU A C 1
ATOM 2903 O O . LEU A 1 363 ? -43.865 -16.253 20.709 1.00 28.09 363 LEU A O 1
ATOM 2907 N N . GLU A 1 364 ? -44.914 -16.157 22.711 1.00 28.41 364 GLU A N 1
ATOM 2908 C CA . GLU A 1 364 ? -46.089 -15.387 22.335 1.00 28.41 364 GLU A CA 1
ATOM 2909 C C . GLU A 1 364 ? -45.737 -14.048 21.680 1.00 28.41 364 GLU A C 1
ATOM 2911 O O . GLU A 1 364 ? -44.753 -13.376 22.002 1.00 28.41 364 GLU A O 1
ATOM 2916 N N . SER A 1 365 ? -46.574 -13.674 20.717 1.00 29.34 365 SER A N 1
ATOM 2917 C CA . SER A 1 365 ? -46.430 -12.511 19.859 1.00 29.34 365 SER A CA 1
ATOM 2918 C C . SER A 1 365 ? -46.553 -11.195 20.634 1.00 29.34 365 SER A C 1
ATOM 2920 O O . SER A 1 365 ? -47.652 -10.694 20.866 1.00 29.34 365 SER A O 1
ATOM 2922 N N . LYS A 1 366 ? -45.422 -10.551 20.919 1.00 27.72 366 LYS A N 1
ATOM 2923 C CA . LYS A 1 366 ? -45.343 -9.087 20.866 1.00 27.72 366 LYS A CA 1
ATOM 2924 C C . LYS A 1 366 ? -44.643 -8.716 19.565 1.00 27.72 366 LYS A C 1
ATOM 2926 O O . LYS A 1 366 ? -43.553 -9.201 19.279 1.00 27.72 366 LYS A O 1
ATOM 2931 N N . SER A 1 367 ? -45.297 -7.896 18.748 1.00 30.67 367 SER A N 1
ATOM 2932 C CA . SER A 1 367 ? -44.764 -7.360 17.493 1.00 30.67 367 SER A CA 1
ATOM 2933 C C . SER A 1 367 ? -43.526 -6.491 17.769 1.00 30.67 367 SER A C 1
ATOM 2935 O O . SER A 1 367 ? -43.621 -5.271 17.909 1.00 30.67 367 SER A O 1
ATOM 2937 N N . TYR A 1 368 ? -42.348 -7.108 17.869 1.00 40.00 368 TYR A N 1
ATOM 2938 C CA . TYR A 1 368 ? -41.076 -6.394 17.920 1.00 40.00 368 TYR A CA 1
ATOM 2939 C C . TYR A 1 368 ? -40.761 -5.854 16.521 1.00 40.00 368 TYR A C 1
ATOM 2941 O O . TYR A 1 368 ? -40.231 -6.563 15.666 1.00 40.00 368 TYR A O 1
ATOM 2949 N N . LEU A 1 369 ? -41.095 -4.585 16.279 1.00 44.03 369 LEU A N 1
ATOM 2950 C CA . LEU A 1 369 ? -40.587 -3.849 15.121 1.00 44.03 369 LEU A CA 1
ATOM 2951 C C . LEU A 1 369 ? -39.045 -3.860 15.153 1.00 44.03 369 LEU A C 1
ATOM 2953 O O . LEU A 1 369 ? -38.458 -3.618 16.212 1.00 44.03 369 LEU A O 1
ATOM 2957 N N . PRO A 1 370 ? -38.364 -4.122 14.023 1.00 51.41 370 PRO A N 1
ATOM 2958 C CA . PRO A 1 370 ? -36.909 -4.154 13.993 1.00 51.41 370 PRO A CA 1
ATOM 2959 C C . PRO A 1 370 ? -36.341 -2.771 14.342 1.00 51.41 370 PRO A C 1
ATOM 2961 O O . PRO A 1 370 ? -36.633 -1.777 13.678 1.00 51.41 370 PRO A O 1
ATOM 2964 N N . LEU A 1 371 ? -35.495 -2.719 15.379 1.00 54.88 371 LEU A N 1
ATOM 2965 C CA . LEU A 1 371 ? -34.860 -1.491 15.888 1.00 54.88 371 LEU A CA 1
ATOM 2966 C C . LEU A 1 371 ? -33.983 -0.785 14.828 1.00 54.88 371 LEU A C 1
ATOM 2968 O O . LEU A 1 371 ? -33.722 0.418 14.907 1.00 54.88 371 LEU A O 1
ATOM 2972 N N . PHE A 1 372 ? -33.545 -1.545 13.823 1.00 61.19 372 PHE A N 1
ATOM 2973 C CA . PHE A 1 372 ? -32.671 -1.107 12.745 1.00 61.19 372 PHE A CA 1
ATOM 2974 C C . PHE A 1 372 ? -33.239 -1.521 11.395 1.00 61.19 372 PHE A C 1
ATOM 2976 O O . PHE A 1 372 ? -33.678 -2.658 11.211 1.00 61.19 372 PHE A O 1
ATOM 2983 N N . GLU A 1 373 ? -33.137 -0.628 10.420 1.00 66.75 373 GLU A N 1
ATOM 2984 C CA . GLU A 1 373 ? -33.382 -0.965 9.028 1.00 66.75 373 GLU A CA 1
ATOM 2985 C C . GLU A 1 373 ? -32.066 -1.351 8.364 1.00 66.75 373 GLU A C 1
ATOM 2987 O O . GLU A 1 373 ? -31.103 -0.586 8.361 1.00 66.75 373 GLU A O 1
ATOM 2992 N N . THR A 1 374 ? -32.014 -2.565 7.824 1.00 70.56 374 THR A N 1
ATOM 2993 C CA . THR A 1 374 ? -30.843 -3.073 7.114 1.00 70.56 374 THR A CA 1
ATOM 2994 C C . THR A 1 374 ? -31.097 -2.956 5.618 1.00 70.56 374 THR A C 1
ATOM 2996 O O . THR A 1 374 ? -31.977 -3.633 5.093 1.00 70.56 374 THR A O 1
ATOM 2999 N N . ARG A 1 375 ? -30.320 -2.123 4.923 1.00 71.12 375 ARG A N 1
ATOM 3000 C CA . ARG A 1 375 ? -30.416 -1.940 3.471 1.00 71.12 375 ARG A CA 1
ATOM 3001 C C . ARG A 1 375 ? -29.168 -2.494 2.778 1.00 71.12 375 ARG A C 1
ATOM 3003 O O . ARG A 1 375 ? -28.052 -2.259 3.253 1.00 71.12 375 ARG A O 1
ATOM 3010 N N . PRO A 1 376 ? -29.310 -3.232 1.663 1.00 76.06 376 PRO A N 1
ATOM 3011 C CA . PRO A 1 376 ? -28.158 -3.605 0.854 1.00 76.06 376 PRO A CA 1
ATOM 3012 C C . PRO A 1 376 ? -27.492 -2.343 0.293 1.00 76.06 376 PRO A C 1
ATOM 3014 O O . PRO A 1 376 ? -28.163 -1.356 -0.013 1.00 76.06 376 PRO A O 1
ATOM 3017 N N . ALA A 1 377 ? -26.168 -2.370 0.155 1.00 72.12 377 ALA A N 1
ATOM 3018 C CA . ALA A 1 377 ? -25.452 -1.271 -0.475 1.00 72.12 377 ALA A CA 1
ATOM 3019 C C . ALA A 1 377 ? -25.875 -1.087 -1.941 1.00 72.12 377 ALA A C 1
ATOM 3021 O O . ALA A 1 377 ? -25.981 -2.058 -2.698 1.00 72.12 377 ALA A O 1
ATOM 3022 N N . ARG A 1 378 ? -26.083 0.172 -2.348 1.00 75.19 378 ARG A N 1
ATOM 3023 C CA . ARG A 1 378 ? -26.269 0.541 -3.760 1.00 75.19 378 ARG A CA 1
ATOM 3024 C C . ARG A 1 378 ? -24.984 0.231 -4.541 1.00 75.19 378 ARG A C 1
ATOM 3026 O O . ARG A 1 378 ? -23.894 0.354 -3.994 1.00 75.19 378 ARG A O 1
ATOM 3033 N N . GLY A 1 379 ? -25.112 -0.204 -5.797 1.00 79.50 379 GLY A N 1
ATOM 3034 C CA . GLY A 1 379 ? -23.963 -0.534 -6.659 1.00 79.50 379 GLY A CA 1
ATOM 3035 C C . GLY A 1 379 ? -23.350 -1.926 -6.447 1.00 79.50 379 GLY A C 1
ATOM 3036 O O . GLY A 1 379 ? -22.332 -2.247 -7.053 1.00 79.50 379 GLY A O 1
ATOM 3037 N N . ARG A 1 380 ? -23.969 -2.796 -5.634 1.00 82.38 380 ARG A N 1
ATOM 3038 C CA . ARG A 1 380 ? -23.460 -4.154 -5.366 1.00 82.38 380 ARG A CA 1
ATOM 3039 C C . ARG A 1 380 ? -23.241 -4.987 -6.635 1.00 82.38 380 ARG A C 1
ATOM 3041 O O . ARG A 1 380 ? -22.218 -5.653 -6.741 1.00 82.38 380 ARG A O 1
ATOM 3048 N N . GLN A 1 381 ? -24.193 -4.969 -7.568 1.00 86.00 381 GLN A N 1
ATOM 3049 C CA . GLN A 1 381 ? -24.090 -5.737 -8.816 1.00 86.00 381 GLN A CA 1
ATOM 3050 C C . GLN A 1 381 ? -22.922 -5.244 -9.677 1.00 86.00 381 GLN A C 1
ATOM 3052 O O . GLN A 1 381 ? -22.147 -6.055 -10.172 1.00 86.00 381 GLN A O 1
ATOM 3057 N N . LEU A 1 382 ? -22.736 -3.923 -9.768 1.00 87.62 382 LEU A N 1
ATOM 3058 C CA . LEU A 1 382 ? -21.610 -3.317 -10.479 1.00 87.62 382 LEU A CA 1
ATOM 3059 C C . LEU A 1 382 ? -20.267 -3.764 -9.883 1.00 87.62 382 LEU A C 1
ATOM 3061 O O . LEU A 1 382 ? -19.387 -4.199 -10.619 1.00 87.62 382 LEU A O 1
ATOM 3065 N N . PHE A 1 383 ? -20.133 -3.744 -8.551 1.00 86.69 383 PHE A N 1
ATOM 3066 C CA . PHE A 1 383 ? -18.929 -4.239 -7.873 1.00 86.69 383 PHE A CA 1
ATOM 3067 C C . PHE A 1 383 ? -18.673 -5.729 -8.144 1.00 86.69 383 PHE A C 1
ATOM 3069 O O . PHE A 1 383 ? -17.527 -6.134 -8.339 1.00 86.69 383 PHE A O 1
ATOM 3076 N N . GLN A 1 384 ? -19.722 -6.556 -8.154 1.00 90.00 384 GLN A N 1
ATOM 3077 C CA . GLN A 1 384 ? -19.601 -7.990 -8.426 1.00 90.00 384 GLN A CA 1
ATOM 3078 C C . GLN A 1 384 ? -19.159 -8.264 -9.868 1.00 90.00 384 GLN A C 1
ATOM 3080 O O . GLN A 1 384 ? -18.279 -9.097 -10.068 1.00 90.00 384 GLN A O 1
ATOM 3085 N N . LEU A 1 385 ? -19.707 -7.539 -10.849 1.00 92.00 385 LEU A N 1
ATOM 3086 C CA . LEU A 1 385 ? -19.299 -7.636 -12.255 1.00 92.00 385 LEU A CA 1
ATOM 3087 C C . LEU A 1 385 ? -17.847 -7.187 -12.451 1.00 92.00 385 LEU A C 1
ATOM 3089 O O . LEU A 1 385 ? -17.062 -7.916 -13.050 1.00 92.00 385 LEU A O 1
ATOM 3093 N N . PHE A 1 386 ? -17.468 -6.046 -11.869 1.00 92.38 386 PHE A N 1
ATOM 3094 C CA . PHE A 1 386 ? -16.082 -5.570 -11.844 1.00 92.38 386 PHE A CA 1
ATOM 3095 C C . PHE A 1 386 ? -15.132 -6.598 -11.205 1.00 92.38 386 PHE A C 1
ATOM 3097 O O . PHE A 1 386 ? -14.067 -6.902 -11.733 1.00 92.38 386 PHE A O 1
ATOM 3104 N N . SER A 1 387 ? -15.524 -7.186 -10.074 1.00 91.38 387 SER A N 1
ATOM 3105 C CA . SER A 1 387 ? -14.708 -8.197 -9.390 1.00 91.38 387 SER A CA 1
ATOM 3106 C C . SER A 1 387 ? -14.585 -9.487 -10.205 1.00 91.38 387 SER A C 1
ATOM 3108 O O . SER A 1 387 ? -13.533 -10.125 -10.199 1.00 91.38 387 SER A O 1
ATOM 3110 N N . ALA A 1 388 ? -15.637 -9.886 -10.922 1.00 93.94 388 ALA A N 1
ATOM 3111 C CA . ALA A 1 388 ? -15.587 -11.038 -11.814 1.00 93.94 388 ALA A CA 1
ATOM 3112 C C . ALA A 1 388 ? -14.662 -10.772 -13.013 1.00 93.94 388 ALA A C 1
ATOM 3114 O O . ALA A 1 388 ? -13.820 -11.615 -13.321 1.00 93.94 388 ALA A O 1
ATOM 3115 N N . SER A 1 389 ? -14.747 -9.590 -13.636 1.00 95.94 389 SER A N 1
ATOM 3116 C CA . SER A 1 389 ? -13.912 -9.250 -14.793 1.00 95.94 389 SER A CA 1
ATOM 3117 C C . SER A 1 389 ? -12.426 -9.156 -14.436 1.00 95.94 389 SER A C 1
ATOM 3119 O O . SER A 1 389 ? -11.587 -9.715 -15.146 1.00 95.94 389 SER A O 1
ATOM 3121 N N . ILE A 1 390 ? -12.081 -8.543 -13.297 1.00 94.44 390 ILE A N 1
ATOM 3122 C CA . ILE A 1 390 ? -10.695 -8.499 -12.808 1.00 94.44 390 ILE A CA 1
ATOM 3123 C C . ILE A 1 390 ? -10.189 -9.910 -12.477 1.00 94.44 390 ILE A C 1
ATOM 3125 O O . ILE A 1 390 ? -9.079 -10.250 -12.878 1.00 94.44 390 ILE A O 1
ATOM 3129 N N . SER A 1 391 ? -10.997 -10.760 -11.828 1.00 94.56 391 SER A N 1
ATOM 3130 C CA . SER A 1 391 ? -10.616 -12.154 -11.528 1.00 94.56 391 SER A CA 1
ATOM 3131 C C . SER A 1 391 ? -10.275 -12.947 -12.794 1.00 94.56 391 SER A C 1
ATOM 3133 O O . SER A 1 391 ? -9.229 -13.588 -12.853 1.00 94.56 391 SER A O 1
ATOM 3135 N N . ILE A 1 392 ? -11.129 -12.868 -13.821 1.00 96.06 392 ILE A N 1
ATOM 3136 C CA . ILE A 1 392 ? -10.909 -13.541 -15.112 1.00 96.06 392 ILE A CA 1
ATOM 3137 C C . ILE A 1 392 ? -9.615 -13.036 -15.761 1.00 96.06 392 ILE A C 1
ATOM 3139 O O . ILE A 1 392 ? -8.807 -13.820 -16.256 1.00 96.06 392 ILE A O 1
ATOM 3143 N N . THR A 1 393 ? -9.384 -11.726 -15.710 1.00 95.81 393 THR A N 1
ATOM 3144 C CA . THR A 1 393 ? -8.197 -11.113 -16.312 1.00 95.81 393 THR A CA 1
ATOM 3145 C C . THR A 1 393 ? -6.906 -11.503 -15.587 1.00 95.81 393 THR A C 1
ATOM 3147 O O . THR A 1 393 ? -5.896 -11.772 -16.235 1.00 95.81 393 THR A O 1
ATOM 3150 N N . ILE A 1 394 ? -6.937 -11.624 -14.256 1.00 95.31 394 ILE A N 1
ATOM 3151 C CA . ILE A 1 394 ? -5.816 -12.154 -13.464 1.00 95.31 394 ILE A CA 1
ATOM 3152 C C . ILE A 1 394 ? -5.475 -13.587 -13.897 1.00 95.31 394 ILE A C 1
ATOM 3154 O O . ILE A 1 394 ? -4.297 -13.909 -14.049 1.00 95.31 394 ILE A O 1
ATOM 3158 N N . CYS A 1 395 ? -6.474 -14.435 -14.168 1.00 96.56 395 CYS A N 1
ATOM 3159 C CA . CYS A 1 395 ? -6.221 -15.779 -14.688 1.00 96.56 395 CYS A CA 1
ATOM 3160 C C . CYS A 1 395 ? -5.493 -15.745 -16.041 1.00 96.56 395 CYS A C 1
ATOM 3162 O O . CYS A 1 395 ? -4.547 -16.506 -16.228 1.00 96.56 395 CYS A O 1
ATOM 3164 N N . PHE A 1 396 ? -5.860 -14.839 -16.956 1.00 97.06 396 PHE A N 1
ATOM 3165 C CA . PHE A 1 396 ? -5.128 -14.663 -18.217 1.00 97.06 396 PHE A CA 1
ATOM 3166 C C . PHE A 1 396 ? -3.676 -14.217 -18.000 1.00 97.06 396 PHE A C 1
ATOM 3168 O O . PHE A 1 396 ? -2.780 -14.725 -18.672 1.00 97.06 396 PHE A O 1
ATOM 3175 N N . ILE A 1 397 ? -3.419 -13.330 -17.033 1.00 95.62 397 ILE A N 1
ATOM 3176 C CA . ILE A 1 397 ? -2.051 -12.930 -16.662 1.00 95.62 397 ILE A CA 1
ATOM 3177 C C . ILE A 1 397 ? -1.252 -14.142 -16.163 1.00 95.62 397 ILE A C 1
ATOM 3179 O O . ILE A 1 397 ? -0.108 -14.334 -16.569 1.00 95.62 397 ILE A O 1
ATOM 3183 N N . TRP A 1 398 ? -1.845 -15.008 -15.339 1.00 96.06 398 TRP A N 1
ATOM 3184 C CA . TRP A 1 398 ? -1.171 -16.229 -14.886 1.00 96.06 398 TRP A CA 1
ATOM 3185 C C . TRP A 1 398 ? -0.885 -17.201 -16.030 1.00 96.06 398 TRP A C 1
ATOM 3187 O O . TRP A 1 398 ? 0.218 -17.741 -16.106 1.00 96.06 398 TRP A O 1
ATOM 3197 N N . VAL A 1 399 ? -1.839 -17.390 -16.947 1.00 96.56 399 VAL A N 1
ATOM 3198 C CA . VAL A 1 399 ? -1.631 -18.210 -18.150 1.00 96.56 399 VAL A CA 1
ATOM 3199 C C . VAL A 1 399 ? -0.468 -17.657 -18.971 1.00 96.56 399 VAL A C 1
ATOM 3201 O O . VAL A 1 399 ? 0.409 -18.427 -19.361 1.00 96.56 399 VAL A O 1
ATOM 3204 N N . TYR A 1 400 ? -0.395 -16.338 -19.167 1.00 95.44 400 TYR A N 1
ATOM 3205 C CA . TYR A 1 400 ? 0.741 -15.693 -19.826 1.00 95.44 400 TYR A CA 1
ATOM 3206 C C . TYR A 1 400 ? 2.066 -15.993 -19.110 1.00 95.44 400 TYR A C 1
ATOM 3208 O O . TYR A 1 400 ? 3.032 -16.418 -19.741 1.00 95.44 400 TYR A O 1
ATOM 3216 N N . ARG A 1 401 ? 2.118 -15.834 -17.782 1.00 94.94 401 ARG A N 1
ATOM 3217 C CA . ARG A 1 401 ? 3.343 -16.050 -16.992 1.00 94.94 401 ARG A CA 1
ATOM 3218 C C . ARG A 1 401 ? 3.885 -17.468 -17.082 1.00 94.94 401 ARG A C 1
ATOM 3220 O O . ARG A 1 401 ? 5.104 -17.636 -17.107 1.00 94.94 401 ARG A O 1
ATOM 3227 N N . VAL A 1 402 ? 2.993 -18.455 -17.123 1.00 94.44 402 VAL A N 1
ATOM 3228 C CA . VAL A 1 402 ? 3.352 -19.871 -17.255 1.00 94.44 402 VAL A CA 1
ATOM 3229 C C . VAL A 1 402 ? 3.722 -20.213 -18.701 1.00 94.44 402 VAL A C 1
ATOM 3231 O O . VAL A 1 402 ? 4.687 -20.937 -18.921 1.00 94.44 402 VAL A O 1
ATOM 3234 N N . SER A 1 403 ? 3.005 -19.665 -19.686 1.00 92.94 403 SER A N 1
ATOM 3235 C CA . SER A 1 403 ? 3.207 -19.989 -21.109 1.00 92.94 403 SER A CA 1
ATOM 3236 C C . SER A 1 403 ? 4.481 -19.375 -21.692 1.00 92.94 403 SER A C 1
ATOM 3238 O O . SER A 1 403 ? 5.127 -19.987 -22.536 1.00 92.94 403 SER A O 1
ATOM 3240 N N . TYR A 1 404 ? 4.861 -18.178 -21.239 1.00 90.31 404 TYR A N 1
ATOM 3241 C CA . TYR A 1 404 ? 6.034 -17.439 -21.724 1.00 90.31 404 TYR A CA 1
ATOM 3242 C C . TYR A 1 404 ? 7.217 -17.522 -20.755 1.00 90.31 404 TYR A C 1
ATOM 3244 O O . TYR A 1 404 ? 8.021 -16.596 -20.652 1.00 90.31 404 TYR A O 1
ATOM 3252 N N . PHE A 1 405 ? 7.314 -18.622 -20.010 1.00 89.19 405 PHE A N 1
ATOM 3253 C CA . PHE A 1 405 ? 8.384 -18.812 -19.044 1.00 89.19 405 PHE A CA 1
ATOM 3254 C C . PHE A 1 405 ? 9.767 -18.841 -19.741 1.00 89.19 405 PHE A C 1
ATOM 3256 O O . PHE A 1 405 ? 9.933 -19.589 -20.709 1.00 89.19 405 PHE A O 1
ATOM 3263 N N . PRO A 1 406 ? 10.766 -18.055 -19.283 1.00 86.12 406 PRO A N 1
ATOM 3264 C CA . PRO A 1 406 ? 12.062 -17.956 -19.956 1.00 86.12 406 PRO A CA 1
ATOM 3265 C C . PRO A 1 406 ? 12.816 -19.290 -20.065 1.00 86.12 406 PRO A C 1
ATOM 3267 O O . PRO A 1 406 ? 12.746 -20.142 -19.174 1.00 86.12 406 PRO A O 1
ATOM 3270 N N . ALA A 1 407 ? 13.591 -19.442 -21.146 1.00 79.94 407 ALA A N 1
ATOM 3271 C CA . ALA A 1 407 ? 14.408 -20.627 -21.411 1.00 79.94 407 ALA A CA 1
ATOM 3272 C C . ALA A 1 407 ? 15.447 -20.888 -20.300 1.00 79.94 407 ALA A C 1
ATOM 3274 O O . ALA A 1 407 ? 15.936 -19.967 -19.643 1.00 79.94 407 ALA A O 1
ATOM 3275 N N . ALA A 1 408 ? 15.815 -22.161 -20.107 1.00 69.69 408 ALA A N 1
ATOM 3276 C CA . ALA A 1 408 ? 16.647 -22.608 -18.984 1.00 69.69 408 ALA A CA 1
ATOM 3277 C C . ALA A 1 408 ? 18.053 -21.977 -18.937 1.00 69.69 408 ALA A C 1
ATOM 3279 O O . ALA A 1 408 ? 18.633 -21.861 -17.857 1.00 69.69 408 ALA A O 1
ATOM 3280 N N . GLU A 1 409 ? 18.575 -21.543 -20.083 1.00 66.62 409 GLU A N 1
ATOM 3281 C CA . GLU A 1 409 ? 19.918 -20.975 -20.233 1.00 66.62 409 GLU A CA 1
ATOM 3282 C C . GLU A 1 409 ? 20.032 -19.549 -19.656 1.00 66.62 409 GLU A C 1
ATOM 3284 O O . GLU A 1 409 ? 21.095 -19.145 -19.185 1.00 66.62 409 GLU A O 1
ATOM 3289 N N . ALA A 1 410 ? 18.925 -18.800 -19.579 1.00 76.50 410 ALA A N 1
ATOM 3290 C CA . ALA A 1 410 ? 18.898 -17.426 -19.078 1.00 76.50 410 ALA A CA 1
ATOM 3291 C C . ALA A 1 410 ? 18.612 -17.370 -17.564 1.00 76.50 410 ALA A C 1
ATOM 3293 O O . ALA A 1 410 ? 17.561 -16.898 -17.124 1.00 76.50 410 ALA A O 1
ATOM 3294 N N . LYS A 1 411 ? 19.559 -17.842 -16.735 1.00 81.56 411 LYS A N 1
ATOM 3295 C CA . LYS A 1 411 ? 19.376 -17.950 -15.268 1.00 81.56 411 LYS A CA 1
ATOM 3296 C C . LYS A 1 411 ? 18.864 -16.653 -14.624 1.00 81.56 411 LYS A C 1
ATOM 3298 O O . LYS A 1 411 ? 17.907 -16.697 -13.858 1.00 81.56 411 LYS A O 1
ATOM 3303 N N . ALA A 1 412 ? 19.467 -15.503 -14.935 1.00 83.50 412 ALA A N 1
ATOM 3304 C CA . ALA A 1 412 ? 19.088 -14.221 -14.329 1.00 83.50 412 ALA A CA 1
ATOM 3305 C C . ALA A 1 412 ? 17.675 -13.758 -14.735 1.00 83.50 412 ALA A C 1
ATOM 3307 O O . ALA A 1 412 ? 16.902 -13.363 -13.868 1.00 83.50 412 ALA A O 1
ATOM 3308 N N . GLU A 1 413 ? 17.331 -13.851 -16.025 1.00 86.19 413 GLU A N 1
ATOM 3309 C CA . GLU A 1 413 ? 15.998 -13.517 -16.560 1.00 86.19 413 GLU A CA 1
ATOM 3310 C C . GLU A 1 413 ? 14.914 -14.421 -15.953 1.00 86.19 413 GLU A C 1
ATOM 3312 O O . GLU A 1 413 ? 13.817 -13.978 -15.625 1.00 86.19 413 GLU A O 1
ATOM 3317 N N . ARG A 1 414 ? 15.241 -15.695 -15.718 1.00 89.12 414 ARG A N 1
ATOM 3318 C CA . ARG A 1 414 ? 14.333 -16.657 -15.091 1.00 89.12 414 ARG A CA 1
ATOM 3319 C C . ARG A 1 414 ? 14.026 -16.311 -13.634 1.00 89.12 414 ARG A C 1
ATOM 3321 O O . ARG A 1 414 ? 12.869 -16.385 -13.227 1.00 89.12 414 ARG A O 1
ATOM 3328 N N . TRP A 1 415 ? 15.031 -15.926 -12.846 1.00 90.19 415 TRP A N 1
ATOM 3329 C CA . TRP A 1 415 ? 14.817 -15.512 -11.455 1.00 90.19 415 TRP A CA 1
ATOM 3330 C C . TRP A 1 415 ? 14.036 -14.200 -11.357 1.00 90.19 415 TRP A C 1
ATOM 3332 O O . TRP A 1 415 ? 13.178 -14.074 -10.481 1.00 90.19 415 TRP A O 1
ATOM 3342 N N . THR A 1 416 ? 14.278 -13.246 -12.265 1.00 92.00 416 THR A N 1
ATOM 3343 C CA . THR A 1 416 ? 13.499 -12.000 -12.304 1.00 92.00 416 THR A CA 1
ATOM 3344 C C . THR A 1 416 ? 12.052 -12.243 -12.738 1.00 92.00 416 THR A C 1
ATOM 3346 O O . THR A 1 416 ? 11.122 -11.690 -12.153 1.00 92.00 416 THR A O 1
ATOM 3349 N N . TRP A 1 417 ? 11.831 -13.133 -13.706 1.00 93.75 417 TRP A N 1
ATOM 3350 C CA . TRP A 1 417 ? 10.490 -13.548 -14.116 1.00 93.75 417 TRP A CA 1
ATOM 3351 C C . TRP A 1 417 ? 9.737 -14.271 -12.995 1.00 93.75 417 TRP A C 1
ATOM 3353 O O . TRP A 1 417 ? 8.582 -13.950 -12.714 1.00 93.75 417 TRP A O 1
ATOM 3363 N N . LEU A 1 418 ? 10.396 -15.219 -12.317 1.00 93.81 418 LEU A N 1
ATOM 3364 C CA . LEU A 1 418 ? 9.807 -15.970 -11.208 1.00 93.81 418 LEU A CA 1
ATOM 3365 C C . LEU A 1 418 ? 9.450 -15.053 -10.037 1.00 93.81 418 LEU A C 1
ATOM 3367 O O . LEU A 1 418 ? 8.358 -15.167 -9.487 1.00 93.81 418 LEU A O 1
ATOM 3371 N N . GLY A 1 419 ? 10.340 -14.129 -9.667 1.00 94.31 419 GLY A N 1
ATOM 3372 C CA . GLY A 1 419 ? 10.061 -13.175 -8.596 1.00 94.31 419 GLY A CA 1
ATOM 3373 C C . GLY A 1 419 ? 8.887 -12.250 -8.928 1.00 94.31 419 GLY A C 1
ATOM 3374 O O . GLY A 1 419 ? 8.036 -12.024 -8.068 1.00 94.31 419 GLY A O 1
ATOM 3375 N N . LEU A 1 420 ? 8.774 -11.792 -10.182 1.00 95.00 420 LEU A N 1
ATOM 3376 C CA . LEU A 1 420 ? 7.627 -10.992 -10.620 1.00 95.00 420 LEU A CA 1
ATOM 3377 C C . LEU A 1 420 ? 6.329 -11.804 -10.563 1.00 95.00 420 LEU A C 1
ATOM 3379 O O . LEU A 1 420 ? 5.320 -11.317 -10.057 1.00 95.00 420 LEU A O 1
ATOM 3383 N N . PHE A 1 421 ? 6.367 -13.058 -11.016 1.00 96.12 421 PHE A N 1
ATOM 3384 C CA . PHE A 1 421 ? 5.212 -13.947 -10.950 1.00 96.12 421 PHE A CA 1
ATOM 3385 C C . PHE A 1 421 ? 4.785 -14.231 -9.500 1.00 96.12 421 PHE A C 1
ATOM 3387 O O . PHE A 1 421 ? 3.598 -14.190 -9.187 1.00 96.12 421 PHE A O 1
ATOM 3394 N N . LEU A 1 422 ? 5.732 -14.432 -8.577 1.00 96.19 422 LEU A N 1
ATOM 3395 C CA . LEU A 1 422 ? 5.437 -14.577 -7.146 1.00 96.19 422 LEU A CA 1
ATOM 3396 C C . LEU A 1 422 ? 4.805 -13.308 -6.554 1.00 96.19 422 LEU A C 1
ATOM 3398 O O . LEU A 1 422 ? 3.869 -13.408 -5.758 1.00 96.19 422 LEU A O 1
ATOM 3402 N N . ALA A 1 423 ? 5.265 -12.120 -6.959 1.00 95.75 423 ALA A N 1
ATOM 3403 C CA . ALA A 1 423 ? 4.651 -10.857 -6.555 1.00 95.75 423 ALA A CA 1
ATOM 3404 C C . ALA A 1 423 ? 3.204 -10.728 -7.075 1.00 95.75 423 ALA A C 1
ATOM 3406 O O . ALA A 1 423 ? 2.315 -10.317 -6.328 1.00 95.75 423 ALA A O 1
ATOM 3407 N N . GLU A 1 424 ? 2.940 -11.135 -8.320 1.00 95.25 424 GLU A N 1
ATOM 3408 C CA . GLU A 1 424 ? 1.594 -11.169 -8.910 1.00 95.25 424 GLU A CA 1
ATOM 3409 C C . GLU A 1 424 ? 0.671 -12.170 -8.209 1.00 95.25 424 GLU A C 1
ATOM 3411 O O . GLU A 1 424 ? -0.482 -11.842 -7.911 1.00 95.25 424 GLU A O 1
ATOM 3416 N N . LEU A 1 425 ? 1.167 -13.370 -7.893 1.00 96.25 425 LEU A N 1
ATOM 3417 C CA . LEU A 1 425 ? 0.433 -14.370 -7.116 1.00 96.25 425 LEU A CA 1
ATOM 3418 C C . LEU A 1 425 ? 0.090 -13.838 -5.723 1.00 96.25 425 LEU A C 1
ATOM 3420 O O . LEU A 1 425 ? -1.052 -13.972 -5.279 1.00 96.25 425 LEU A O 1
ATOM 3424 N N . TRP A 1 426 ? 1.041 -13.173 -5.062 1.00 96.44 426 TRP A N 1
ATOM 3425 C CA . TRP A 1 426 ? 0.807 -12.539 -3.769 1.00 96.44 426 TRP A CA 1
ATOM 3426 C C . TRP A 1 426 ? -0.264 -11.447 -3.854 1.00 96.44 426 TRP A C 1
ATOM 3428 O O . TRP A 1 426 ? -1.204 -11.445 -3.057 1.00 96.44 426 TRP A O 1
ATOM 3438 N N . PHE A 1 427 ? -0.179 -10.541 -4.834 1.00 94.38 427 PHE A N 1
ATOM 3439 C CA . PHE A 1 427 ? -1.198 -9.505 -5.021 1.00 94.38 427 PHE A CA 1
ATOM 3440 C C . PHE A 1 427 ? -2.573 -10.083 -5.334 1.00 94.38 427 PHE A C 1
ATOM 3442 O O . PHE A 1 427 ? -3.570 -9.590 -4.811 1.00 94.38 427 PHE A O 1
ATOM 3449 N N . SER A 1 428 ? -2.630 -11.150 -6.124 1.00 93.94 428 SER A N 1
ATOM 3450 C CA . SER A 1 428 ? -3.875 -11.833 -6.467 1.00 93.94 428 SER A CA 1
ATOM 3451 C C . SER A 1 428 ? -4.495 -12.531 -5.255 1.00 93.94 428 SER A C 1
ATOM 3453 O O . SER A 1 428 ? -5.702 -12.427 -5.026 1.00 93.94 428 SER A O 1
ATOM 3455 N N . PHE A 1 429 ? -3.677 -13.190 -4.429 1.00 93.94 429 PHE A N 1
ATOM 3456 C CA . PHE A 1 429 ? -4.102 -13.763 -3.152 1.00 93.94 429 PHE A CA 1
ATOM 3457 C C . PHE A 1 429 ? -4.624 -12.676 -2.208 1.00 93.94 429 PHE A C 1
ATOM 3459 O O . PHE A 1 429 ? -5.739 -12.779 -1.692 1.00 93.94 429 PHE A O 1
ATOM 3466 N N . TYR A 1 430 ? -3.854 -11.600 -2.034 1.00 92.56 430 TYR A N 1
ATOM 3467 C CA . TYR A 1 430 ? -4.233 -10.479 -1.186 1.00 92.56 430 TYR A CA 1
ATOM 3468 C C . TYR A 1 430 ? -5.548 -9.844 -1.652 1.00 92.56 430 TYR A C 1
ATOM 3470 O O . TYR A 1 430 ? -6.453 -9.630 -0.849 1.00 92.56 430 TYR A O 1
ATOM 3478 N N . TRP A 1 431 ? -5.692 -9.599 -2.955 1.00 91.38 431 TRP A N 1
ATOM 3479 C CA . TRP A 1 431 ? -6.909 -9.054 -3.549 1.00 91.38 431 TRP A CA 1
ATOM 3480 C C . TRP A 1 431 ? -8.105 -10.011 -3.420 1.00 91.38 431 TRP A C 1
ATOM 3482 O O . TRP A 1 431 ? -9.212 -9.586 -3.106 1.00 91.38 431 TRP A O 1
ATOM 3492 N N . SER A 1 432 ? -7.897 -11.322 -3.528 1.00 90.81 432 SER A N 1
ATOM 3493 C CA . SER A 1 432 ? -8.959 -12.307 -3.275 1.00 90.81 432 SER A CA 1
ATOM 3494 C C . SER A 1 432 ? -9.462 -12.245 -1.829 1.00 90.81 432 SER A C 1
ATOM 3496 O O . SER A 1 432 ? -10.668 -12.305 -1.581 1.00 90.81 432 SER A O 1
ATOM 3498 N N . LEU A 1 433 ? -8.562 -12.050 -0.856 1.00 89.19 433 LEU A N 1
ATOM 3499 C CA . LEU A 1 433 ? -8.959 -11.814 0.533 1.00 89.19 433 LEU A CA 1
ATOM 3500 C C . LEU A 1 433 ? -9.744 -10.501 0.688 1.00 89.19 433 LEU A C 1
ATOM 3502 O O . LEU A 1 433 ? -10.672 -10.442 1.500 1.00 89.19 433 LEU A O 1
ATOM 3506 N N . THR A 1 434 ? -9.421 -9.458 -0.090 1.00 85.38 434 THR A N 1
ATOM 3507 C CA . THR A 1 434 ? -10.167 -8.193 -0.036 1.00 85.38 434 THR A CA 1
ATOM 3508 C C . THR A 1 434 ? -11.572 -8.296 -0.639 1.00 85.38 434 THR A C 1
ATOM 3510 O O . THR A 1 434 ? -12.527 -7.714 -0.118 1.00 85.38 434 THR A O 1
ATOM 3513 N N . LEU A 1 435 ? -11.759 -9.116 -1.673 1.00 86.06 435 LEU A N 1
ATOM 3514 C CA . LEU A 1 435 ? -13.085 -9.374 -2.239 1.00 86.06 435 LEU A CA 1
ATOM 3515 C C . LEU A 1 435 ? -14.059 -9.953 -1.213 1.00 86.06 435 LEU A C 1
ATOM 3517 O O . LEU A 1 435 ? -15.230 -9.570 -1.181 1.00 86.06 435 LEU A O 1
ATOM 3521 N N . ILE A 1 436 ? -13.584 -10.845 -0.340 1.00 81.38 436 ILE A N 1
ATOM 3522 C CA . ILE A 1 436 ? -14.423 -11.534 0.648 1.00 81.38 436 ILE A CA 1
ATOM 3523 C C . ILE A 1 436 ? -15.133 -10.532 1.567 1.00 81.38 436 ILE A C 1
ATOM 3525 O O . ILE A 1 436 ? -16.310 -10.729 1.901 1.00 81.38 436 ILE A O 1
ATOM 3529 N N . PHE A 1 437 ? -14.460 -9.441 1.949 1.00 71.75 437 PHE A N 1
ATOM 3530 C CA . PHE A 1 437 ? -15.075 -8.413 2.787 1.00 71.75 437 PHE A CA 1
ATOM 3531 C C . PHE A 1 437 ? -16.023 -7.500 1.996 1.00 71.75 437 PHE A C 1
ATOM 3533 O O . PHE A 1 437 ? -17.115 -7.216 2.490 1.00 71.75 437 PHE A O 1
ATOM 3540 N N . LYS A 1 438 ? -15.677 -7.107 0.758 1.00 75.38 438 LYS A N 1
ATOM 3541 C CA . LYS A 1 438 ? -16.510 -6.213 -0.074 1.00 75.38 438 LYS A CA 1
ATOM 3542 C C . LYS A 1 438 ? -17.700 -6.905 -0.758 1.00 75.38 438 LYS A C 1
ATOM 3544 O O . LYS A 1 438 ? -18.617 -6.228 -1.203 1.00 75.38 438 LYS A O 1
ATOM 3549 N N . TRP A 1 439 ? -17.745 -8.241 -0.815 1.00 78.75 439 TRP A N 1
ATOM 3550 C CA . TRP A 1 439 ? -18.709 -8.995 -1.642 1.00 78.75 439 TRP A CA 1
ATOM 3551 C C . TRP A 1 439 ? -20.197 -8.713 -1.377 1.00 78.75 439 TRP A C 1
ATOM 3553 O O . TRP A 1 439 ? -21.043 -8.850 -2.263 1.00 78.75 439 TRP A O 1
ATOM 3563 N N . ASN A 1 440 ? -20.558 -8.403 -0.130 1.00 75.50 440 ASN A N 1
ATOM 3564 C CA . ASN A 1 440 ? -21.949 -8.131 0.228 1.00 75.50 440 ASN A CA 1
ATOM 3565 C C . ASN A 1 440 ? -22.016 -7.033 1.293 1.00 75.50 440 ASN A C 1
ATOM 3567 O O . ASN A 1 440 ? -22.156 -7.357 2.480 1.00 75.50 440 ASN A O 1
ATOM 3571 N N . PRO A 1 441 ? -21.851 -5.768 0.876 1.00 70.44 441 PRO A N 1
ATOM 3572 C CA . PRO A 1 441 ? -21.857 -4.636 1.776 1.00 70.44 441 PRO A CA 1
ATOM 3573 C C . PRO A 1 441 ? -23.290 -4.298 2.200 1.00 70.44 441 PRO A C 1
ATOM 3575 O O . PRO A 1 441 ? -24.241 -4.410 1.420 1.00 70.44 441 PRO A O 1
ATOM 3578 N N . VAL A 1 442 ? -23.447 -3.897 3.458 1.00 67.81 442 VAL A N 1
ATOM 3579 C CA . VAL A 1 442 ? -24.749 -3.646 4.075 1.00 67.81 442 VAL A CA 1
ATOM 3580 C C . VAL A 1 442 ? -24.683 -2.357 4.882 1.00 67.81 442 VAL A C 1
ATOM 3582 O O . VAL A 1 442 ? -23.743 -2.159 5.650 1.00 67.81 442 VAL A O 1
ATOM 3585 N N . PHE A 1 443 ? -25.705 -1.517 4.739 1.00 66.38 443 PHE A N 1
ATOM 3586 C CA . PHE A 1 443 ? -25.914 -0.335 5.565 1.00 66.38 443 PHE A CA 1
ATOM 3587 C C . PHE A 1 443 ? -27.013 -0.585 6.587 1.00 66.38 443 PHE A C 1
ATOM 3589 O O . PHE A 1 443 ? -27.985 -1.294 6.316 1.00 66.38 443 PHE A O 1
ATOM 3596 N N . ARG A 1 444 ? -26.857 0.006 7.771 1.00 66.19 444 ARG A N 1
ATOM 3597 C CA . ARG A 1 444 ? -27.854 -0.054 8.836 1.00 66.19 444 ARG A CA 1
ATOM 3598 C C . ARG A 1 444 ? -28.191 1.350 9.301 1.00 66.19 444 ARG A C 1
ATOM 3600 O O . ARG A 1 444 ? -27.290 2.108 9.646 1.00 66.19 444 ARG A O 1
ATOM 3607 N N . THR A 1 445 ? -29.481 1.652 9.331 1.00 62.06 445 THR A N 1
ATOM 3608 C CA . THR A 1 445 ? -30.023 2.918 9.830 1.00 62.06 445 THR A CA 1
ATOM 3609 C C . THR A 1 445 ? -30.829 2.644 11.095 1.00 62.06 445 THR A C 1
ATOM 3611 O O . THR A 1 445 ? -31.499 1.613 11.199 1.00 62.06 445 THR A O 1
ATOM 3614 N N . ILE A 1 446 ? -30.746 3.535 12.079 1.00 62.34 446 ILE A N 1
ATOM 3615 C CA . ILE A 1 446 ? -31.470 3.398 13.350 1.00 62.34 446 ILE A CA 1
ATOM 3616 C C . ILE A 1 446 ? -32.889 3.931 13.182 1.00 62.34 446 ILE A C 1
ATOM 3618 O O . ILE A 1 446 ? -33.061 5.024 12.654 1.00 62.34 446 ILE A O 1
ATOM 3622 N N . LYS A 1 447 ? -33.891 3.181 13.663 1.00 51.75 447 LYS A N 1
ATOM 3623 C CA . LYS A 1 447 ? -35.278 3.669 13.770 1.00 51.75 447 LYS A CA 1
ATOM 3624 C C . LYS A 1 447 ? -35.616 4.218 15.162 1.00 51.75 447 LYS A C 1
ATOM 3626 O O . LYS A 1 447 ? -36.415 5.142 15.247 1.00 51.75 447 LYS A O 1
ATOM 3631 N N . LYS A 1 448 ? -35.007 3.695 16.240 1.00 44.22 448 LYS A N 1
ATOM 3632 C CA . LYS A 1 448 ? -35.085 4.233 17.620 1.00 44.22 448 LYS A CA 1
ATOM 3633 C C . LYS A 1 448 ? -33.779 3.995 18.394 1.00 44.22 448 LYS A C 1
ATOM 3635 O O . LYS A 1 448 ? -33.167 2.938 18.256 1.00 44.22 448 LYS A O 1
ATOM 3640 N N . LEU A 1 449 ? -33.357 4.981 19.191 1.00 43.94 449 LEU A N 1
ATOM 3641 C CA . LEU A 1 449 ? -32.065 5.023 19.888 1.00 43.94 449 LEU A CA 1
ATOM 3642 C C . LEU A 1 449 ? -32.088 4.182 21.183 1.00 43.94 449 LEU A C 1
ATOM 3644 O O . LEU A 1 449 ? -32.817 4.509 22.111 1.00 43.94 449 LEU A O 1
ATOM 3648 N N . PHE A 1 450 ? -31.258 3.141 21.268 1.00 41.72 450 PHE A N 1
ATOM 3649 C CA . PHE A 1 450 ? -30.798 2.552 22.534 1.00 41.72 450 PHE A CA 1
ATOM 3650 C C . PHE A 1 450 ? -29.304 2.235 22.379 1.00 41.72 450 PHE A C 1
ATOM 3652 O O . PHE A 1 450 ? -28.917 1.473 21.492 1.00 41.72 450 PHE A O 1
ATOM 3659 N N . LEU A 1 451 ? -28.458 2.875 23.187 1.00 40.41 451 LEU A N 1
ATOM 3660 C CA . LEU A 1 451 ? -26.996 2.798 23.138 1.00 40.41 451 LEU A CA 1
ATOM 3661 C C . LEU A 1 451 ? -26.495 2.580 24.567 1.00 40.41 451 LEU A C 1
ATOM 3663 O O . LEU A 1 451 ? -26.317 3.528 25.319 1.00 40.41 451 LEU A O 1
ATOM 3667 N N . GLU A 1 452 ? -26.292 1.325 24.950 1.00 40.34 452 GLU A N 1
ATOM 3668 C CA . GLU A 1 452 ? -25.744 0.952 26.257 1.00 40.34 452 GLU A CA 1
ATOM 3669 C C . GLU A 1 452 ? -24.224 0.709 26.124 1.00 40.34 452 GLU A C 1
ATOM 3671 O O . GLU A 1 452 ? -23.797 -0.133 25.332 1.00 40.34 452 GLU A O 1
ATOM 3676 N N . TYR A 1 453 ? -23.442 1.465 26.914 1.00 34.72 453 TYR A N 1
ATOM 3677 C CA . TYR A 1 453 ? -21.981 1.403 27.143 1.00 34.72 453 TYR A CA 1
ATOM 3678 C C . TYR A 1 453 ? -21.029 1.953 26.052 1.00 34.72 453 TYR A C 1
ATOM 3680 O O . TYR A 1 453 ? -21.074 1.561 24.885 1.00 34.72 453 TYR A O 1
ATOM 3688 N N . LYS A 1 454 ? -20.092 2.836 26.454 1.00 42.69 454 LYS A N 1
ATOM 3689 C CA . LYS A 1 454 ? -19.023 3.410 25.605 1.00 42.69 454 LYS A CA 1
ATOM 3690 C C . LYS A 1 454 ? -17.647 3.244 26.273 1.00 42.69 454 LYS A C 1
ATOM 3692 O O . LYS A 1 454 ? -17.457 3.648 27.417 1.00 42.69 454 LYS A O 1
ATOM 3697 N N . PHE A 1 455 ? -16.687 2.666 25.551 1.00 36.00 455 PHE A N 1
ATOM 3698 C CA . PHE A 1 455 ? -15.302 2.472 26.004 1.00 36.00 455 PHE A CA 1
ATOM 3699 C C . PHE A 1 455 ? -14.382 3.491 25.315 1.00 36.00 455 PHE A C 1
ATOM 3701 O O . PHE A 1 455 ? -14.488 3.664 24.100 1.00 36.00 455 PHE A O 1
ATOM 3708 N N . VAL A 1 456 ? -13.498 4.156 26.065 1.00 39.22 456 VAL A N 1
ATOM 3709 C CA . VAL A 1 456 ? -12.533 5.135 25.533 1.00 39.22 456 VAL A CA 1
ATOM 3710 C C . VAL A 1 456 ? -11.131 4.654 25.905 1.00 39.22 456 VAL A C 1
ATOM 3712 O O . VAL A 1 456 ? -10.792 4.600 27.080 1.00 39.22 456 VAL A O 1
ATOM 3715 N N . SER A 1 457 ? -10.322 4.271 24.918 1.00 34.19 457 SER A N 1
ATOM 3716 C CA . SER A 1 457 ? -8.917 3.897 25.138 1.00 34.19 457 SER A CA 1
ATOM 3717 C C . SER A 1 457 ? -8.017 5.058 24.737 1.00 34.19 457 SER A C 1
ATOM 3719 O O . SER A 1 457 ? -8.262 5.684 23.706 1.00 34.19 457 SER A O 1
ATOM 3721 N N . THR A 1 458 ? -7.002 5.350 25.540 1.00 36.97 458 THR A N 1
ATOM 3722 C CA . THR A 1 458 ? -6.091 6.487 25.394 1.00 36.97 458 THR A CA 1
ATOM 3723 C C . THR A 1 458 ? -4.650 6.030 25.573 1.00 36.97 458 THR A C 1
ATOM 3725 O O . THR A 1 458 ? -4.364 5.048 26.258 1.00 36.97 458 THR A O 1
ATOM 3728 N N . ARG A 1 459 ? -3.726 6.751 24.941 1.00 38.38 459 ARG A N 1
ATOM 3729 C CA . ARG A 1 459 ? -2.283 6.494 25.021 1.00 38.38 459 ARG A CA 1
ATOM 3730 C C . ARG A 1 459 ? -1.593 7.630 25.791 1.00 38.38 459 ARG A C 1
ATOM 3732 O O . ARG A 1 459 ? -2.223 8.640 26.076 1.00 38.38 459 ARG A O 1
ATOM 3739 N N . ASP A 1 460 ? -0.330 7.422 26.161 1.00 35.84 460 ASP A N 1
ATOM 3740 C CA . ASP A 1 460 ? 0.601 8.345 26.843 1.00 35.84 460 ASP A CA 1
ATOM 3741 C C . ASP A 1 460 ? 0.401 9.855 26.519 1.00 35.84 460 ASP A C 1
ATOM 3743 O O . ASP A 1 460 ? 0.319 10.213 25.333 1.00 35.84 460 ASP A O 1
ATOM 3747 N N . PRO A 1 461 ? 0.345 10.755 27.531 1.00 37.09 461 PRO A N 1
ATOM 3748 C CA . PRO A 1 461 ? 0.060 12.173 27.331 1.00 37.09 461 PRO A CA 1
ATOM 3749 C C . PRO A 1 461 ? 1.177 12.973 26.660 1.00 37.09 461 PRO A C 1
ATOM 3751 O O . PRO A 1 461 ? 0.928 14.094 26.220 1.00 37.09 461 PRO A O 1
ATOM 3754 N N . GLY A 1 462 ? 2.388 12.420 26.526 1.00 41.41 462 GLY A N 1
ATOM 3755 C CA . GLY A 1 462 ? 3.428 13.025 25.687 1.00 41.41 462 GLY A CA 1
ATOM 3756 C C . GLY A 1 462 ? 3.094 12.984 24.186 1.00 41.41 462 GLY A C 1
ATOM 3757 O O . GLY A 1 462 ? 3.694 13.704 23.390 1.00 41.41 462 GLY A O 1
ATOM 3758 N N . ILE A 1 463 ? 2.133 12.144 23.779 1.00 45.81 463 ILE A N 1
ATOM 3759 C CA . ILE A 1 463 ? 1.746 11.915 22.375 1.00 45.81 463 ILE A CA 1
ATOM 3760 C C . ILE A 1 463 ? 0.356 12.490 22.080 1.00 45.81 463 ILE A C 1
ATOM 3762 O O . ILE A 1 463 ? 0.126 13.018 20.987 1.00 45.81 463 ILE A O 1
ATOM 3766 N N . GLU A 1 464 ? -0.567 12.364 23.033 1.00 50.69 464 GLU A N 1
ATOM 3767 C CA . GLU A 1 464 ? -1.919 12.919 22.982 1.00 50.69 464 GLU A CA 1
ATOM 3768 C C . GLU A 1 464 ? -2.090 13.900 24.141 1.00 50.69 464 GLU A C 1
ATOM 3770 O O . GLU A 1 464 ? -2.117 13.455 25.285 1.00 50.69 464 GLU A O 1
ATOM 3775 N N . PRO A 1 465 ? -2.219 15.217 23.898 1.00 62.12 465 PRO A N 1
ATOM 3776 C CA . PRO A 1 465 ? -2.357 16.156 24.998 1.00 62.12 465 PRO A CA 1
ATOM 3777 C C . PRO A 1 465 ? -3.585 15.766 25.841 1.00 62.12 465 PRO A C 1
ATOM 3779 O O . PRO A 1 465 ? -4.644 15.482 25.265 1.00 62.12 465 PRO A O 1
ATOM 3782 N N . PRO A 1 466 ? -3.484 15.756 27.185 1.00 65.69 466 PRO A N 1
ATOM 3783 C CA . PRO A 1 466 ? -4.561 15.304 28.069 1.00 65.69 466 PRO A CA 1
ATOM 3784 C C . PRO A 1 466 ? -5.913 15.963 27.774 1.00 65.69 466 PRO A C 1
ATOM 3786 O O . PRO A 1 466 ? -6.955 15.326 27.901 1.00 65.69 466 PRO A O 1
ATOM 3789 N N . ILE A 1 467 ? -5.899 17.209 27.287 1.00 68.19 467 ILE A N 1
ATOM 3790 C CA . ILE A 1 467 ? -7.087 17.957 26.857 1.00 68.19 467 ILE A CA 1
ATOM 3791 C C . ILE A 1 467 ? -7.933 17.195 25.816 1.00 68.19 467 ILE A C 1
ATOM 3793 O O . ILE A 1 467 ? -9.158 17.230 25.864 1.00 68.19 467 ILE A O 1
ATOM 3797 N N . MET A 1 468 ? -7.314 16.435 24.906 1.00 64.00 468 MET A N 1
ATOM 3798 C CA . MET A 1 468 ? -8.021 15.680 23.866 1.00 64.00 468 MET A CA 1
ATOM 3799 C C . MET A 1 468 ? -8.745 14.456 24.449 1.00 64.00 468 MET A C 1
ATOM 3801 O O . MET A 1 468 ? -9.873 14.131 24.060 1.00 64.00 468 MET A O 1
ATOM 3805 N N . VAL A 1 469 ? -8.110 13.803 25.426 1.00 64.12 469 VAL A N 1
ATOM 3806 C CA . VAL A 1 469 ? -8.689 12.696 26.198 1.00 64.12 469 VAL A CA 1
ATOM 3807 C C . VAL A 1 469 ? -9.888 13.192 27.001 1.00 64.12 469 VAL A C 1
ATOM 3809 O O . VAL A 1 469 ? -10.985 12.642 26.887 1.00 64.12 469 VAL A O 1
ATOM 3812 N N . ILE A 1 470 ? -9.687 14.279 27.743 1.00 73.12 470 ILE A N 1
ATOM 3813 C CA . ILE A 1 470 ? -10.706 15.003 28.504 1.00 73.12 470 ILE A CA 1
ATOM 3814 C C . ILE A 1 470 ? -11.919 15.327 27.625 1.00 73.12 470 ILE A C 1
ATOM 3816 O O . ILE A 1 470 ? -13.053 15.003 27.978 1.00 73.12 470 ILE A O 1
ATOM 3820 N N . ASN A 1 471 ? -11.676 15.923 26.459 1.00 68.94 471 ASN A N 1
ATOM 3821 C CA . ASN A 1 471 ? -12.699 16.324 25.502 1.00 68.94 471 ASN A CA 1
ATOM 3822 C C . ASN A 1 471 ? -13.547 15.136 25.032 1.00 68.94 471 ASN A C 1
ATOM 3824 O O . ASN A 1 471 ? -14.778 15.208 25.003 1.00 68.94 471 ASN A O 1
ATOM 3828 N N . THR A 1 472 ? -12.900 14.013 24.722 1.00 65.50 472 THR A N 1
ATOM 3829 C CA . THR A 1 472 ? -13.589 12.784 24.314 1.00 65.50 472 THR A CA 1
ATOM 3830 C C . THR A 1 472 ? -14.434 12.218 25.455 1.00 65.50 472 THR A C 1
ATOM 3832 O O . THR A 1 472 ? -15.593 11.856 25.247 1.00 65.50 472 THR A O 1
ATOM 3835 N N . VAL A 1 473 ? -13.892 12.184 26.676 1.00 69.94 473 VAL A N 1
ATOM 3836 C CA . VAL A 1 473 ? -14.605 11.710 27.871 1.00 69.94 473 VAL A CA 1
ATOM 3837 C C . VAL A 1 473 ? -15.817 12.599 28.173 1.00 69.94 473 VAL A C 1
ATOM 3839 O O . VAL A 1 473 ? -16.920 12.079 28.344 1.00 69.94 473 VAL A O 1
ATOM 3842 N N . LEU A 1 474 ? -15.669 13.928 28.138 1.00 73.44 474 LEU A N 1
ATOM 3843 C CA . LEU A 1 474 ? -16.768 14.886 28.314 1.00 73.44 474 LEU A CA 1
ATOM 3844 C C . LEU A 1 474 ? -17.854 14.727 27.249 1.00 73.44 474 LEU A C 1
ATOM 3846 O O . LEU A 1 474 ? -19.036 14.678 27.589 1.00 73.44 474 LEU A O 1
ATOM 3850 N N . LEU A 1 475 ? -17.475 14.592 25.976 1.00 70.06 475 LEU A N 1
ATOM 3851 C CA . LEU A 1 475 ? -18.422 14.379 24.881 1.00 70.06 475 LEU A CA 1
ATOM 3852 C C . LEU A 1 475 ? -19.229 13.087 25.076 1.00 70.06 475 LEU A C 1
ATOM 3854 O O . LEU A 1 475 ? -20.438 13.054 24.833 1.00 70.06 475 LEU A O 1
ATOM 3858 N N . VAL A 1 476 ? -18.567 12.020 25.532 1.00 68.00 476 VAL A N 1
ATOM 3859 C CA . VAL A 1 476 ? -19.207 10.736 25.829 1.00 68.00 476 VAL A CA 1
ATOM 3860 C C . VAL A 1 476 ? -20.168 10.859 27.015 1.00 68.00 476 VAL A C 1
ATOM 3862 O O . VAL A 1 476 ? -21.289 10.361 26.915 1.00 68.00 476 VAL A O 1
ATOM 3865 N N . MET A 1 477 ? -19.774 11.540 28.096 1.00 70.12 477 MET A N 1
ATOM 3866 C CA . MET A 1 477 ? -20.620 11.762 29.279 1.00 70.12 477 MET A CA 1
ATOM 3867 C C . MET A 1 477 ? -21.811 12.696 29.004 1.00 70.12 477 MET A C 1
ATOM 3869 O O . MET A 1 477 ? -22.872 12.550 29.614 1.00 70.12 477 MET A O 1
ATOM 3873 N N . ALA A 1 478 ? -21.666 13.633 28.062 1.00 71.12 478 ALA A N 1
ATOM 3874 C CA . ALA A 1 478 ? -22.709 14.570 27.636 1.00 71.12 478 ALA A CA 1
ATOM 3875 C C . ALA A 1 478 ? -23.750 13.948 26.690 1.00 71.12 478 ALA A C 1
ATOM 3877 O O . ALA A 1 478 ? -24.609 14.649 26.149 1.00 71.12 478 ALA A O 1
ATOM 3878 N N . TYR A 1 479 ? -23.697 12.638 26.449 1.00 66.88 479 TYR A N 1
ATOM 3879 C CA . TYR A 1 479 ? -24.688 11.970 25.616 1.00 66.88 479 TYR A CA 1
ATOM 3880 C C . TYR A 1 479 ? -26.062 11.933 26.305 1.00 66.88 479 TYR A C 1
ATOM 3882 O O . TYR A 1 479 ? -26.158 11.790 27.523 1.00 66.88 479 TYR A O 1
ATOM 3890 N N . GLU A 1 480 ? -27.134 12.062 25.520 1.00 61.75 480 GLU A N 1
ATOM 3891 C CA . GLU A 1 480 ? -28.509 11.974 26.028 1.00 61.75 480 GLU A CA 1
ATOM 3892 C C . GLU A 1 480 ? -28.851 10.505 26.254 1.00 61.75 480 GLU A C 1
ATOM 3894 O O . GLU A 1 480 ? -29.381 9.811 25.386 1.00 61.75 480 GLU A O 1
ATOM 3899 N N . TYR A 1 481 ? -28.454 10.016 27.423 1.00 61.00 481 TYR A N 1
ATOM 3900 C CA . TYR A 1 481 ? -28.710 8.660 27.865 1.00 61.00 481 TYR A CA 1
ATOM 3901 C C . TYR A 1 481 ? -28.996 8.644 29.370 1.00 61.00 481 TYR A C 1
ATOM 3903 O O . TYR A 1 481 ? -28.438 9.480 30.090 1.00 61.00 481 TYR A O 1
ATOM 3911 N N . PRO A 1 482 ? -29.840 7.721 29.870 1.00 62.19 482 PRO A N 1
ATOM 3912 C CA . PRO A 1 482 ? -30.055 7.570 31.303 1.00 62.19 482 PRO A CA 1
ATOM 3913 C C . PRO A 1 482 ? -28.721 7.387 32.031 1.00 62.19 482 PRO A C 1
ATOM 3915 O O . PRO A 1 482 ? -27.930 6.510 31.673 1.00 62.19 482 PRO A O 1
ATOM 3918 N N . SER A 1 483 ? -28.469 8.214 33.047 1.00 61.28 483 SER A N 1
ATOM 3919 C CA . SER A 1 483 ? -27.201 8.233 33.790 1.00 61.28 483 SER A CA 1
ATOM 3920 C C . SER A 1 483 ? -26.883 6.896 34.453 1.00 61.28 483 SER A C 1
ATOM 3922 O O . SER A 1 483 ? -25.724 6.518 34.537 1.00 61.28 483 SER A O 1
ATOM 3924 N N . GLU A 1 484 ? -27.911 6.148 34.847 1.00 54.59 484 GLU A N 1
ATOM 3925 C CA . GLU A 1 484 ? -27.794 4.819 35.461 1.00 54.59 484 GLU A CA 1
ATOM 3926 C C . GLU A 1 484 ? -27.265 3.747 34.493 1.00 54.59 484 GLU A C 1
ATOM 3928 O O . GLU A 1 484 ? -26.818 2.685 34.918 1.00 54.59 484 GLU A O 1
ATOM 3933 N N . LYS A 1 485 ? -27.313 4.011 33.182 1.00 48.31 485 LYS A N 1
ATOM 3934 C CA . LYS A 1 485 ? -26.974 3.047 32.124 1.00 48.31 485 LYS A CA 1
ATOM 3935 C C . LYS A 1 485 ? -25.728 3.421 31.325 1.00 48.31 485 LYS A C 1
ATOM 3937 O O . LYS A 1 485 ? -25.260 2.627 30.508 1.00 48.31 485 LYS A O 1
ATOM 3942 N N . LEU A 1 486 ? -25.206 4.630 31.515 1.00 55.88 486 LEU A N 1
ATOM 3943 C CA . LEU A 1 486 ? -24.011 5.111 30.835 1.00 55.88 486 LEU A CA 1
ATOM 3944 C C . LEU A 1 486 ? -22.816 5.029 31.785 1.00 55.88 486 LEU A C 1
ATOM 3946 O O . LEU A 1 486 ? -22.660 5.878 32.656 1.00 55.88 486 LEU A O 1
ATOM 3950 N N . SER A 1 487 ? -21.941 4.046 31.578 1.00 52.97 487 SER A N 1
ATOM 3951 C CA . S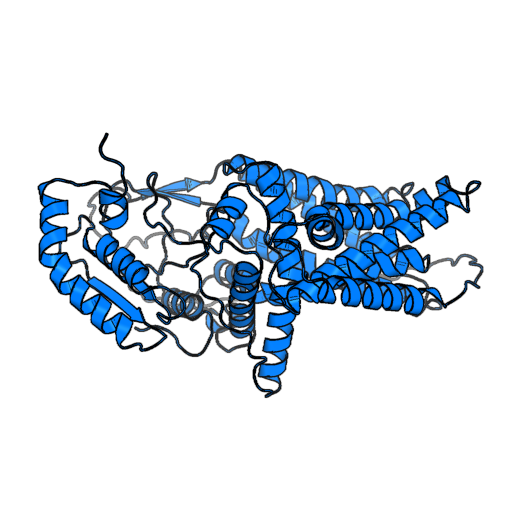ER A 1 487 ? -20.607 4.044 32.182 1.00 52.97 487 SER A CA 1
ATOM 3952 C C . SER A 1 487 ? -19.546 4.354 31.129 1.00 52.97 487 SER A C 1
ATOM 3954 O O . SER A 1 487 ? -19.622 3.894 29.984 1.00 52.97 487 SER A O 1
ATOM 3956 N N . VAL A 1 488 ? -18.567 5.168 31.521 1.00 58.34 488 VAL A N 1
ATOM 3957 C CA . VAL A 1 488 ? -17.422 5.555 30.694 1.00 58.34 488 VAL A CA 1
ATOM 3958 C C . VAL A 1 488 ? -16.174 5.015 31.362 1.00 58.34 488 VAL A C 1
ATOM 3960 O O . VAL A 1 488 ? -15.916 5.308 32.526 1.00 58.34 488 VAL A O 1
ATOM 3963 N N . HIS A 1 489 ? -15.410 4.216 30.627 1.00 57.72 489 HIS A N 1
ATOM 3964 C CA . HIS A 1 489 ? -14.168 3.629 31.116 1.00 57.72 489 HIS A CA 1
ATOM 3965 C C . HIS A 1 489 ? -13.007 4.183 30.288 1.00 57.72 489 HIS A C 1
ATOM 3967 O O . HIS A 1 489 ? -12.816 3.715 29.160 1.00 57.72 489 HIS A O 1
ATOM 3973 N N . PRO A 1 490 ? -12.281 5.197 30.795 1.00 57.50 490 PRO A N 1
ATOM 3974 C CA . PRO A 1 490 ? -11.019 5.617 30.208 1.00 57.50 490 PRO A CA 1
ATOM 3975 C C . PRO A 1 490 ? -9.934 4.579 30.541 1.00 57.50 490 PRO A C 1
ATOM 3977 O O . PRO A 1 490 ? -9.724 4.250 31.705 1.00 57.50 490 PRO A O 1
ATOM 3980 N N . SER A 1 491 ? -9.258 4.045 29.525 1.00 52.16 491 SER A N 1
ATOM 3981 C CA . SER A 1 491 ? -8.051 3.210 29.670 1.00 52.16 491 SER A CA 1
ATOM 3982 C C . SER A 1 491 ? -6.849 4.014 29.204 1.00 52.16 491 SER A C 1
ATOM 3984 O O . SER A 1 491 ? -6.960 4.631 28.153 1.00 52.16 491 SER A O 1
ATOM 3986 N N . HIS A 1 492 ? -5.740 4.018 29.945 1.00 54.06 492 HIS A N 1
ATOM 3987 C CA . HIS A 1 492 ? -4.557 4.813 29.614 1.00 54.06 492 HIS A CA 1
ATOM 3988 C C . HIS A 1 492 ? -3.282 3.961 29.574 1.00 54.06 492 HIS A C 1
ATOM 3990 O O . HIS A 1 492 ? -2.849 3.460 30.609 1.00 54.06 492 HIS A O 1
ATOM 3996 N N . ASP A 1 493 ? -2.661 3.837 28.398 1.00 45.97 493 ASP A N 1
ATOM 3997 C CA . ASP A 1 493 ? -1.498 2.951 28.194 1.00 45.97 493 ASP A CA 1
ATOM 3998 C C . ASP A 1 493 ? -0.188 3.500 28.787 1.00 45.97 493 ASP A C 1
ATOM 4000 O O . ASP A 1 493 ? 0.754 2.743 29.006 1.00 45.97 493 ASP A O 1
ATOM 4004 N N . GLY A 1 494 ? -0.102 4.816 29.007 1.00 54.22 494 GLY A N 1
ATOM 4005 C CA . GLY A 1 494 ? 1.122 5.478 29.475 1.00 54.22 494 GLY A CA 1
ATOM 4006 C C . GLY A 1 494 ? 1.260 5.575 30.994 1.00 54.22 494 GLY A C 1
ATOM 4007 O O . GLY A 1 494 ? 2.279 6.069 31.459 1.00 54.22 494 GLY A O 1
ATOM 4008 N N . CYS A 1 495 ? 0.240 5.161 31.764 1.00 56.50 495 CYS A N 1
ATOM 4009 C CA . CYS A 1 495 ? 0.166 5.327 33.226 1.00 56.50 495 CYS A CA 1
ATOM 4010 C C . CYS A 1 495 ? 0.626 6.710 33.736 1.00 56.50 495 CYS A C 1
ATOM 4012 O O . CYS A 1 495 ? 1.206 6.807 34.810 1.00 56.50 495 CYS A O 1
ATOM 4014 N N . SER A 1 496 ? 0.400 7.781 32.972 1.00 65.75 496 SER A N 1
ATOM 4015 C CA . SER A 1 496 ? 0.901 9.098 33.348 1.00 65.75 496 SER A CA 1
ATOM 4016 C C . SER A 1 496 ? 0.001 9.790 34.364 1.00 65.75 496 SER A C 1
ATOM 4018 O O . SER A 1 496 ? -1.209 9.933 34.148 1.00 65.75 496 SER A O 1
ATOM 4020 N N . ASP A 1 497 ? 0.633 10.317 35.412 1.00 71.31 497 ASP A N 1
ATOM 4021 C CA . ASP A 1 497 ? -0.001 11.130 36.450 1.00 71.31 497 ASP A CA 1
ATOM 4022 C C . ASP A 1 497 ? -0.737 12.339 35.858 1.00 71.31 497 ASP A C 1
ATOM 4024 O O . ASP A 1 497 ? -1.825 12.694 36.310 1.00 71.31 497 ASP A O 1
ATOM 4028 N N . LEU A 1 498 ? -0.209 12.932 34.781 1.00 72.31 498 LEU A N 1
ATOM 4029 C CA . LEU A 1 498 ? -0.822 14.091 34.132 1.00 72.31 498 LEU A CA 1
ATOM 4030 C C . LEU A 1 498 ? -2.207 13.759 33.557 1.00 72.31 498 LEU A C 1
ATOM 4032 O O . LEU A 1 498 ? -3.140 14.548 33.698 1.00 72.31 498 LEU A O 1
ATOM 4036 N N . THR A 1 499 ? -2.368 12.578 32.948 1.00 67.56 499 THR A N 1
ATOM 4037 C CA . THR A 1 499 ? -3.668 12.105 32.443 1.00 67.56 499 THR A CA 1
ATOM 4038 C C . THR A 1 499 ? -4.638 11.834 33.591 1.00 67.56 499 THR A C 1
ATOM 4040 O O . THR A 1 499 ? -5.835 12.093 33.460 1.00 67.56 499 THR A O 1
ATOM 4043 N N . PHE A 1 500 ? -4.140 11.333 34.723 1.00 74.56 500 PHE A N 1
ATOM 4044 C CA . PHE A 1 500 ? -4.956 11.100 35.911 1.00 74.56 500 PHE A CA 1
ATOM 4045 C C . PHE A 1 500 ? -5.492 12.413 36.499 1.00 74.56 500 PHE A C 1
ATOM 4047 O O . PHE A 1 500 ? -6.705 12.548 36.665 1.00 74.56 500 PHE A O 1
ATOM 4054 N N . TYR A 1 501 ? -4.626 13.406 36.727 1.00 80.81 501 TYR A N 1
ATOM 4055 C CA . TYR A 1 501 ? -5.044 14.727 37.214 1.00 80.81 501 TYR A CA 1
ATOM 4056 C C . TYR A 1 501 ? -5.999 15.420 36.237 1.00 80.81 501 TYR A C 1
ATOM 4058 O O . TYR A 1 501 ? -7.033 15.942 36.644 1.00 80.81 501 TYR A O 1
ATOM 4066 N N . ALA A 1 502 ? -5.722 15.332 34.936 1.00 79.00 502 ALA A N 1
ATOM 4067 C CA . ALA A 1 502 ? -6.612 15.809 33.884 1.00 79.00 502 ALA A CA 1
ATOM 4068 C C . ALA A 1 502 ? -8.022 15.179 33.956 1.00 79.00 502 ALA A C 1
ATOM 4070 O O . ALA A 1 502 ? -9.029 15.879 33.838 1.00 79.00 502 ALA A O 1
ATOM 4071 N N . LEU A 1 503 ? -8.122 13.864 34.180 1.00 76.00 503 LEU A N 1
ATOM 4072 C CA . LEU A 1 503 ? -9.408 13.177 34.350 1.00 76.00 503 LEU A CA 1
ATOM 4073 C C . LEU A 1 503 ? -10.124 13.577 35.650 1.00 76.00 503 LEU A C 1
ATOM 4075 O O . LEU A 1 503 ? -11.355 13.634 35.670 1.00 76.00 503 LEU A O 1
ATOM 4079 N N . LEU A 1 504 ? -9.375 13.870 36.714 1.00 81.56 504 LEU A N 1
ATOM 4080 C CA . LEU A 1 504 ? -9.924 14.333 37.988 1.00 81.56 504 LEU A CA 1
ATOM 4081 C C . LEU A 1 504 ? -10.531 15.739 37.858 1.00 81.56 504 LEU A C 1
ATOM 4083 O O . LEU A 1 504 ? -11.672 15.957 38.275 1.00 81.56 504 LEU A O 1
ATOM 4087 N N . GLU A 1 505 ? -9.836 16.650 37.178 1.00 83.81 505 GLU A N 1
ATOM 4088 C CA . GLU A 1 505 ? -10.357 17.979 36.836 1.00 83.81 505 GLU A CA 1
ATOM 4089 C C . GLU A 1 505 ? -11.608 17.890 35.955 1.00 83.81 505 GLU A C 1
ATOM 4091 O O . GLU A 1 505 ? -12.607 18.572 36.190 1.00 83.81 505 GLU A O 1
ATOM 4096 N N . VAL A 1 506 ? -11.624 16.969 34.988 1.00 83.00 506 VAL A N 1
ATOM 4097 C CA . VAL A 1 506 ? -12.822 16.697 34.183 1.00 83.00 506 VAL A CA 1
ATOM 4098 C C . VAL A 1 506 ? -13.984 16.197 35.005 1.00 83.00 506 VAL A C 1
ATOM 4100 O O . VAL A 1 506 ? -15.116 16.608 34.754 1.00 83.00 506 VAL A O 1
ATOM 4103 N N . ALA A 1 507 ? -13.744 15.308 35.966 1.00 81.25 507 ALA A N 1
ATOM 4104 C CA . ALA A 1 507 ? -14.804 14.825 36.833 1.00 81.25 507 ALA A CA 1
ATOM 4105 C C . ALA A 1 507 ? -15.450 15.998 37.587 1.00 81.25 507 ALA A C 1
ATOM 4107 O O . ALA A 1 507 ? -16.679 16.069 37.649 1.00 81.25 507 ALA A O 1
ATOM 4108 N N . SER A 1 508 ? -14.647 16.958 38.059 1.00 85.69 508 SER A N 1
ATOM 4109 C CA . SER A 1 508 ? -15.134 18.198 38.672 1.00 85.69 508 SER A CA 1
ATOM 4110 C C . SER A 1 508 ? -15.910 19.069 37.674 1.00 85.69 508 SER A C 1
ATOM 4112 O O . SER A 1 508 ? -17.094 19.347 37.879 1.00 85.69 508 SER A O 1
ATOM 4114 N N . PHE A 1 509 ? -15.304 19.409 36.533 1.00 87.50 509 PHE A N 1
ATOM 4115 C CA . PHE A 1 509 ? -15.910 20.262 35.504 1.00 87.50 509 PHE A CA 1
ATOM 4116 C C . PHE A 1 509 ? -17.206 19.676 34.920 1.00 87.50 509 PHE A C 1
ATOM 4118 O O . PHE A 1 509 ? -18.172 20.396 34.654 1.00 87.50 509 PHE A O 1
ATOM 4125 N N . SER A 1 510 ? -17.276 18.352 34.768 1.00 84.56 510 SER A N 1
ATOM 4126 C CA . SER A 1 510 ? -18.452 17.653 34.243 1.00 84.56 510 SER A CA 1
ATOM 4127 C C . SER A 1 510 ? -19.705 17.873 35.098 1.00 84.56 510 SER A C 1
ATOM 4129 O O . SER A 1 510 ? -20.811 17.914 34.555 1.00 84.56 510 SER A O 1
ATOM 4131 N N . ARG A 1 511 ? -19.552 18.109 36.411 1.00 84.75 511 ARG A N 1
ATOM 4132 C CA . ARG A 1 511 ? -20.672 18.430 37.311 1.00 84.75 511 ARG A CA 1
ATOM 4133 C C . ARG A 1 511 ? -21.358 19.746 36.942 1.00 84.75 511 ARG A C 1
ATOM 4135 O O . ARG A 1 511 ? -22.543 19.892 37.216 1.00 84.75 511 ARG A O 1
ATOM 4142 N N . ILE A 1 512 ? -20.644 20.665 36.290 1.00 88.25 512 ILE A N 1
ATOM 4143 C CA . ILE A 1 512 ? -21.160 21.961 35.826 1.00 88.25 512 ILE A CA 1
ATOM 4144 C C . ILE A 1 512 ? -21.599 21.865 34.359 1.00 88.25 512 ILE A C 1
ATOM 4146 O O . ILE A 1 512 ? -22.707 22.268 33.996 1.00 88.25 512 ILE A O 1
ATOM 4150 N N . TRP A 1 513 ? -20.750 21.285 33.507 1.00 87.50 513 TRP A N 1
ATOM 4151 C CA . TRP A 1 513 ? -20.958 21.258 32.058 1.00 87.50 513 TRP A CA 1
ATOM 4152 C C . TRP A 1 513 ? -22.108 20.345 31.612 1.00 87.50 513 TRP A C 1
ATOM 4154 O O . TRP A 1 513 ? -22.864 20.697 30.704 1.00 87.50 513 TRP A O 1
ATOM 4164 N N . LEU A 1 514 ? -22.278 19.175 32.240 1.00 85.31 514 LEU A N 1
ATOM 4165 C CA . LEU A 1 514 ? -23.305 18.211 31.827 1.00 85.31 514 LEU A CA 1
ATOM 4166 C C . LEU A 1 514 ? -24.732 18.723 32.093 1.00 85.31 514 LEU A C 1
ATOM 4168 O O . LEU A 1 514 ? -25.555 18.635 31.175 1.00 85.31 514 LEU A O 1
ATOM 4172 N N . PRO A 1 515 ? -25.061 19.291 33.276 1.00 86.44 515 PRO A N 1
ATOM 4173 C CA . PRO A 1 515 ? -26.362 19.922 33.492 1.00 86.44 515 PRO A CA 1
ATOM 4174 C C . PRO A 1 515 ? -26.611 21.101 32.549 1.00 86.44 515 PRO A C 1
ATOM 4176 O O . PRO A 1 515 ? -27.714 21.213 32.018 1.00 86.44 515 PRO A O 1
ATOM 4179 N N . PHE A 1 516 ? -25.595 21.932 32.287 1.00 86.44 516 PHE A N 1
ATOM 4180 C CA . PHE A 1 516 ? -25.675 23.041 31.331 1.00 86.44 516 PHE A CA 1
ATOM 4181 C C . PHE A 1 516 ? -26.051 22.549 29.924 1.00 86.44 516 PHE A C 1
ATOM 4183 O O . PHE A 1 516 ? -27.049 22.998 29.358 1.00 86.44 516 PHE A O 1
ATOM 4190 N N . CYS A 1 517 ? -25.330 21.547 29.406 1.00 82.44 517 CYS A N 1
ATOM 4191 C CA . CYS A 1 517 ? -25.614 20.940 28.104 1.00 82.44 517 CYS A CA 1
ATOM 4192 C C . CYS A 1 517 ? -27.028 20.360 28.019 1.00 82.44 517 CYS A C 1
ATOM 4194 O O . CYS A 1 517 ? -27.702 20.543 27.007 1.00 82.44 517 CYS A O 1
ATOM 4196 N N . ARG A 1 518 ? -27.481 19.657 29.069 1.00 80.62 518 ARG A N 1
ATOM 4197 C CA . ARG A 1 518 ? -28.804 19.010 29.100 1.00 80.62 518 ARG A CA 1
ATOM 4198 C C . ARG A 1 518 ? -29.941 20.023 29.215 1.00 80.62 518 ARG A C 1
ATOM 4200 O O . ARG A 1 518 ? -30.941 19.883 28.518 1.00 80.62 518 ARG A O 1
ATOM 4207 N N . LYS A 1 519 ? -29.796 21.039 30.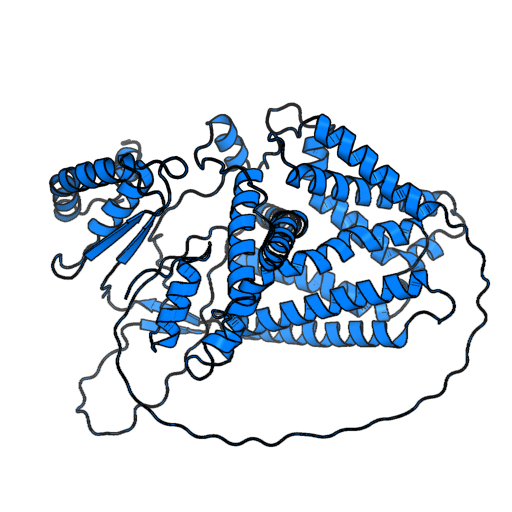072 1.00 83.19 519 LYS A N 1
ATOM 4208 C CA . LYS A 1 519 ? -30.841 22.042 30.328 1.00 83.19 519 LYS A CA 1
ATOM 4209 C C . LYS A 1 519 ? -31.045 22.967 29.131 1.00 83.19 519 LYS A C 1
ATOM 4211 O O . LYS A 1 519 ? -32.183 23.272 28.793 1.00 83.19 519 LYS A O 1
ATOM 4216 N N . LEU A 1 520 ? -29.956 23.381 28.485 1.00 83.94 520 LEU A N 1
ATOM 4217 C CA . LEU A 1 520 ? -29.992 24.325 27.365 1.00 83.94 520 LEU A CA 1
ATOM 4218 C C . LEU A 1 520 ? -29.926 23.647 25.988 1.00 83.94 520 LEU A C 1
ATOM 4220 O O . LEU A 1 520 ? -29.931 24.340 24.977 1.00 83.94 520 LEU A O 1
ATOM 4224 N N . LYS A 1 521 ? -29.867 22.307 25.938 1.00 80.75 521 LYS A N 1
ATOM 4225 C CA . LYS A 1 521 ? -29.757 21.505 24.702 1.00 80.75 521 LYS A CA 1
ATOM 4226 C C . LYS A 1 521 ? -28.657 22.019 23.762 1.00 80.75 521 LYS A C 1
ATOM 4228 O O . LYS A 1 521 ? -28.857 22.182 22.563 1.00 80.75 521 LYS A O 1
ATOM 4233 N N . VAL A 1 522 ? -27.491 22.295 24.343 1.00 79.38 522 VAL A N 1
ATOM 4234 C CA . VAL A 1 522 ? -26.379 22.988 23.681 1.00 79.38 522 VAL A CA 1
ATOM 4235 C C . VAL A 1 522 ? -25.712 22.114 22.621 1.00 79.38 522 VAL A C 1
ATOM 4237 O O . VAL A 1 522 ? -25.437 20.936 22.868 1.00 79.38 522 VAL A O 1
ATOM 4240 N N . GLU A 1 523 ? -25.390 22.702 21.461 1.00 66.50 523 GLU A N 1
ATOM 4241 C CA . GLU A 1 523 ? -24.699 22.014 20.369 1.00 66.50 523 GLU A CA 1
ATOM 4242 C C . GLU A 1 523 ? -23.629 22.880 19.657 1.00 66.50 523 GLU A C 1
ATOM 4244 O O . GLU A 1 523 ? -23.931 23.976 19.174 1.00 66.50 523 GLU A O 1
ATOM 4249 N N . PRO A 1 524 ? -22.385 22.382 19.467 1.00 71.31 524 PRO A N 1
ATOM 4250 C CA . PRO A 1 524 ? -21.854 21.068 19.858 1.00 71.31 524 PRO A CA 1
ATOM 4251 C C . PRO A 1 524 ? -21.661 20.924 21.378 1.00 71.31 524 PRO A C 1
ATOM 4253 O O . PRO A 1 524 ? -21.422 21.901 22.070 1.00 71.31 524 PRO A O 1
ATOM 4256 N N . ARG A 1 525 ? -21.739 19.690 21.901 1.00 73.88 525 ARG A N 1
ATOM 4257 C CA . ARG A 1 525 ? -21.587 19.407 23.349 1.00 73.88 525 ARG A CA 1
ATOM 4258 C C . ARG A 1 525 ? -20.139 19.386 23.834 1.00 73.88 525 ARG A C 1
ATOM 4260 O O . ARG A 1 525 ? -19.890 19.253 25.031 1.00 73.88 525 ARG A O 1
ATOM 4267 N N . LEU A 1 526 ? -19.189 19.463 22.907 1.00 73.31 526 LEU A N 1
ATOM 4268 C CA . LEU A 1 526 ? -17.782 19.581 23.241 1.00 73.31 526 LEU A CA 1
ATOM 4269 C C . LEU A 1 526 ? -17.498 21.038 23.646 1.00 73.31 526 LEU A C 1
ATOM 4271 O O . LEU A 1 526 ? -17.720 21.908 22.803 1.00 73.31 526 LEU A O 1
ATOM 4275 N N . PRO A 1 527 ? -17.002 21.314 24.869 1.00 77.62 527 PRO A N 1
ATOM 4276 C CA . PRO A 1 527 ? -16.802 22.682 25.351 1.00 77.62 527 PRO A CA 1
ATOM 4277 C C . PRO A 1 527 ? -15.913 23.503 24.419 1.00 77.62 527 PRO A C 1
ATOM 4279 O O . PRO A 1 527 ? -16.294 24.591 24.003 1.00 77.62 527 PRO A O 1
ATOM 4282 N N . GLU A 1 528 ? -14.770 22.948 24.015 1.00 73.31 528 GLU A N 1
ATOM 4283 C CA . GLU A 1 528 ? -13.835 23.632 23.121 1.00 73.31 528 GLU A CA 1
ATOM 4284 C C . GLU A 1 528 ? -14.495 23.999 21.785 1.00 73.31 528 GLU A C 1
ATOM 4286 O O . GLU A 1 528 ? -14.432 25.146 21.358 1.00 73.31 528 GLU A O 1
ATOM 4291 N N . ALA A 1 529 ? -15.208 23.064 21.148 1.00 70.81 529 ALA A N 1
ATOM 4292 C CA . ALA A 1 529 ? -15.906 23.350 19.894 1.00 70.81 529 ALA A CA 1
ATOM 4293 C C . ALA A 1 529 ? -17.093 24.311 20.073 1.00 70.81 529 ALA A C 1
ATOM 4295 O O . ALA A 1 529 ? -17.441 25.025 19.134 1.00 70.81 529 ALA A O 1
ATOM 4296 N N . TYR A 1 530 ? -17.730 24.318 21.247 1.00 76.00 530 TYR A N 1
ATOM 4297 C CA . TYR A 1 530 ? -18.826 25.229 21.561 1.00 76.00 530 TYR A CA 1
ATOM 4298 C C . TYR A 1 530 ? -18.329 26.670 21.687 1.00 76.00 530 TYR A C 1
ATOM 4300 O O . TYR A 1 530 ? -18.862 27.551 21.022 1.00 76.00 530 TYR A O 1
ATOM 4308 N N . PHE A 1 531 ? -17.273 26.895 22.471 1.00 81.12 531 PHE A N 1
ATOM 4309 C CA . PHE A 1 531 ? -16.716 28.229 22.706 1.00 81.12 531 PHE A CA 1
ATOM 4310 C C . PHE A 1 531 ? -15.839 28.741 21.556 1.00 81.12 531 PHE A C 1
ATOM 4312 O O . PHE A 1 531 ? -15.650 29.945 21.420 1.00 81.12 531 PHE A O 1
ATOM 4319 N N . ARG A 1 532 ? -15.320 27.851 20.699 1.00 71.69 532 ARG A N 1
ATOM 4320 C CA . ARG A 1 532 ? -14.534 28.227 19.511 1.00 71.69 532 ARG A CA 1
ATOM 4321 C C . ARG A 1 532 ? -15.396 28.654 18.321 1.00 71.69 532 ARG A C 1
ATOM 4323 O O . ARG A 1 532 ? -14.871 29.246 17.379 1.00 71.69 532 ARG A O 1
ATOM 4330 N N . LYS A 1 533 ? -16.713 28.399 18.341 1.00 57.31 533 LYS A N 1
ATOM 4331 C CA . LYS A 1 533 ? -17.625 29.085 17.418 1.00 57.31 533 LYS A CA 1
ATOM 4332 C C . LYS A 1 533 ? -17.565 30.570 17.760 1.00 57.31 533 LYS A C 1
ATOM 4334 O O . LYS A 1 533 ? -18.023 30.955 18.829 1.00 57.31 533 LYS A O 1
ATOM 4339 N N . LYS A 1 534 ? -17.008 31.387 16.858 1.00 45.81 534 LYS A N 1
ATOM 4340 C CA . LYS A 1 534 ? -17.146 32.844 16.939 1.00 45.81 534 LYS A CA 1
ATOM 4341 C C . LYS A 1 534 ? -18.636 33.143 17.119 1.00 45.81 534 LYS A C 1
ATOM 4343 O O . LYS A 1 534 ? -19.430 32.853 16.225 1.00 45.81 534 LYS A O 1
ATOM 4348 N N . THR A 1 535 ? -19.013 33.650 18.288 1.00 42.09 535 THR A N 1
ATOM 4349 C CA . THR A 1 535 ? -20.219 34.462 18.424 1.00 42.09 535 THR A CA 1
ATOM 4350 C C . THR A 1 535 ? -20.119 35.562 17.373 1.00 42.09 535 THR A C 1
ATOM 4352 O O . THR A 1 535 ? -19.040 36.142 17.228 1.00 42.09 535 THR A O 1
ATOM 4355 N N . CYS A 1 536 ? -21.184 35.735 16.585 1.00 35.03 536 CYS A N 1
ATOM 4356 C CA . CYS A 1 536 ? -21.301 36.813 15.604 1.00 35.03 536 CYS A CA 1
ATOM 4357 C C . CYS A 1 536 ? -20.860 38.160 16.171 1.00 35.03 536 CYS A C 1
ATOM 4359 O O . CYS A 1 536 ? -21.141 38.404 17.369 1.00 35.03 536 CYS A O 1
#

InterPro domains:
  IPR005150 Cellulose synthase [PF03552] (2-292)
  IPR005150 Cellulose synthase [PF03552] (455-534)

Foldseek 3Di:
DDFDDDFLPSLVLVVLVCQLVVADADDADDPDDLDDDFDFLALVLVLQVLLSQQLRLLVCCPDCNQLCRVSVVRHDPLVSLLSVLSSCLLVLLLLLVLLLFLLLLCLLQVQFLAAFPPDPLVCLVCCLVPLVLVVQQVLQVVLVHDPVLSLVVVLSSSLNSNASSPLSNVQNVCVVVVHDGPDDDFDARDDDPVSNVCSVVVQHFALDDDVSLLRLLLSLLLLVVSLVSLVCVLVVVVVCNSVSCRRSVVSNVSSVVSNVSCVSSCCLQPPDPDSSRHDVVSNVSSNVNSVCSNVVSNPDDDDDDDDDDDDDDDDDDDDDDDDDDDDDDDDDDDHDHRDDDDDDDDDFFADDPDDDDDDPDDDDDDPPDPQKDKDWDPCLVVVVVSVVVSLVSLVSVLVVLVVCQDDPVCVVSNVSSVSSSVSSVVVSVSVVSVCSRSNTGMHMDGPDDDDAEDEAEEEDCSRPPLLSVLQVQQSQCLDPDDPVRYDYHYHYHRPDPNNVVSVVVSVVVSVVLNCVCVVVVDPPSRPCVRVPPPDD

Organism: Gossypium schwendimanii (NCBI:txid34291)

Radius of gyration: 27.32 Å; chains: 1; bounding box: 74×73×75 Å

pLDDT: mean 73.94, std 23.52, range [20.03, 97.25]

Sequence (536 aa):
MGLKYGILVEDIITGLSIKCRGWKSMYLNPEREGFLGVAPTTLLQLLVQHTRWAEGHLQIFLSRYCSLVYGYKRIPLKLRLAYCPFNLWAANCLATLYYVVVPCLCLLKGFSLFPKISSPWVVPFVYVAFVHRAYSLGEFLWCGGTFRGWCNDQRVWLFKRTTSYFFAFFQTILKLLGYSQLTFALTAKVSDENVSERYEQELIEFGATSPMFDILATLAMLNLFGSFGAIKKVILDADEDFKVLDQFGLQILLCLVLVTINLPVYQALFFRKDNGKMPSSVTYKSIIFALLACTSFGAAKLTSKRHPCNGKNLVGAHFRPKLLFHLSSGARYNVLVLGIGGHSSGKFWVVKSWDFIMNKGKLESKSYLPLFETRPARGRQLFQLFSASISITICFIWVYRVSYFPAAEAKAERWTWLGLFLAELWFSFYWSLTLIFKWNPVFRTIKKLFLEYKFVSTRDPGIEPPIMVINTVLLVMAYEYPSEKLSVHPSHDGCSDLTFYALLEVASFSRIWLPFCRKLKVEPRLPEAYFRKKTC